Protein AF-A0A0B7IKD9-F1 (afdb_monomer)

Secondary structure (DSSP, 8-state):
-PPPP---GGGSSBTTBSTT-EEEETTEEEEEPPGGGSHHHHHHTT---GGGEE--HHHHHHHTTT-TT--EEEPPPP-----TTPPPSSTT----EEESS-EEE-TTT-EEEEHHHHHHHHHHHS-GGGGGGGTTTB-HHHHHHTTTSS----BPEEP-EEEE-TTS-EEE--HHHHHT---------S------TT--B--TT----TTEEEEEEE-SS--SGGGEEEEEEETTS-EEEEEESTTGGGB-EEHHHHSTT-S--S-EEEEEE--HHHH-EEEEEEEE---S--S-SHHHHHHHHHHHHTT--HHHHHHHIIIII-----HHHHHHHHHTTT-HHHHHHH--HHHHHHHHHHHHHS-SEEEETTTEEEEEPPGGGS-TTT-S--EEEEEE-EEEEEEEEESSS---HHHHTS-TTS---STT---PEESSTTTT--SEEEB----------------

Foldseek 3Di:
DDDDDDDDPVQCDDLAHHAQFFHQDPLATKGFHQQCPQQVCVVCVPVDDPVQFDDDPLVQLLLCLQQVLADTAGEQQDDPDPDPPDDDPDPRSDTDIDHPPQWWAFPVPQWIDGVVVLLVLLCPQPDPVCNVVCPSHWHSVQLVVQVPDPDNTTHIYDDFKWWAWLQFDIGRDPVQLVQQDDDPPPPDDDDPDPDDPQPQDERLPRDGDPQKIWGWAADPVDPDQQRIKIWIAGPVGHTDGMDTCVCQQSYWYWPCSGDPPDPDGPIIIGMDGDDSNAFKFFLKDKDWDDPPPPLDDPVLLVQLVVVVVVVDALVRSQVCCCPPVVRHDDSVVSVLCVVQVSDPSSSSSPDFPVRRVVVVVCRQVVDQWDDDPQAWGKHKDDPVVDDCVVDVTDMDTQFIFMKMFRQWIFTHDYDDNRCPSPDQPPDPPDPSNRHTGGSHPVRSNDNYTYIGDGPPDPPPPPPPPDD

Radius of gyration: 29.06 Å; Cα contacts (8 Å, |Δi|>4): 745; chains: 1; bounding box: 78×58×80 Å

Organism: NCBI:txid28188

Sequence (467 aa):
MGQFEKIQTGKAISSYGGVGSIVETRNGSILIDSFNEWSFFQKINGQFEEHNFIIDKRFKNRLSKYFQELEHLVKIPIINELKQGHKRKNQFAFLSAKYFPEWFYCNNCNRFDRLDKWKNNWENNVKTEHKNNFFPPKCYHCYLKSRDKKRFFFDLEQVRFILTSPSGEIADIPWDKWAMLKKRKNNKKESKEAMSEEEAITIANVQVPDDVIFEYKTSDKLDNLKGIWIVAKKKNGEQINFTTLSGLFNLRIKIQDLIPNTKEKDIWFKPVIRSSNSVYYPNILSSIFIPANDELNEYSIRLIEEEHKDGSNAQIISRNLKRYRNIEIEPAIIQNLIDNNFSEREIEIAKTENQYRYDEYKFITEKDSFHSEDNLIFNKIDKSLFQGDLIKSIYRMDKIKIISVQPSYTRQEPISLNSILQDEDAEKTTKKSIVKKFTSSYGKKRNICLQSKVLAKEFSLSLTIMF

Solvent-accessible surface area (backbone atoms only — not comparable to full-atom values): 27548 Å² total; per-residue (Å²): 132,88,84,86,81,90,73,64,74,75,34,57,69,42,66,69,18,24,61,68,21,46,37,83,52,98,70,47,40,27,32,28,41,40,54,68,67,11,54,38,47,58,70,44,67,82,67,73,56,76,90,40,52,54,93,50,70,67,58,51,27,38,49,31,56,57,23,76,56,54,75,47,38,30,46,62,68,78,73,93,69,90,57,88,91,63,85,65,94,64,88,38,54,47,84,36,64,45,69,45,52,50,41,32,28,26,90,87,77,23,42,35,47,43,49,67,59,45,48,53,47,26,64,73,73,46,58,79,94,52,46,84,58,43,72,55,53,41,40,45,68,58,27,69,76,26,78,89,45,102,73,43,81,44,66,46,45,64,56,55,60,30,29,40,22,49,62,38,50,74,44,67,61,65,55,69,35,53,20,58,54,75,77,80,78,78,76,86,71,87,74,100,63,86,80,70,98,73,74,68,43,70,59,85,87,51,80,72,71,92,61,59,46,40,32,46,47,76,44,97,85,36,96,52,51,70,24,33,36,33,34,29,20,39,83,89,66,52,74,76,40,62,28,52,47,58,67,48,71,44,33,40,41,51,46,58,80,78,41,74,89,56,90,69,78,93,45,54,28,36,52,44,64,72,43,27,83,64,48,32,34,61,42,70,50,75,39,72,66,68,80,86,81,47,85,75,38,76,66,47,44,49,52,52,51,52,46,40,74,75,69,45,50,38,64,55,47,28,51,48,32,38,73,78,66,73,39,86,52,60,35,70,59,46,42,49,31,61,79,34,75,65,32,72,48,50,47,41,39,69,50,50,66,67,56,56,50,44,51,59,50,47,63,57,70,77,40,64,59,48,85,38,100,86,40,34,26,36,36,52,53,64,62,91,80,52,64,57,90,82,43,92,78,52,71,51,74,82,39,54,29,37,47,44,33,56,67,29,28,26,28,71,62,76,76,58,78,78,51,68,64,47,76,83,80,82,59,86,82,52,103,75,59,71,32,74,31,52,32,39,89,68,56,57,80,41,44,64,47,60,30,68,46,77,58,79,68,95,65,94,63,86,77,77,82,79,128

pLDDT: mean 78.65, std 17.51, range [22.28, 97.0]

Mean predicted aligned error: 11.45 Å

Structure (mmCIF, N/CA/C/O backbone):
data_AF-A0A0B7IKD9-F1
#
_entry.id   AF-A0A0B7IKD9-F1
#
loop_
_atom_site.group_PDB
_atom_site.id
_atom_site.type_symbol
_atom_site.label_atom_id
_atom_site.label_alt_id
_atom_site.label_comp_id
_atom_site.label_asym_id
_atom_site.label_entity_id
_atom_site.label_seq_id
_atom_site.pdbx_PDB_ins_code
_atom_site.Cartn_x
_atom_site.Cartn_y
_atom_site.Cartn_z
_atom_site.occupancy
_atom_site.B_iso_or_equiv
_atom_site.auth_seq_id
_atom_site.auth_comp_id
_atom_site.auth_asym_id
_atom_site.auth_atom_id
_atom_site.pdbx_PDB_model_num
ATOM 1 N N . MET A 1 1 ? 3.885 -12.272 23.732 1.00 31.66 1 MET A N 1
ATOM 2 C CA . MET A 1 1 ? 4.207 -13.004 22.486 1.00 31.66 1 MET A CA 1
ATOM 3 C C . MET A 1 1 ? 3.292 -12.495 21.385 1.00 31.66 1 MET A C 1
ATOM 5 O O . MET A 1 1 ? 2.087 -12.502 21.593 1.00 31.66 1 MET A O 1
ATOM 9 N N . GLY A 1 2 ? 3.843 -12.003 20.271 1.00 49.94 2 GLY A N 1
ATOM 10 C CA . GLY A 1 2 ? 3.040 -11.629 19.102 1.00 49.94 2 GLY A CA 1
ATOM 11 C C . GLY A 1 2 ? 2.470 -12.876 18.428 1.00 49.94 2 GLY A C 1
ATOM 12 O O . GLY A 1 2 ? 3.173 -13.880 18.298 1.00 49.94 2 GLY A O 1
ATOM 13 N N . GLN A 1 3 ? 1.193 -12.833 18.059 1.00 68.06 3 GLN A N 1
ATOM 14 C CA . GLN A 1 3 ? 0.549 -13.891 17.289 1.00 68.06 3 GLN A CA 1
ATOM 15 C C . GLN A 1 3 ? 0.887 -13.682 15.805 1.00 68.06 3 GLN A C 1
ATOM 17 O O . GLN A 1 3 ? 0.900 -12.551 15.327 1.00 68.06 3 GLN A O 1
ATOM 22 N N . PHE A 1 4 ? 1.235 -14.755 15.096 1.00 73.81 4 PHE A N 1
ATOM 23 C CA . PHE A 1 4 ? 1.656 -14.683 13.696 1.00 73.81 4 PHE A CA 1
ATOM 24 C C . PHE A 1 4 ? 0.463 -14.951 12.782 1.00 73.81 4 PHE A C 1
ATOM 26 O O . PHE A 1 4 ? -0.189 -15.984 12.920 1.00 73.81 4 PHE A O 1
ATOM 33 N N . GLU A 1 5 ? 0.230 -14.063 11.819 1.00 74.38 5 GLU A N 1
ATOM 34 C CA . GLU A 1 5 ? -0.739 -14.271 10.742 1.00 74.38 5 GLU A CA 1
ATOM 35 C C . GLU A 1 5 ? -0.018 -14.708 9.466 1.00 74.38 5 GLU A C 1
ATOM 37 O O . GLU A 1 5 ? 0.995 -14.125 9.069 1.00 74.38 5 GLU A O 1
ATOM 42 N N . LYS A 1 6 ? -0.531 -15.755 8.810 1.00 75.31 6 LYS A N 1
ATOM 43 C CA . LYS A 1 6 ? 0.038 -16.234 7.546 1.00 75.31 6 LYS A CA 1
ATOM 44 C C . LYS A 1 6 ? -0.572 -15.451 6.389 1.00 75.31 6 LYS A C 1
ATOM 46 O O . LYS A 1 6 ? -1.754 -15.601 6.088 1.00 75.31 6 LYS A O 1
ATOM 51 N N . ILE A 1 7 ? 0.260 -14.693 5.685 1.00 71.19 7 ILE A N 1
ATOM 52 C CA . ILE A 1 7 ? -0.100 -14.061 4.414 1.00 71.19 7 ILE A CA 1
ATOM 53 C C . ILE A 1 7 ? 0.572 -14.790 3.248 1.00 71.19 7 ILE A C 1
ATOM 55 O O . ILE A 1 7 ? 1.635 -15.391 3.395 1.00 71.19 7 ILE A O 1
ATOM 59 N N . GLN A 1 8 ? -0.052 -14.751 2.072 1.00 70.44 8 GLN A N 1
ATOM 60 C CA . GLN A 1 8 ? 0.594 -15.223 0.848 1.00 70.44 8 GLN A CA 1
ATOM 61 C C . GLN A 1 8 ? 1.720 -14.259 0.471 1.00 70.44 8 GLN A C 1
ATOM 63 O O . GLN A 1 8 ? 1.501 -13.052 0.429 1.00 70.44 8 GLN A O 1
ATOM 68 N N . THR A 1 9 ? 2.893 -14.779 0.117 1.00 66.00 9 THR A N 1
ATOM 69 C CA . THR A 1 9 ? 4.067 -13.975 -0.256 1.00 66.00 9 THR A CA 1
ATOM 70 C C . THR A 1 9 ? 3.769 -12.977 -1.374 1.00 66.00 9 THR A C 1
ATOM 72 O O . THR A 1 9 ? 4.176 -11.821 -1.317 1.00 66.00 9 THR A O 1
ATOM 75 N N . GLY A 1 10 ? 2.965 -13.385 -2.362 1.00 64.69 10 GLY A N 1
ATOM 76 C CA . GLY A 1 10 ? 2.544 -12.517 -3.461 1.00 64.69 10 GLY A CA 1
ATOM 77 C C . GLY A 1 10 ? 1.655 -11.338 -3.045 1.00 64.69 10 GLY A C 1
ATOM 78 O O . GLY A 1 10 ? 1.465 -10.430 -3.852 1.00 64.69 10 GLY A O 1
ATOM 79 N N . LYS A 1 11 ? 1.133 -11.330 -1.811 1.00 71.88 11 LYS A N 1
ATOM 80 C CA . LYS A 1 11 ? 0.398 -10.204 -1.224 1.00 71.88 11 LYS A CA 1
ATOM 81 C C . LYS A 1 11 ? 1.308 -9.201 -0.517 1.00 71.88 11 LYS A C 1
ATOM 83 O O . LYS A 1 11 ? 0.823 -8.143 -0.166 1.00 71.88 11 LYS A O 1
ATOM 88 N N . ALA A 1 12 ? 2.599 -9.477 -0.320 1.00 71.31 12 ALA A N 1
ATOM 89 C CA . ALA A 1 12 ? 3.509 -8.526 0.328 1.00 71.31 12 ALA A CA 1
ATOM 90 C C . ALA A 1 12 ? 3.835 -7.298 -0.550 1.00 71.31 12 ALA A C 1
ATOM 92 O O . ALA A 1 12 ? 4.253 -6.272 -0.028 1.00 71.31 12 ALA A O 1
ATOM 93 N N . ILE A 1 13 ? 3.636 -7.402 -1.871 1.00 76.19 13 ILE A N 1
ATOM 94 C CA . ILE A 1 13 ? 3.639 -6.288 -2.833 1.00 76.19 13 ILE A CA 1
ATOM 95 C C . ILE A 1 13 ? 2.492 -6.538 -3.816 1.00 76.19 13 ILE A C 1
ATOM 97 O O . ILE A 1 13 ? 2.611 -7.343 -4.754 1.00 76.19 13 ILE A O 1
ATOM 101 N N . SER A 1 14 ? 1.341 -5.918 -3.565 1.00 78.38 14 SER A N 1
ATOM 102 C CA . SER A 1 14 ? 0.150 -6.037 -4.411 1.00 78.38 14 SER A CA 1
ATOM 103 C C . SER A 1 14 ? -0.879 -4.944 -4.119 1.00 78.38 14 SER A C 1
ATOM 105 O O . SER A 1 14 ? -0.812 -4.272 -3.102 1.00 78.38 14 SER A O 1
ATOM 107 N N . SER A 1 15 ? -1.909 -4.838 -4.956 1.00 73.75 15 SER A N 1
ATOM 108 C CA . SER A 1 15 ? -3.122 -4.058 -4.657 1.00 73.75 15 SER A CA 1
ATOM 109 C C . SER A 1 15 ? -3.831 -4.487 -3.364 1.00 73.75 15 SER A C 1
ATOM 111 O O . SER A 1 15 ? -4.502 -3.680 -2.733 1.00 73.75 15 SER A O 1
ATOM 113 N N . TYR A 1 16 ? -3.654 -5.738 -2.934 1.00 73.81 16 TYR A N 1
ATOM 114 C CA . TYR A 1 16 ? -4.344 -6.326 -1.781 1.00 73.81 16 TYR A CA 1
ATOM 115 C C . TYR A 1 16 ? -3.447 -6.486 -0.546 1.00 73.81 16 TYR A C 1
ATOM 117 O O . TYR A 1 16 ? -3.810 -7.200 0.391 1.00 73.81 16 TYR A O 1
ATOM 125 N N . GLY A 1 17 ? -2.250 -5.896 -0.556 1.00 79.69 17 GLY A N 1
ATOM 126 C CA . GLY A 1 17 ? -1.289 -6.078 0.521 1.00 79.69 17 GLY A CA 1
ATOM 127 C C . GLY A 1 17 ? 0.075 -5.442 0.247 1.00 79.69 17 GLY A C 1
ATOM 128 O O . GLY A 1 17 ? 0.450 -5.213 -0.898 1.00 79.69 17 GLY A O 1
ATOM 129 N N . GLY A 1 18 ? 0.840 -5.210 1.306 1.00 82.75 18 GLY A N 1
ATOM 130 C CA . GLY A 1 18 ? 2.133 -4.528 1.264 1.00 82.75 18 GLY A CA 1
ATOM 131 C C . GLY A 1 18 ? 2.181 -3.367 2.237 1.00 82.75 18 GLY A C 1
ATOM 132 O O . GLY A 1 18 ? 1.260 -3.183 3.032 1.00 82.75 18 GLY A O 1
ATOM 133 N N . VAL A 1 19 ? 3.264 -2.596 2.224 1.00 86.94 19 VAL A N 1
ATOM 134 C CA . VAL A 1 19 ? 3.443 -1.505 3.190 1.00 86.94 19 VAL A CA 1
ATOM 135 C C . VAL A 1 19 ? 2.291 -0.509 3.086 1.00 86.94 19 VAL A C 1
ATOM 137 O O . VAL A 1 19 ? 1.964 -0.048 1.991 1.00 86.94 19 VAL A O 1
ATOM 140 N N . GLY A 1 20 ? 1.688 -0.177 4.229 1.00 88.38 20 GLY A N 1
ATOM 141 C CA . GLY A 1 20 ? 0.539 0.716 4.318 1.00 88.38 20 GLY A CA 1
ATOM 142 C C . GLY A 1 20 ? -0.791 0.053 3.952 1.00 88.38 20 GLY A C 1
ATOM 143 O O . GLY A 1 20 ? -1.844 0.628 4.207 1.00 88.38 20 GLY A O 1
ATOM 144 N N . SER A 1 21 ? -0.818 -1.154 3.401 1.00 90.06 21 SER A N 1
ATOM 145 C CA . SER A 1 21 ? -2.094 -1.825 3.145 1.00 90.06 21 SER A CA 1
ATOM 146 C C . SER A 1 21 ? -2.819 -2.172 4.449 1.00 90.06 21 SER A C 1
ATOM 148 O O . SER A 1 21 ? -2.195 -2.468 5.471 1.00 90.06 21 SER A O 1
ATOM 150 N N . ILE A 1 22 ? -4.149 -2.150 4.393 1.00 90.69 22 ILE A N 1
ATOM 151 C CA . ILE A 1 22 ? -5.007 -2.746 5.416 1.00 90.69 22 ILE A CA 1
ATOM 152 C C . ILE A 1 22 ? -5.385 -4.135 4.909 1.00 90.69 22 ILE A C 1
ATOM 154 O O . ILE A 1 22 ? -5.976 -4.239 3.835 1.00 90.69 22 ILE A O 1
ATOM 158 N N . VAL A 1 23 ? -5.027 -5.188 5.639 1.00 88.19 23 VAL A N 1
ATOM 159 C CA . VAL A 1 23 ? -5.266 -6.587 5.267 1.00 88.19 23 VAL A CA 1
ATOM 160 C C . VAL A 1 23 ? -6.297 -7.191 6.212 1.00 88.19 23 VAL A C 1
ATOM 162 O O . VAL A 1 23 ? -6.099 -7.226 7.425 1.00 88.19 23 VAL A O 1
ATOM 165 N N . GLU A 1 24 ? -7.386 -7.711 5.648 1.00 87.31 24 GLU A N 1
ATOM 166 C CA . GLU A 1 24 ? -8.385 -8.476 6.396 1.00 87.31 24 GLU A CA 1
ATOM 167 C C . GLU A 1 24 ? -7.867 -9.895 6.666 1.00 87.31 24 GLU A C 1
ATOM 169 O O . GLU A 1 24 ? -7.562 -10.652 5.738 1.00 87.31 24 GLU A O 1
ATOM 174 N N . THR A 1 25 ? -7.772 -10.269 7.941 1.00 85.19 25 THR A N 1
ATOM 175 C CA . THR A 1 25 ? -7.426 -11.627 8.386 1.00 85.19 25 THR A CA 1
ATOM 176 C C . THR A 1 25 ? -8.632 -12.298 9.046 1.00 85.19 25 THR A C 1
ATOM 178 O O . THR A 1 25 ? -9.669 -11.673 9.260 1.00 85.19 25 THR A O 1
ATOM 181 N N . ARG A 1 26 ? -8.500 -13.577 9.421 1.00 82.19 26 ARG A N 1
ATOM 182 C CA . ARG A 1 26 ? -9.545 -14.282 10.190 1.00 82.19 26 ARG A CA 1
ATOM 183 C C . ARG A 1 26 ? -9.775 -13.673 11.577 1.00 82.19 26 ARG A C 1
ATOM 185 O O . ARG A 1 26 ? -10.865 -13.806 12.115 1.00 82.19 26 ARG A O 1
ATOM 192 N N . ASN A 1 27 ? -8.751 -13.030 12.132 1.00 84.12 27 ASN A N 1
ATOM 193 C CA . ASN A 1 27 ? -8.718 -12.525 13.503 1.00 84.12 27 ASN A CA 1
ATOM 194 C C . ASN A 1 27 ? -8.930 -11.005 13.589 1.00 84.12 27 ASN A C 1
ATOM 196 O O . ASN A 1 27 ? -8.923 -10.444 14.683 1.00 84.12 27 ASN A O 1
ATOM 200 N N . GLY A 1 28 ? -9.115 -10.345 12.444 1.00 87.38 28 GLY A N 1
ATOM 201 C CA . GLY A 1 28 ? -9.317 -8.906 12.334 1.00 87.38 28 GLY A CA 1
ATOM 202 C C . GLY A 1 28 ? -8.504 -8.268 11.208 1.00 87.38 28 GLY A C 1
ATOM 203 O O . GLY A 1 28 ? -7.719 -8.912 10.513 1.00 87.38 28 GLY A O 1
ATOM 204 N N . SER A 1 29 ? -8.707 -6.975 11.029 1.00 91.19 29 SER A N 1
ATOM 205 C CA . SER A 1 29 ? -7.998 -6.114 10.098 1.00 91.19 29 SER A CA 1
ATOM 206 C C . SER A 1 29 ? -6.716 -5.570 10.711 1.00 91.19 29 SER A C 1
ATOM 208 O O . SER A 1 29 ? -6.724 -4.994 11.809 1.00 91.19 29 SER A O 1
ATOM 210 N N . ILE A 1 30 ? -5.623 -5.726 9.966 1.00 90.94 30 ILE A N 1
ATOM 211 C CA . ILE A 1 30 ? -4.288 -5.267 10.341 1.00 90.94 30 ILE A CA 1
ATOM 212 C C . ILE A 1 30 ? -3.736 -4.288 9.303 1.00 90.94 30 ILE A C 1
ATOM 214 O O . ILE A 1 30 ? -3.883 -4.488 8.100 1.00 90.94 30 ILE A O 1
ATOM 218 N N . LEU A 1 31 ? -3.077 -3.234 9.767 1.00 91.62 31 LEU A N 1
ATOM 219 C CA . LEU A 1 31 ? -2.282 -2.322 8.955 1.00 91.62 31 LEU A CA 1
ATOM 220 C C . LEU A 1 31 ? -0.840 -2.828 8.916 1.00 91.62 31 LEU A C 1
ATOM 222 O O . LEU A 1 31 ? -0.237 -3.021 9.971 1.00 91.62 31 LEU A O 1
ATOM 226 N N . ILE A 1 32 ? -0.290 -3.020 7.716 1.00 89.75 32 ILE A N 1
ATOM 227 C CA . ILE A 1 32 ? 1.128 -3.356 7.536 1.00 89.75 32 ILE A CA 1
ATOM 228 C C . ILE A 1 32 ? 1.969 -2.095 7.753 1.00 89.75 32 ILE A C 1
ATOM 230 O O . ILE A 1 32 ? 1.770 -1.086 7.066 1.00 89.75 32 ILE A O 1
ATOM 234 N N . ASP A 1 33 ? 2.930 -2.168 8.670 1.00 88.50 33 ASP A N 1
ATOM 235 C CA . ASP A 1 33 ? 3.799 -1.042 9.001 1.00 88.50 33 ASP A CA 1
ATOM 236 C C . ASP A 1 33 ? 4.803 -0.742 7.878 1.00 88.50 33 ASP A C 1
ATOM 238 O O . ASP A 1 33 ? 5.051 -1.565 6.987 1.00 88.50 33 ASP A O 1
ATOM 242 N N . SER A 1 34 ? 5.407 0.447 7.936 1.00 86.12 34 SER A N 1
ATOM 243 C CA . SER A 1 34 ? 6.544 0.812 7.087 1.00 86.12 34 SER A CA 1
ATOM 244 C C . SER A 1 34 ? 7.667 -0.208 7.222 1.00 86.12 34 SER A C 1
ATOM 246 O O . SER A 1 34 ? 7.905 -0.748 8.303 1.00 86.12 34 SER A O 1
ATOM 248 N N . PHE A 1 35 ? 8.394 -0.476 6.140 1.00 81.19 35 PHE A N 1
ATOM 249 C CA . PHE A 1 35 ? 9.343 -1.590 6.157 1.00 81.19 35 PHE A CA 1
ATOM 250 C C . PHE A 1 35 ? 10.503 -1.402 7.140 1.00 81.19 35 PHE A C 1
ATOM 252 O O . PHE A 1 35 ? 11.064 -2.375 7.631 1.00 81.19 35 PHE A O 1
ATOM 259 N N . ASN A 1 36 ? 10.855 -0.158 7.469 1.00 79.94 36 ASN A N 1
ATOM 260 C CA . ASN A 1 36 ? 11.857 0.146 8.488 1.00 79.94 36 ASN A CA 1
ATOM 261 C C . ASN A 1 36 ? 11.427 -0.283 9.907 1.00 79.94 36 ASN A C 1
ATOM 263 O O . ASN A 1 36 ? 12.287 -0.427 10.767 1.00 79.94 36 ASN A O 1
ATOM 267 N N . GLU A 1 37 ? 10.132 -0.519 10.136 1.00 84.62 37 GLU A N 1
ATOM 268 C CA . GLU A 1 37 ? 9.589 -1.045 11.396 1.00 84.62 37 GLU A CA 1
ATOM 269 C C . GLU A 1 37 ? 9.544 -2.577 11.432 1.00 84.62 37 GLU A C 1
ATOM 271 O O . GLU A 1 37 ? 9.192 -3.178 12.450 1.00 84.62 37 GLU A O 1
ATOM 276 N N . TRP A 1 38 ? 9.867 -3.252 10.326 1.00 82.75 38 TRP A N 1
ATOM 277 C CA . TRP A 1 38 ? 9.873 -4.709 10.310 1.00 82.75 38 TRP A CA 1
ATOM 278 C C . TRP A 1 38 ? 11.094 -5.234 11.061 1.00 82.75 38 TRP A C 1
ATOM 280 O O . TRP A 1 38 ? 12.220 -4.773 10.855 1.00 82.75 38 TRP A O 1
ATOM 290 N N . SER A 1 39 ? 10.884 -6.257 11.895 1.00 80.12 39 SER A N 1
ATOM 291 C CA . SER A 1 39 ? 11.942 -6.825 12.743 1.00 80.12 39 SER A CA 1
ATOM 292 C C . SER A 1 39 ? 13.167 -7.284 11.952 1.00 80.12 39 SER A C 1
ATOM 294 O O . SER A 1 39 ? 14.282 -7.215 12.461 1.00 80.12 39 SER A O 1
ATOM 296 N N . PHE A 1 40 ? 12.967 -7.734 10.711 1.00 77.31 40 PHE A N 1
ATOM 297 C CA . PHE A 1 40 ? 14.039 -8.100 9.790 1.00 77.31 40 PHE A CA 1
ATOM 298 C C . PHE A 1 40 ? 15.011 -6.935 9.566 1.00 77.31 40 PHE A C 1
ATOM 300 O O . PHE A 1 40 ? 16.213 -7.069 9.782 1.00 77.31 40 PHE A O 1
ATOM 307 N N . PHE A 1 41 ? 14.479 -5.766 9.206 1.00 75.94 41 PHE A N 1
ATOM 308 C CA . PHE A 1 41 ? 15.272 -4.587 8.874 1.00 75.94 41 PHE A CA 1
ATOM 309 C C . PHE A 1 41 ? 15.873 -3.917 10.107 1.00 75.94 41 PHE A C 1
ATOM 311 O O . PHE A 1 41 ? 17.016 -3.469 10.049 1.00 75.94 41 PHE A O 1
ATOM 318 N N . GLN A 1 42 ? 15.148 -3.905 11.228 1.00 79.56 42 GLN A N 1
ATOM 319 C CA . GLN A 1 42 ? 15.671 -3.388 12.496 1.00 79.56 42 GLN A CA 1
ATOM 320 C C . GLN A 1 42 ? 16.874 -4.195 12.997 1.00 79.56 42 GLN A C 1
ATOM 322 O O . GLN A 1 42 ? 17.801 -3.632 13.568 1.00 79.56 42 GLN A O 1
ATOM 327 N N . LYS A 1 43 ? 16.878 -5.514 12.776 1.00 76.50 43 LYS A N 1
ATOM 328 C CA . LYS A 1 43 ? 17.952 -6.396 13.254 1.00 76.50 43 LYS A CA 1
ATOM 329 C C . LYS A 1 43 ? 19.155 -6.450 12.338 1.00 76.50 43 LYS A C 1
ATOM 331 O O . LYS A 1 43 ? 20.271 -6.520 12.830 1.00 76.50 43 LYS A O 1
ATOM 336 N N . ILE A 1 44 ? 18.919 -6.432 11.031 1.00 71.62 44 ILE A N 1
ATOM 337 C CA . ILE A 1 44 ? 19.998 -6.414 10.044 1.00 71.62 44 ILE A CA 1
ATOM 338 C C . ILE A 1 44 ? 20.703 -5.054 10.037 1.00 71.62 44 ILE A C 1
ATOM 340 O O . ILE A 1 44 ? 21.878 -4.981 9.701 1.00 71.62 44 ILE A O 1
ATOM 344 N N . ASN A 1 45 ? 20.010 -3.975 10.424 1.00 72.12 45 ASN A N 1
ATOM 345 C CA . ASN A 1 45 ? 20.574 -2.628 10.536 1.00 72.12 45 ASN A CA 1
ATOM 346 C C . ASN A 1 45 ? 21.375 -2.192 9.285 1.00 72.12 45 ASN A C 1
ATOM 348 O O . ASN A 1 45 ? 22.398 -1.525 9.380 1.00 72.12 45 ASN A O 1
ATOM 352 N N . GLY A 1 46 ? 20.924 -2.616 8.098 1.00 67.75 46 GLY A N 1
ATOM 353 C CA . GLY A 1 46 ? 21.581 -2.329 6.817 1.00 67.75 46 GLY A CA 1
ATOM 354 C C . GLY A 1 46 ? 22.639 -3.340 6.351 1.00 67.75 46 GLY A C 1
ATOM 355 O O . GLY A 1 46 ? 23.056 -3.253 5.202 1.00 67.75 46 GLY A O 1
ATOM 356 N N . GLN A 1 47 ? 23.036 -4.322 7.165 1.00 74.75 47 GLN A N 1
ATOM 357 C CA . GLN A 1 47 ? 24.038 -5.342 6.813 1.00 74.75 47 GLN A CA 1
ATOM 358 C C . GLN A 1 47 ? 23.425 -6.548 6.080 1.00 74.75 47 GLN A C 1
ATOM 360 O O . GLN A 1 47 ? 23.315 -7.645 6.626 1.00 74.75 47 GLN A O 1
ATOM 365 N N . PHE A 1 48 ? 22.959 -6.346 4.849 1.00 74.88 48 PHE A N 1
ATOM 366 C CA . PHE A 1 48 ? 22.352 -7.427 4.066 1.00 74.88 48 PHE A CA 1
ATOM 367 C C . PHE A 1 48 ? 23.398 -8.404 3.524 1.00 74.88 48 PHE A C 1
ATOM 369 O O . PHE A 1 48 ? 24.444 -7.996 3.027 1.00 74.88 48 PHE A O 1
ATOM 376 N N . GLU A 1 49 ? 23.081 -9.699 3.557 1.00 78.50 49 GLU A N 1
ATOM 377 C CA . GLU A 1 49 ? 23.889 -10.720 2.886 1.00 78.50 49 GLU A CA 1
ATOM 378 C C . GLU A 1 49 ? 23.603 -10.743 1.379 1.00 78.50 49 GLU A C 1
ATOM 380 O O . GLU A 1 49 ? 22.486 -10.437 0.955 1.00 78.50 49 GLU A O 1
ATOM 385 N N . GLU A 1 50 ? 24.557 -11.217 0.575 1.00 75.75 50 GLU A N 1
ATOM 386 C CA . GLU A 1 50 ? 24.486 -11.212 -0.895 1.00 75.75 50 GLU A CA 1
ATOM 387 C C . GLU A 1 50 ? 23.173 -11.767 -1.466 1.00 75.75 50 GLU A C 1
ATOM 389 O O . GLU A 1 50 ? 22.574 -11.191 -2.375 1.00 75.75 50 GLU A O 1
ATOM 394 N N . HIS A 1 51 ? 22.661 -12.851 -0.880 1.00 77.38 51 HIS A N 1
ATOM 395 C CA . HIS A 1 51 ? 21.444 -13.519 -1.339 1.00 77.38 51 HIS A CA 1
ATOM 396 C C . HIS A 1 51 ? 20.165 -12.662 -1.206 1.00 77.38 51 HIS A C 1
ATOM 398 O O . HIS A 1 51 ? 19.137 -12.972 -1.828 1.00 77.38 51 HIS A O 1
ATOM 404 N N . ASN A 1 52 ? 20.225 -11.594 -0.405 1.00 77.12 52 ASN A N 1
ATOM 405 C CA . ASN A 1 52 ? 19.144 -10.637 -0.178 1.00 77.12 52 ASN A CA 1
ATOM 406 C C . ASN A 1 52 ? 19.079 -9.600 -1.293 1.00 77.12 52 ASN A C 1
ATOM 408 O O . ASN A 1 52 ? 18.020 -9.011 -1.492 1.00 77.12 52 ASN A O 1
ATOM 412 N N . PHE A 1 53 ? 20.164 -9.377 -2.030 1.00 81.00 53 PHE A N 1
ATOM 413 C CA . PHE A 1 53 ? 20.175 -8.391 -3.095 1.00 81.00 53 PHE A CA 1
ATOM 414 C C . PHE A 1 53 ? 19.502 -8.911 -4.367 1.00 81.00 53 PHE A C 1
ATOM 416 O O . PHE A 1 53 ? 19.456 -10.109 -4.670 1.00 81.00 53 PHE A O 1
ATOM 423 N N . ILE A 1 54 ? 18.946 -7.968 -5.120 1.00 81.94 54 ILE A N 1
ATOM 424 C CA . ILE A 1 54 ? 18.485 -8.157 -6.487 1.00 81.94 54 ILE A CA 1
ATOM 425 C C . ILE A 1 54 ? 19.408 -7.367 -7.394 1.00 81.94 54 ILE A C 1
ATOM 427 O O . ILE A 1 54 ? 19.592 -6.162 -7.225 1.00 81.94 54 ILE A O 1
ATOM 431 N N . ILE A 1 55 ? 19.944 -8.064 -8.386 1.00 82.31 55 ILE A N 1
ATOM 432 C CA . ILE A 1 55 ? 20.799 -7.483 -9.407 1.00 82.31 55 ILE A CA 1
ATOM 433 C C . ILE A 1 55 ? 19.927 -7.222 -10.638 1.00 82.31 55 ILE A C 1
ATOM 435 O O . ILE A 1 55 ? 19.554 -8.150 -11.352 1.00 82.31 55 ILE A O 1
ATOM 439 N N . ASP A 1 56 ? 19.565 -5.956 -10.832 1.00 83.62 56 ASP A N 1
ATOM 440 C CA . ASP A 1 56 ? 18.930 -5.418 -12.041 1.00 83.62 56 ASP A CA 1
ATOM 441 C C . ASP A 1 56 ? 19.384 -3.957 -12.189 1.00 83.62 56 ASP A C 1
ATOM 443 O O . ASP A 1 56 ? 18.844 -3.051 -11.546 1.00 83.62 56 ASP A O 1
ATOM 447 N N . LYS A 1 57 ? 20.453 -3.741 -12.970 1.00 83.31 57 LYS A N 1
ATOM 448 C CA . LYS A 1 57 ? 21.083 -2.421 -13.143 1.00 83.31 57 LYS A CA 1
ATOM 449 C C . LYS A 1 57 ? 20.110 -1.439 -13.794 1.00 83.31 57 LYS A C 1
ATOM 451 O O . LYS A 1 57 ? 19.958 -0.325 -13.297 1.00 83.31 57 LYS A O 1
ATOM 456 N N . ARG A 1 58 ? 19.399 -1.884 -14.834 1.00 85.94 58 ARG A N 1
ATOM 457 C CA . ARG A 1 58 ? 18.432 -1.074 -15.579 1.00 85.94 58 ARG A CA 1
ATOM 458 C C . ARG A 1 58 ? 17.310 -0.587 -14.674 1.00 85.94 58 ARG A C 1
ATOM 460 O O . ARG A 1 58 ? 17.016 0.604 -14.608 1.00 85.94 58 ARG A O 1
ATOM 467 N N . PHE A 1 59 ? 16.683 -1.500 -13.937 1.00 87.81 59 PHE A N 1
ATOM 468 C CA . PHE A 1 59 ? 15.574 -1.134 -13.069 1.00 87.81 59 PHE A CA 1
ATOM 469 C C . PHE A 1 59 ? 16.015 -0.301 -11.867 1.00 87.81 59 PHE A C 1
ATOM 471 O O . PHE A 1 59 ? 15.321 0.652 -11.509 1.00 87.81 59 PHE A O 1
ATOM 478 N N . LYS A 1 60 ? 17.189 -0.590 -11.287 1.00 87.19 60 LYS A N 1
ATOM 479 C CA . LYS A 1 60 ? 17.783 0.266 -10.254 1.00 87.19 60 LYS A CA 1
ATOM 480 C C . LYS A 1 60 ? 17.976 1.695 -10.770 1.00 87.19 60 LYS A C 1
ATOM 482 O O . LYS A 1 60 ? 17.495 2.623 -10.130 1.00 87.19 60 LYS A O 1
ATOM 487 N N . ASN A 1 61 ? 18.612 1.863 -11.931 1.00 87.56 61 ASN A N 1
ATOM 488 C CA . ASN A 1 61 ? 18.874 3.179 -12.516 1.00 87.56 61 ASN A CA 1
ATOM 489 C C . ASN A 1 61 ? 17.573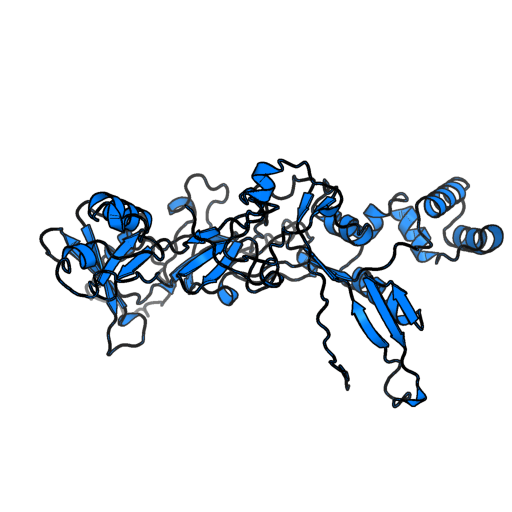 3.943 -12.814 1.00 87.56 61 ASN A C 1
ATOM 491 O O . ASN A 1 61 ? 17.466 5.120 -12.478 1.00 87.56 61 ASN A O 1
ATOM 495 N N . ARG A 1 62 ? 16.537 3.267 -13.331 1.00 87.19 62 ARG A N 1
ATOM 496 C CA . ARG A 1 62 ? 15.201 3.865 -13.498 1.00 87.19 62 ARG A CA 1
ATOM 497 C C . ARG A 1 62 ? 14.631 4.394 -12.179 1.00 87.19 62 ARG A C 1
ATOM 499 O O . ARG A 1 62 ? 14.079 5.491 -12.135 1.00 87.19 62 ARG A O 1
ATOM 506 N N . LEU A 1 63 ? 14.742 3.627 -11.093 1.00 87.62 63 LEU A N 1
ATOM 507 C CA . LEU A 1 63 ? 14.266 4.049 -9.769 1.00 87.62 63 LEU A CA 1
ATOM 508 C C . LEU A 1 63 ? 15.090 5.212 -9.202 1.00 87.62 63 LEU A C 1
ATOM 510 O O . LEU A 1 63 ? 14.546 6.030 -8.453 1.00 87.62 63 LEU A O 1
ATOM 514 N N . SER A 1 64 ? 16.361 5.334 -9.595 1.00 85.56 64 SER A N 1
ATOM 515 C CA . SER A 1 64 ? 17.234 6.444 -9.202 1.00 85.56 64 SER A CA 1
ATOM 516 C C . SER A 1 64 ? 16.757 7.813 -9.687 1.00 85.56 64 SER A C 1
ATOM 518 O O . SER A 1 64 ? 17.204 8.819 -9.138 1.00 85.56 64 SER A O 1
ATOM 520 N N . LYS A 1 65 ? 15.791 7.864 -10.619 1.00 84.94 65 LYS A N 1
ATOM 521 C CA . LYS A 1 65 ? 15.056 9.089 -10.975 1.00 84.94 65 LYS A CA 1
ATOM 522 C C . LYS A 1 65 ? 14.427 9.755 -9.753 1.00 84.94 65 LYS A C 1
ATOM 524 O O . LYS A 1 65 ? 14.415 10.973 -9.651 1.00 84.94 65 LYS A O 1
ATOM 529 N N . TYR A 1 66 ? 13.915 8.941 -8.829 1.00 78.88 66 TYR A N 1
ATOM 530 C CA . TYR A 1 66 ? 13.219 9.401 -7.627 1.00 78.88 66 TYR A CA 1
ATOM 531 C C . TYR A 1 66 ? 14.022 9.145 -6.341 1.00 78.88 66 TYR A C 1
ATOM 533 O O . TYR A 1 66 ? 13.895 9.889 -5.370 1.00 78.88 66 TYR A O 1
ATOM 541 N N . PHE A 1 67 ? 14.874 8.113 -6.336 1.00 81.81 67 PHE A N 1
ATOM 542 C CA . PHE A 1 67 ? 15.739 7.737 -5.213 1.00 81.81 67 PHE A CA 1
ATOM 543 C C . PHE A 1 67 ? 17.214 7.907 -5.592 1.00 81.81 67 PHE A C 1
ATOM 545 O O . PHE A 1 67 ? 17.900 6.940 -5.917 1.00 81.81 67 PHE A O 1
ATOM 552 N N . GLN A 1 68 ? 17.711 9.144 -5.572 1.00 80.19 68 GLN A N 1
ATOM 553 C CA . GLN A 1 68 ? 19.056 9.464 -6.067 1.00 80.19 68 GLN A CA 1
ATOM 554 C C . GLN A 1 68 ? 20.188 8.735 -5.322 1.00 80.19 68 GLN A C 1
ATOM 556 O O . GLN A 1 68 ? 21.234 8.464 -5.912 1.00 80.19 68 GLN A O 1
ATOM 561 N N . GLU A 1 69 ? 19.966 8.384 -4.058 1.00 80.44 69 GLU A N 1
ATOM 562 C CA . GLU A 1 69 ? 20.932 7.683 -3.207 1.00 80.44 69 GLU A CA 1
ATOM 563 C C . GLU A 1 69 ? 20.823 6.149 -3.320 1.00 80.44 69 GLU A C 1
ATOM 565 O O . GLU A 1 69 ? 21.545 5.438 -2.634 1.00 80.44 69 GLU A O 1
ATOM 570 N N . LEU A 1 70 ? 19.933 5.610 -4.167 1.00 82.69 70 LEU A N 1
ATOM 571 C CA . LEU A 1 70 ? 19.679 4.169 -4.273 1.00 82.69 70 LEU A CA 1
ATOM 572 C C . LEU A 1 70 ? 20.918 3.371 -4.718 1.00 82.69 70 LEU A C 1
ATOM 574 O O . LEU A 1 70 ? 21.346 3.438 -5.870 1.00 82.69 70 LEU A O 1
ATOM 578 N N . GLU A 1 71 ? 21.409 2.513 -3.830 1.00 80.00 71 GLU A N 1
ATOM 579 C CA . GLU A 1 71 ? 22.524 1.591 -4.059 1.00 80.00 71 GLU A CA 1
ATOM 580 C C . GLU A 1 71 ? 22.028 0.182 -4.399 1.00 80.00 71 GLU A C 1
ATOM 582 O O . GLU A 1 71 ? 22.514 -0.438 -5.352 1.00 80.00 71 GLU A O 1
ATOM 587 N N . HIS A 1 72 ? 21.028 -0.308 -3.654 1.00 81.62 72 HIS A N 1
ATOM 588 C CA . HIS A 1 72 ? 20.623 -1.712 -3.693 1.00 81.62 72 HIS A CA 1
ATOM 589 C C . HIS A 1 72 ? 19.106 -1.927 -3.714 1.00 81.62 72 HIS A C 1
ATOM 591 O O . HIS A 1 72 ? 18.332 -1.252 -3.029 1.00 81.62 72 HIS A O 1
ATOM 597 N N . LEU A 1 73 ? 18.698 -2.956 -4.459 1.00 84.12 73 LEU A N 1
ATOM 598 C CA . LEU A 1 73 ? 17.365 -3.550 -4.397 1.00 84.12 73 LEU A CA 1
ATOM 599 C C . LEU A 1 73 ? 17.423 -4.785 -3.495 1.00 84.12 73 LEU A C 1
ATOM 601 O O . LEU A 1 73 ? 18.281 -5.645 -3.693 1.00 84.12 73 LEU A O 1
ATOM 605 N N . VAL A 1 74 ? 16.533 -4.881 -2.507 1.00 80.88 74 VAL A N 1
ATOM 606 C CA . VAL A 1 74 ? 16.566 -5.950 -1.492 1.00 80.88 74 VAL A CA 1
ATOM 607 C C . VAL A 1 74 ? 15.275 -6.764 -1.484 1.00 80.88 74 VAL A C 1
ATOM 609 O O . VAL A 1 74 ? 14.179 -6.208 -1.409 1.00 80.88 74 VAL A O 1
ATOM 612 N N . LYS A 1 75 ? 15.416 -8.095 -1.494 1.00 78.31 75 LYS A N 1
ATOM 613 C CA . LYS A 1 75 ? 14.338 -9.084 -1.384 1.00 78.31 75 LYS A CA 1
ATOM 614 C C . LYS A 1 75 ? 13.520 -8.874 -0.121 1.00 78.31 75 LYS A C 1
ATOM 616 O O . LYS A 1 75 ? 14.058 -8.758 0.978 1.00 78.31 75 LYS A O 1
ATOM 621 N N . ILE A 1 76 ? 12.195 -8.899 -0.269 1.00 76.06 76 ILE A N 1
ATOM 622 C CA . ILE A 1 76 ? 11.319 -9.057 0.894 1.00 76.06 76 ILE A CA 1
ATOM 623 C C . ILE A 1 76 ? 11.635 -10.412 1.530 1.00 76.06 76 ILE A C 1
ATOM 625 O O . ILE A 1 76 ? 11.681 -11.408 0.805 1.00 76.06 76 ILE A O 1
ATOM 629 N N . PRO A 1 77 ? 11.827 -10.481 2.856 1.00 69.25 77 PRO A N 1
ATOM 630 C CA . PRO A 1 77 ? 12.050 -11.748 3.530 1.00 69.25 77 PRO A CA 1
ATOM 631 C C . PRO A 1 77 ? 10.826 -12.659 3.347 1.00 69.25 77 PRO A C 1
ATOM 633 O O . PRO A 1 77 ? 9.718 -12.325 3.764 1.00 69.25 77 PRO A O 1
ATOM 636 N N . ILE A 1 78 ? 11.019 -13.815 2.707 1.00 63.94 78 ILE A N 1
ATOM 637 C CA . ILE A 1 78 ? 9.959 -14.802 2.472 1.00 63.94 78 ILE A CA 1
ATOM 638 C C . ILE A 1 78 ? 10.107 -15.940 3.486 1.00 63.94 78 ILE A C 1
ATOM 640 O O . ILE A 1 78 ? 11.103 -16.660 3.471 1.00 63.94 78 ILE A O 1
ATOM 644 N N . ILE A 1 79 ? 9.093 -16.162 4.328 1.00 58.62 79 ILE A N 1
ATOM 645 C CA . ILE A 1 79 ? 8.976 -17.400 5.113 1.00 58.62 79 ILE A CA 1
ATOM 646 C C . ILE A 1 79 ? 8.018 -18.333 4.375 1.00 58.62 79 ILE A C 1
ATOM 648 O O . ILE A 1 79 ? 6.800 -18.208 4.497 1.00 58.62 79 ILE A O 1
ATOM 652 N N . ASN A 1 80 ? 8.560 -19.288 3.619 1.00 48.00 80 ASN A N 1
ATOM 653 C CA . ASN A 1 80 ? 7.732 -20.255 2.892 1.00 48.00 80 ASN A CA 1
ATOM 654 C C . ASN A 1 80 ? 7.077 -21.304 3.811 1.00 48.00 80 ASN A C 1
ATOM 656 O O . ASN A 1 80 ? 6.063 -21.889 3.435 1.00 48.00 80 ASN A O 1
ATOM 660 N N . GLU A 1 81 ? 7.565 -21.513 5.039 1.00 46.50 81 GLU A N 1
ATOM 661 C CA . GLU A 1 81 ? 7.066 -22.593 5.895 1.00 46.50 81 GLU A CA 1
ATOM 662 C C . GLU A 1 81 ? 7.024 -22.213 7.383 1.00 46.50 81 GLU A C 1
ATOM 664 O O . GLU A 1 81 ? 8.020 -22.271 8.100 1.00 46.50 81 GLU A O 1
ATOM 669 N N . LEU A 1 82 ? 5.828 -21.903 7.891 1.00 46.66 82 LEU A N 1
ATOM 670 C CA . LEU A 1 82 ? 5.511 -22.081 9.312 1.00 46.66 82 LEU A CA 1
ATOM 671 C C . LEU A 1 82 ? 5.258 -23.580 9.557 1.00 46.66 82 LEU A C 1
ATOM 673 O O . LEU A 1 82 ? 4.117 -23.991 9.758 1.00 46.66 82 LEU A O 1
ATOM 677 N N . LYS A 1 83 ? 6.293 -24.426 9.471 1.00 40.03 83 LYS A N 1
ATOM 678 C CA . LYS A 1 83 ? 6.183 -25.823 9.920 1.00 40.03 83 LYS A CA 1
ATOM 679 C C . LYS A 1 83 ? 6.108 -25.822 11.447 1.00 40.03 83 LYS A C 1
ATOM 681 O O . LYS A 1 83 ? 7.013 -25.322 12.118 1.00 40.03 83 LYS A O 1
ATOM 686 N N . GLN A 1 84 ? 5.001 -26.324 11.995 1.00 35.12 84 GLN A N 1
ATOM 687 C CA . GLN A 1 84 ? 4.825 -26.487 13.438 1.00 35.12 84 GLN A CA 1
ATOM 688 C C . GLN A 1 84 ? 6.004 -27.302 14.003 1.00 35.12 84 GLN A C 1
ATOM 690 O O . GLN A 1 84 ? 6.317 -28.376 13.501 1.00 35.12 84 GLN A O 1
ATOM 695 N N . GLY A 1 85 ? 6.686 -26.770 15.020 1.00 41.44 85 GLY A N 1
ATOM 696 C CA . GLY A 1 85 ? 7.677 -27.515 15.806 1.00 41.44 85 GLY A CA 1
ATOM 697 C C . GLY A 1 85 ? 9.150 -27.430 15.379 1.00 41.44 85 GLY A C 1
ATOM 698 O O . GLY A 1 85 ? 9.989 -27.923 16.123 1.00 41.44 85 GLY A O 1
ATOM 699 N N . HIS A 1 86 ? 9.519 -26.787 14.263 1.00 37.66 86 HIS A N 1
ATOM 700 C CA . HIS A 1 86 ? 10.940 -26.593 13.914 1.00 37.66 86 HIS A CA 1
ATOM 701 C C . HIS A 1 86 ? 11.456 -25.207 14.336 1.00 37.66 86 HIS A C 1
ATOM 703 O O . HIS A 1 86 ? 10.854 -24.176 14.025 1.00 37.66 86 HIS A O 1
ATOM 709 N N . LYS A 1 87 ? 12.599 -25.171 15.043 1.00 41.28 87 LYS A N 1
ATOM 710 C CA . LYS A 1 87 ? 13.329 -23.927 15.343 1.00 41.28 87 LYS A CA 1
ATOM 711 C C . LYS A 1 87 ? 13.663 -23.211 14.028 1.00 41.28 87 LYS A C 1
ATOM 713 O O . LYS A 1 87 ? 14.224 -23.796 13.106 1.00 41.28 87 LYS A O 1
ATOM 718 N N . ARG A 1 88 ? 13.281 -21.935 13.949 1.00 48.66 88 ARG A N 1
ATOM 719 C CA . ARG A 1 88 ? 13.395 -21.085 12.753 1.00 48.66 88 ARG A CA 1
ATOM 720 C C . ARG A 1 88 ? 14.867 -20.907 12.357 1.00 48.66 88 ARG A C 1
ATOM 722 O O . ARG A 1 88 ? 15.652 -20.501 13.210 1.00 48.66 88 ARG A O 1
ATOM 729 N N . LYS A 1 89 ? 15.212 -21.091 11.073 1.00 50.00 89 LYS A N 1
ATOM 730 C CA . LYS A 1 89 ? 16.519 -20.661 10.524 1.00 50.00 89 LYS A CA 1
ATOM 731 C C . LYS A 1 89 ? 16.680 -19.135 10.547 1.00 50.00 89 LYS A C 1
ATOM 733 O O . LYS A 1 89 ? 17.776 -18.656 10.786 1.00 50.00 89 LYS A O 1
ATOM 738 N N . ASN A 1 90 ? 15.593 -18.376 10.365 1.00 56.62 90 ASN A N 1
ATOM 739 C CA . ASN A 1 90 ? 15.619 -16.915 10.434 1.00 56.62 90 ASN A CA 1
ATOM 740 C C . ASN A 1 90 ? 14.450 -16.400 11.293 1.00 56.62 90 ASN A C 1
ATOM 742 O O . ASN A 1 90 ? 13.300 -16.350 10.859 1.00 56.62 90 ASN A O 1
ATOM 746 N N . GLN A 1 91 ? 14.719 -16.089 12.565 1.00 58.09 91 GLN A N 1
ATOM 747 C CA . GLN A 1 91 ? 13.689 -15.755 13.565 1.00 58.09 91 GLN A CA 1
ATOM 748 C C . GLN A 1 91 ? 13.018 -14.391 13.346 1.00 58.09 91 GLN A C 1
ATOM 750 O O . GLN A 1 91 ? 12.101 -14.045 14.093 1.00 58.09 91 GLN A O 1
ATOM 755 N N . PHE A 1 92 ? 13.461 -13.633 12.341 1.00 61.72 92 PHE A N 1
ATOM 756 C CA . PHE A 1 92 ? 13.153 -12.211 12.191 1.00 61.72 92 PHE A CA 1
ATOM 757 C C . PHE A 1 92 ? 12.550 -11.838 10.840 1.00 61.72 92 PHE A C 1
ATOM 759 O O . PHE A 1 92 ? 12.245 -10.673 10.630 1.00 61.72 92 PHE A O 1
ATOM 766 N N . ALA A 1 93 ? 12.311 -12.813 9.961 1.00 67.19 93 ALA A N 1
ATOM 767 C CA . ALA A 1 93 ? 11.717 -12.641 8.633 1.00 67.19 93 ALA A CA 1
ATOM 768 C C . ALA A 1 93 ? 10.193 -12.358 8.673 1.00 67.19 93 ALA A C 1
ATOM 770 O O . ALA A 1 93 ? 9.416 -12.943 7.925 1.00 67.19 93 ALA A O 1
ATOM 771 N N . PHE A 1 94 ? 9.751 -11.484 9.579 1.00 75.06 94 PHE A N 1
ATOM 772 C CA . PHE A 1 94 ? 8.347 -11.126 9.771 1.00 75.06 94 PHE A CA 1
ATOM 773 C C . PHE A 1 94 ? 8.086 -9.697 9.319 1.00 75.06 94 PHE A C 1
ATOM 775 O O . PHE A 1 94 ? 8.890 -8.799 9.576 1.00 75.06 94 PHE A O 1
ATOM 782 N N . LEU A 1 95 ? 6.932 -9.500 8.686 1.00 79.62 95 LEU A N 1
ATOM 783 C CA . LEU A 1 95 ? 6.378 -8.168 8.487 1.00 79.62 95 LEU A CA 1
ATOM 784 C C . LEU A 1 95 ? 5.802 -7.686 9.820 1.00 79.62 95 LEU A C 1
ATOM 786 O O . LEU A 1 95 ? 5.118 -8.457 10.500 1.00 79.62 95 LEU A O 1
ATOM 790 N N . SER A 1 96 ? 6.059 -6.431 10.178 1.00 85.56 96 SER A N 1
ATOM 791 C CA . SER A 1 96 ? 5.374 -5.802 11.311 1.00 85.56 96 SER A CA 1
ATOM 792 C C . SER A 1 96 ? 4.011 -5.290 10.863 1.00 85.56 96 SER A C 1
ATOM 794 O O . SER A 1 96 ? 3.860 -4.748 9.763 1.00 85.56 96 SER A O 1
ATOM 796 N N . ALA A 1 97 ? 3.011 -5.522 11.703 1.00 88.50 97 ALA A N 1
ATOM 797 C CA . ALA A 1 97 ? 1.657 -5.055 11.492 1.00 88.50 97 ALA A CA 1
ATOM 798 C C . ALA A 1 97 ? 0.962 -4.836 12.836 1.00 88.50 97 ALA A C 1
ATOM 800 O O . ALA A 1 97 ? 1.298 -5.472 13.841 1.00 88.50 97 ALA A O 1
ATOM 801 N N . LYS A 1 98 ? -0.068 -3.994 12.828 1.00 91.50 98 LYS A N 1
ATOM 802 C CA . LYS A 1 98 ? -0.904 -3.701 13.997 1.00 91.50 98 LYS A CA 1
ATOM 803 C C . LYS A 1 98 ? -2.382 -3.742 13.647 1.00 91.50 98 LYS A C 1
ATOM 805 O O . LYS A 1 98 ? -2.750 -3.474 12.508 1.00 91.50 98 LYS A O 1
ATOM 810 N N . TYR A 1 99 ? -3.238 -4.049 14.620 1.00 93.44 99 TYR A N 1
ATOM 811 C CA . TYR A 1 99 ? -4.683 -3.923 14.426 1.00 93.44 99 TYR A CA 1
ATOM 812 C C . TYR A 1 99 ? -5.039 -2.485 14.057 1.00 93.44 99 TYR A C 1
ATOM 814 O O . TYR A 1 99 ? -4.603 -1.543 14.714 1.00 93.44 99 TYR A O 1
ATOM 822 N N . PHE A 1 100 ? -5.833 -2.330 13.004 1.00 93.88 100 PHE A N 1
ATOM 823 C CA . PHE A 1 100 ? -6.375 -1.042 12.602 1.00 93.88 100 PHE A CA 1
ATOM 824 C C . PHE A 1 100 ? -7.692 -1.259 11.852 1.00 93.88 100 PHE A C 1
ATOM 826 O O . PHE A 1 100 ? -7.713 -2.061 10.909 1.00 93.88 100 PHE A O 1
ATOM 833 N N . PRO A 1 101 ? -8.789 -0.568 12.206 1.00 95.06 101 PRO A N 1
ATOM 834 C CA . PRO A 1 101 ? -9.016 0.342 13.340 1.00 95.06 101 PRO A CA 1
ATOM 835 C C . PRO A 1 101 ? -8.670 -0.217 14.711 1.00 95.06 101 PRO A C 1
ATOM 837 O O . PRO A 1 101 ? -8.743 -1.429 14.916 1.00 95.06 101 PRO A O 1
ATOM 840 N N . GLU A 1 102 ? -8.370 0.653 15.671 1.00 96.12 102 GLU A N 1
ATOM 841 C CA . GLU A 1 102 ? -8.134 0.232 17.057 1.00 96.12 102 GLU A CA 1
ATOM 842 C C . GLU A 1 102 ? -9.425 0.167 17.883 1.00 96.12 102 GLU A C 1
ATOM 844 O O . GLU A 1 102 ? -9.381 -0.181 19.058 1.00 96.12 102 GLU A O 1
ATOM 849 N N . TRP A 1 103 ? -10.585 0.471 17.300 1.00 97.00 103 TRP A N 1
ATOM 850 C CA . TRP A 1 103 ? -11.879 0.415 17.984 1.00 97.00 103 TRP A CA 1
ATOM 851 C C . TRP A 1 103 ? -12.620 -0.902 17.744 1.00 97.00 103 TRP A C 1
ATOM 853 O O . TRP A 1 103 ? -12.840 -1.319 16.602 1.00 97.00 103 TRP A O 1
ATOM 863 N N . PHE A 1 104 ? -13.061 -1.521 18.839 1.00 96.94 104 PHE A N 1
ATOM 864 C CA . PHE A 1 104 ? -13.680 -2.843 18.865 1.00 96.94 104 PHE A CA 1
ATOM 865 C C . PHE A 1 104 ? -14.973 -2.845 19.681 1.00 96.94 104 PHE A C 1
ATOM 867 O O . PHE A 1 104 ? -15.046 -2.202 20.733 1.00 96.94 104 PHE A O 1
ATOM 874 N N . TYR A 1 105 ? -15.967 -3.620 19.248 1.00 96.25 105 TYR A N 1
ATOM 875 C CA . TYR A 1 105 ? -17.201 -3.870 19.992 1.00 96.25 105 TYR A CA 1
ATOM 876 C C . TYR A 1 105 ? -17.447 -5.362 20.220 1.00 96.25 105 TYR A C 1
ATOM 878 O O . TYR A 1 105 ? -16.916 -6.224 19.526 1.00 96.25 105 TYR A O 1
ATOM 886 N N . CYS A 1 106 ? -18.255 -5.679 21.230 1.00 95.31 106 CYS A N 1
ATOM 887 C CA . CYS A 1 106 ? -18.679 -7.044 21.524 1.00 95.31 106 CYS A CA 1
ATOM 888 C C . CYS A 1 106 ? -20.137 -7.260 21.112 1.00 95.31 106 CYS A C 1
ATOM 890 O O . CYS A 1 106 ? -21.016 -6.674 21.734 1.00 95.31 106 CYS A O 1
ATOM 892 N N . ASN A 1 107 ? -20.420 -8.185 20.195 1.00 91.94 107 ASN A N 1
ATOM 893 C CA . ASN A 1 107 ? -21.802 -8.489 19.776 1.00 91.94 107 ASN A CA 1
ATOM 894 C C . ASN A 1 107 ? -22.702 -9.008 20.908 1.00 91.94 107 ASN A C 1
ATOM 896 O O . ASN A 1 107 ? -23.919 -8.911 20.829 1.00 91.94 107 ASN A O 1
ATOM 900 N N . ASN A 1 108 ? -22.120 -9.578 21.968 1.00 91.81 108 ASN A N 1
ATOM 901 C CA . ASN A 1 108 ? -22.898 -10.154 23.066 1.00 91.81 108 ASN A CA 1
ATOM 902 C C . ASN A 1 108 ? -23.332 -9.113 24.110 1.00 91.81 108 ASN A C 1
ATOM 904 O O . ASN A 1 108 ? -24.417 -9.212 24.673 1.00 91.81 108 ASN A O 1
ATOM 908 N N . CYS A 1 109 ? -22.481 -8.130 24.421 1.00 92.12 109 CYS A N 1
ATOM 909 C CA . CYS A 1 109 ? -22.794 -7.114 25.438 1.00 92.12 109 CYS A CA 1
ATOM 910 C C . CYS A 1 109 ? -22.849 -5.684 24.903 1.00 92.12 109 CYS A C 1
ATOM 912 O O . CYS A 1 109 ? -23.055 -4.762 25.689 1.00 92.12 109 CYS A O 1
ATOM 914 N N . ASN A 1 110 ? -22.640 -5.499 23.602 1.00 94.88 110 ASN A N 1
ATOM 915 C CA . ASN A 1 110 ? -22.603 -4.230 22.880 1.00 94.88 110 ASN A CA 1
ATOM 916 C C . ASN A 1 110 ? -21.543 -3.232 23.352 1.00 94.88 110 ASN A C 1
ATOM 918 O O . ASN A 1 110 ? -21.440 -2.162 22.770 1.00 94.88 110 ASN A O 1
ATOM 922 N N . ARG A 1 111 ? -20.732 -3.539 24.374 1.00 95.19 111 ARG A N 1
ATOM 923 C CA . ARG A 1 111 ? -19.648 -2.651 24.815 1.00 95.19 111 ARG A CA 1
ATOM 924 C C . ARG A 1 111 ? -18.715 -2.341 23.653 1.00 95.19 111 ARG A C 1
ATOM 926 O O . ARG A 1 111 ? -18.361 -3.247 22.900 1.00 95.19 111 ARG A O 1
ATOM 933 N N . PHE A 1 112 ? -18.305 -1.085 23.572 1.00 96.69 112 PHE A N 1
ATOM 934 C CA . PHE A 1 112 ? -17.490 -0.534 22.505 1.00 96.69 112 PHE A CA 1
ATOM 935 C C . PHE A 1 112 ? -16.362 0.298 23.100 1.00 96.69 112 PHE A C 1
ATOM 937 O O . PHE A 1 112 ? -16.612 1.172 23.928 1.00 96.69 112 PHE A O 1
ATOM 944 N N . ASP A 1 113 ? -15.124 -0.008 22.726 1.00 96.00 113 ASP A N 1
ATOM 945 C CA . ASP A 1 113 ? -13.954 0.684 23.265 1.00 96.00 113 ASP A CA 1
ATOM 946 C C . ASP A 1 113 ? -12.714 0.493 22.382 1.00 96.00 113 ASP A C 1
ATOM 948 O O . ASP A 1 113 ? -12.716 -0.318 21.446 1.00 96.00 113 ASP A O 1
ATOM 952 N N . ARG A 1 114 ? -11.643 1.223 22.696 1.00 96.00 114 ARG A N 1
ATOM 953 C CA . ARG A 1 114 ? -10.332 1.059 22.058 1.00 96.00 114 ARG A CA 1
ATOM 954 C C . ARG A 1 114 ? -9.608 -0.203 22.530 1.00 96.00 114 ARG A C 1
ATOM 956 O O . ARG A 1 114 ? -9.791 -0.681 23.650 1.00 96.00 114 ARG A O 1
ATOM 963 N N . LEU A 1 115 ? -8.766 -0.753 21.659 1.00 95.81 115 LEU A N 1
ATOM 964 C CA . LEU A 1 115 ? -8.042 -2.007 21.852 1.00 95.81 115 LEU A CA 1
ATOM 965 C C . LEU A 1 115 ? -7.120 -1.982 23.077 1.00 95.81 115 LEU A C 1
ATOM 967 O O . LEU A 1 115 ? -7.025 -2.981 23.787 1.00 95.81 115 LEU A O 1
ATOM 971 N N . ASP A 1 116 ? -6.456 -0.859 23.336 1.00 95.31 116 ASP A N 1
ATOM 972 C CA . ASP A 1 116 ? -5.608 -0.649 24.512 1.00 95.31 116 ASP A CA 1
ATOM 973 C C . ASP A 1 116 ? -6.418 -0.766 25.810 1.00 95.31 116 ASP A C 1
ATOM 975 O O . ASP A 1 116 ? -6.037 -1.509 26.714 1.00 95.31 116 ASP A O 1
ATOM 979 N N . LYS A 1 117 ? -7.596 -0.136 25.876 1.00 95.06 117 LYS A N 1
ATOM 980 C CA . LYS A 1 117 ? -8.519 -0.262 27.011 1.00 95.06 117 LYS A CA 1
ATOM 981 C C . LYS A 1 117 ? -9.071 -1.677 27.149 1.00 95.06 117 LYS A C 1
ATOM 983 O O . LYS A 1 117 ? -9.157 -2.186 28.269 1.00 95.06 117 LYS A O 1
ATOM 988 N N . TRP A 1 118 ? -9.406 -2.345 26.043 1.00 95.50 118 TRP A N 1
ATOM 989 C CA . TRP A 1 118 ? -9.798 -3.759 26.061 1.00 95.50 118 TRP A CA 1
ATOM 990 C C . TRP A 1 118 ? -8.700 -4.644 26.649 1.00 95.50 118 TRP A C 1
ATOM 992 O O . TRP A 1 118 ? -8.980 -5.461 27.527 1.00 95.50 118 TRP A O 1
ATOM 1002 N N . LYS A 1 119 ? -7.458 -4.449 26.201 1.00 94.94 119 LYS A N 1
ATOM 1003 C CA . LYS A 1 119 ? -6.288 -5.200 26.654 1.00 94.94 119 LYS A CA 1
ATOM 1004 C C . LYS A 1 119 ? -5.980 -4.938 28.130 1.00 94.94 119 LYS A C 1
ATOM 1006 O O . LYS A 1 119 ? -5.862 -5.893 28.891 1.00 94.94 119 LYS A O 1
ATOM 1011 N N . ASN A 1 120 ? -5.954 -3.677 28.559 1.00 95.44 120 ASN A N 1
ATOM 1012 C CA . ASN A 1 120 ? -5.713 -3.304 29.956 1.00 95.44 120 ASN A CA 1
ATOM 1013 C C . ASN A 1 120 ? -6.773 -3.916 30.886 1.00 95.44 120 ASN A C 1
ATOM 1015 O O . ASN A 1 120 ? -6.4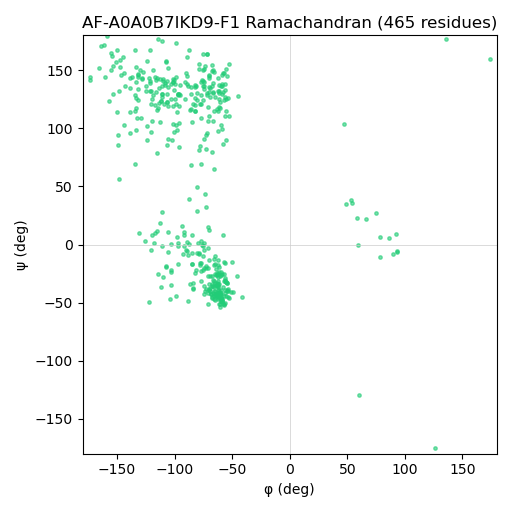55 -4.513 31.913 1.00 95.44 120 ASN A O 1
ATOM 1019 N N . ASN A 1 121 ? -8.053 -3.831 30.511 1.00 94.25 121 ASN A N 1
ATOM 1020 C CA . ASN A 1 121 ? -9.121 -4.443 31.296 1.00 94.25 121 ASN A CA 1
ATOM 1021 C C . ASN A 1 121 ? -9.050 -5.975 31.289 1.00 94.25 121 ASN A C 1
ATOM 1023 O O . ASN A 1 121 ? -9.352 -6.598 32.306 1.00 94.25 121 ASN A O 1
ATOM 1027 N N . TRP A 1 122 ? -8.642 -6.596 30.184 1.00 93.75 122 TRP A N 1
ATOM 1028 C CA . TRP A 1 122 ? -8.413 -8.036 30.130 1.00 93.75 122 TRP A CA 1
ATOM 1029 C C . TRP A 1 122 ? -7.309 -8.465 31.101 1.00 93.75 122 TRP A C 1
ATOM 1031 O O . TRP A 1 122 ? -7.531 -9.329 31.947 1.00 93.75 122 TRP A O 1
ATOM 1041 N N . GLU A 1 123 ? -6.148 -7.814 31.040 1.00 93.12 123 GLU A N 1
ATOM 1042 C CA . GLU A 1 123 ? -4.991 -8.120 31.887 1.00 93.12 123 GLU A CA 1
ATOM 1043 C C . GLU A 1 123 ? -5.280 -7.932 33.383 1.00 93.12 123 GLU A C 1
ATOM 1045 O O . GLU A 1 123 ? -4.781 -8.712 34.200 1.00 93.12 123 GLU A O 1
ATOM 1050 N N . ASN A 1 124 ? -6.122 -6.958 33.738 1.00 93.38 124 ASN A N 1
ATOM 1051 C CA . ASN A 1 124 ? -6.469 -6.652 35.127 1.00 93.38 124 ASN A CA 1
ATOM 1052 C C . ASN A 1 124 ? -7.598 -7.524 35.697 1.00 93.38 124 ASN A C 1
ATOM 1054 O O . ASN A 1 124 ? -7.594 -7.818 36.889 1.00 93.38 124 ASN A O 1
ATOM 1058 N N . ASN A 1 125 ? -8.570 -7.939 34.878 1.00 90.88 125 ASN A N 1
ATOM 1059 C CA . ASN A 1 125 ? -9.797 -8.575 35.377 1.00 90.88 125 ASN A CA 1
ATOM 1060 C C . ASN A 1 125 ? -9.886 -10.088 35.108 1.00 90.88 125 ASN A C 1
ATOM 1062 O O . ASN A 1 125 ? -10.701 -10.781 35.727 1.00 90.88 125 ASN A O 1
ATOM 1066 N N . VAL A 1 126 ? -9.100 -10.615 34.166 1.00 89.31 126 VAL A N 1
ATOM 1067 C CA . VAL A 1 126 ? -9.124 -12.035 33.790 1.00 89.31 126 VAL A CA 1
ATOM 1068 C C . VAL A 1 126 ? -8.145 -12.840 34.646 1.00 89.31 126 VAL A C 1
ATOM 1070 O O . VAL A 1 126 ? -7.071 -12.364 35.017 1.00 89.31 126 VAL A O 1
ATOM 1073 N N . LYS A 1 127 ? -8.522 -14.087 34.963 1.00 87.56 127 LYS A N 1
ATOM 1074 C CA . LYS A 1 127 ? -7.678 -15.016 35.730 1.00 87.56 127 LYS A CA 1
ATOM 1075 C C . LYS A 1 127 ? -6.344 -15.243 35.013 1.00 87.56 127 LYS A C 1
ATOM 1077 O O . LYS A 1 127 ? -6.303 -15.310 33.786 1.00 87.56 127 LYS A O 1
ATOM 1082 N N . THR A 1 128 ? -5.270 -15.419 35.781 1.00 87.06 128 THR A N 1
ATOM 1083 C CA . THR A 1 128 ? -3.889 -15.562 35.283 1.00 87.06 128 THR A CA 1
ATOM 1084 C C . THR A 1 128 ? -3.748 -16.625 34.191 1.00 87.06 128 THR A C 1
ATOM 1086 O O . THR A 1 128 ? -3.113 -16.369 33.172 1.00 87.06 128 THR A O 1
ATOM 1089 N N . GLU A 1 129 ? -4.422 -17.766 34.349 1.00 87.25 129 GLU A N 1
ATOM 1090 C CA . GLU A 1 129 ? -4.446 -18.886 33.394 1.00 87.25 129 GLU A CA 1
ATOM 1091 C C . GLU A 1 129 ? -4.992 -18.527 31.999 1.00 87.25 129 GLU A C 1
ATOM 1093 O O . GLU A 1 129 ? -4.653 -19.171 31.009 1.00 87.25 129 GLU A O 1
ATOM 1098 N N . HIS A 1 130 ? -5.812 -17.480 31.892 1.00 86.69 130 HIS A N 1
ATOM 1099 C CA . HIS A 1 130 ? -6.458 -17.070 30.644 1.00 86.69 130 HIS A CA 1
ATOM 1100 C C . HIS A 1 130 ? -5.931 -15.745 30.090 1.00 86.69 130 HIS A C 1
ATOM 1102 O O . HIS A 1 130 ? -6.357 -15.332 29.010 1.00 86.69 130 HIS A O 1
ATOM 1108 N N . LYS A 1 131 ? -4.986 -15.074 30.765 1.00 86.88 131 LYS A N 1
ATOM 1109 C CA . LYS A 1 131 ? -4.452 -13.781 30.297 1.00 86.88 131 LYS A CA 1
ATOM 1110 C C . LYS A 1 131 ? -3.848 -13.877 28.892 1.00 86.88 131 LYS A C 1
ATOM 1112 O O . LYS A 1 131 ? -4.083 -12.995 28.070 1.00 86.88 131 LYS A O 1
ATOM 1117 N N . ASN A 1 132 ? -3.193 -14.994 28.572 1.00 87.25 132 ASN A N 1
ATOM 1118 C CA . ASN A 1 132 ? -2.600 -15.247 27.253 1.00 87.25 132 ASN A CA 1
ATOM 1119 C C . ASN A 1 132 ? -3.631 -15.469 26.132 1.00 87.25 132 ASN A C 1
ATOM 1121 O O . ASN A 1 132 ? -3.278 -15.388 24.957 1.00 87.25 132 ASN A O 1
ATOM 1125 N N . ASN A 1 133 ? -4.907 -15.687 26.465 1.00 87.81 133 ASN A N 1
ATOM 1126 C CA . ASN A 1 133 ? -5.961 -15.954 25.487 1.00 87.81 133 ASN A CA 1
ATOM 1127 C C . ASN A 1 133 ? -6.559 -14.674 24.897 1.00 87.81 133 ASN A C 1
ATOM 1129 O O . ASN A 1 133 ? -7.558 -14.756 24.185 1.00 87.81 133 ASN A O 1
ATOM 1133 N N . PHE A 1 134 ? -5.980 -13.499 25.172 1.00 90.06 134 PHE A N 1
ATOM 1134 C CA . PHE A 1 134 ? -6.522 -12.231 24.688 1.00 90.06 134 PHE A CA 1
ATOM 1135 C C . PHE A 1 134 ? -6.679 -12.186 23.170 1.00 90.06 134 PHE A C 1
ATOM 1137 O O . PHE A 1 134 ? -7.583 -11.507 22.718 1.00 90.06 134 PHE A O 1
ATOM 1144 N N . PHE A 1 135 ? -5.847 -12.888 22.393 1.00 86.88 135 PHE A N 1
ATOM 1145 C CA . PHE A 1 135 ? -5.879 -12.824 20.931 1.00 86.88 135 PHE A CA 1
ATOM 1146 C C . PHE A 1 135 ? -6.625 -14.012 20.281 1.00 86.88 135 PHE A C 1
ATOM 1148 O O . PHE A 1 135 ? -6.465 -15.146 20.748 1.00 86.88 135 PHE A O 1
ATOM 1155 N N . PRO A 1 136 ? -7.452 -13.794 19.233 1.00 89.38 136 PRO A N 1
ATOM 1156 C CA . PRO A 1 136 ? -7.968 -12.491 18.769 1.00 89.38 136 PRO A CA 1
ATOM 1157 C C . PRO A 1 136 ? -8.687 -11.736 19.900 1.00 89.38 136 PRO A C 1
ATOM 1159 O O . PRO A 1 136 ? -9.189 -12.436 20.783 1.00 89.38 136 PRO A O 1
ATOM 1162 N N . PRO A 1 137 ? -8.710 -10.381 19.902 1.00 93.00 137 PRO A N 1
ATOM 1163 C CA . PRO A 1 137 ? -9.201 -9.555 21.014 1.00 93.00 137 PRO A CA 1
ATOM 1164 C C . PRO A 1 137 ? -10.522 -10.055 21.604 1.00 93.00 137 PRO A C 1
ATOM 1166 O O . PRO A 1 137 ? -11.486 -10.259 20.870 1.00 93.00 137 PRO A O 1
ATOM 1169 N N . LYS A 1 138 ? -10.577 -10.245 22.930 1.00 93.06 138 LYS A N 1
ATOM 1170 C CA . LYS A 1 138 ? -11.739 -10.833 23.627 1.00 93.06 138 LYS A CA 1
ATOM 1171 C C . LYS A 1 138 ? -12.375 -9.897 24.638 1.00 93.06 138 LYS A C 1
ATOM 1173 O O . LYS A 1 138 ? -11.717 -9.087 25.290 1.00 93.06 138 LYS A O 1
ATOM 1178 N N . CYS A 1 139 ? -13.679 -10.067 24.830 1.00 94.44 139 CYS A N 1
ATOM 1179 C CA . CYS A 1 139 ? -14.440 -9.272 25.782 1.00 94.44 139 CYS A CA 1
ATOM 1180 C C . CYS A 1 139 ? -14.212 -9.723 27.236 1.00 94.44 139 CYS A C 1
ATOM 1182 O O . CYS A 1 139 ? -14.754 -10.742 27.673 1.00 94.44 139 CYS A O 1
ATOM 1184 N N . TYR A 1 140 ? -13.498 -8.912 28.025 1.00 92.62 140 TYR A N 1
ATOM 1185 C CA . TYR A 1 140 ? -13.311 -9.162 29.464 1.00 92.62 140 TYR A CA 1
ATOM 1186 C C . TYR A 1 140 ? -14.639 -9.121 30.249 1.00 92.62 140 TYR A C 1
ATOM 1188 O O . TYR A 1 140 ? -14.835 -9.875 31.199 1.00 92.62 140 TYR A O 1
ATOM 1196 N N . HIS A 1 141 ? -15.584 -8.261 29.850 1.00 91.75 141 HIS A N 1
ATOM 1197 C CA . HIS A 1 141 ? -16.853 -8.082 30.567 1.00 91.75 141 HIS A CA 1
ATOM 1198 C C . HIS A 1 141 ? -17.759 -9.313 30.460 1.00 91.75 141 HIS A C 1
ATOM 1200 O O . HIS A 1 141 ? -18.340 -9.751 31.452 1.00 91.75 141 HIS A O 1
ATOM 1206 N N . CYS A 1 142 ? -17.857 -9.905 29.267 1.00 91.38 142 CYS A N 1
ATOM 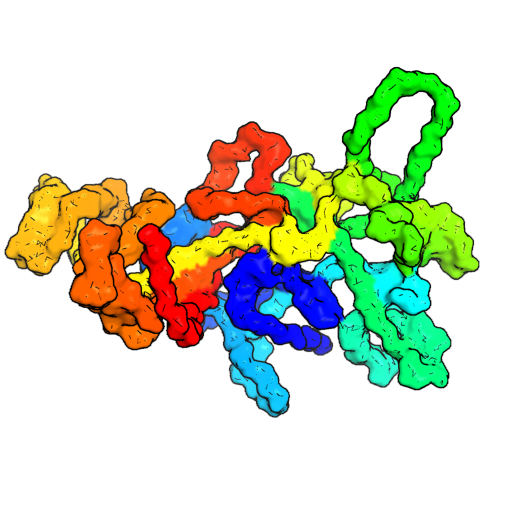1207 C CA . CYS A 1 142 ? -18.592 -11.155 29.068 1.00 91.38 142 CYS A CA 1
ATOM 1208 C C . CYS A 1 142 ? -17.937 -12.324 29.810 1.00 91.38 142 CYS A C 1
ATOM 1210 O O . CYS A 1 142 ? -18.655 -13.157 30.364 1.00 91.38 142 CYS A O 1
ATOM 1212 N N . TYR A 1 143 ? -16.600 -12.347 29.869 1.00 89.88 143 TYR A N 1
ATOM 1213 C CA . TYR A 1 143 ? -15.847 -13.326 30.651 1.00 89.88 143 TYR A CA 1
ATOM 1214 C C . TYR A 1 143 ? -16.210 -13.251 32.142 1.00 89.88 143 TYR A C 1
ATOM 1216 O O . TYR A 1 143 ? -16.556 -14.264 32.746 1.00 89.88 143 TYR A O 1
ATOM 1224 N N . LEU A 1 144 ? -16.228 -12.046 32.726 1.00 88.00 144 LEU A N 1
ATOM 1225 C CA . LEU A 1 144 ? -16.597 -11.849 34.133 1.00 88.00 144 LEU A CA 1
ATOM 1226 C C . LEU A 1 144 ? -18.031 -12.292 34.445 1.00 88.00 144 LEU A C 1
ATOM 1228 O O . LEU A 1 144 ? -18.271 -12.874 35.498 1.00 88.00 144 LEU A O 1
ATOM 1232 N N . LYS A 1 145 ? -18.974 -12.040 33.530 1.00 85.62 145 LYS A N 1
ATOM 1233 C CA . LYS A 1 145 ? -20.386 -12.424 33.691 1.00 85.62 145 LYS A CA 1
ATOM 1234 C C . LYS A 1 145 ? -20.657 -13.916 33.509 1.00 85.62 145 LYS A C 1
ATOM 1236 O O . LYS A 1 145 ? -21.711 -14.387 33.922 1.00 85.62 145 LYS A O 1
ATOM 1241 N N . SER A 1 146 ? -19.758 -14.643 32.852 1.00 80.19 146 SER A N 1
ATOM 1242 C CA . SER A 1 146 ? -20.011 -16.017 32.401 1.00 80.19 146 SER A CA 1
ATOM 1243 C C . SER A 1 146 ? -19.158 -17.051 33.125 1.00 80.19 146 SER A C 1
ATOM 1245 O O . SER A 1 146 ? -19.037 -18.151 32.602 1.00 80.19 146 SER A O 1
ATOM 1247 N N . ARG A 1 147 ? -18.587 -16.719 34.296 1.00 65.00 147 ARG A N 1
ATOM 1248 C CA . ARG A 1 147 ? -17.611 -17.532 35.058 1.00 65.00 147 ARG A CA 1
ATOM 1249 C C . ARG A 1 147 ? -18.005 -18.997 35.311 1.00 65.00 147 ARG A C 1
ATOM 1251 O O . ARG A 1 147 ? -17.102 -19.788 35.559 1.00 65.00 147 ARG A O 1
ATOM 1258 N N . ASP A 1 148 ? -19.277 -19.359 35.123 1.00 63.84 148 ASP A N 1
ATOM 1259 C CA . ASP A 1 148 ? -19.822 -20.709 35.339 1.00 63.84 148 ASP A CA 1
ATOM 1260 C C . ASP A 1 148 ? -20.373 -21.398 34.062 1.00 63.84 148 ASP A C 1
ATOM 1262 O O . ASP A 1 148 ? -21.033 -22.432 34.143 1.00 63.84 148 ASP A O 1
ATOM 1266 N N . LYS A 1 149 ? -20.149 -20.849 32.854 1.00 66.56 149 LYS A N 1
ATOM 1267 C CA . LYS A 1 149 ? -20.719 -21.369 31.587 1.00 66.56 149 LYS A CA 1
ATOM 1268 C C . LYS A 1 149 ? -19.680 -22.003 30.664 1.00 66.56 149 LYS A C 1
ATOM 1270 O O . LYS A 1 149 ? -18.652 -21.405 30.414 1.00 66.56 149 LYS A O 1
ATOM 1275 N N . LYS A 1 150 ? -20.022 -23.100 29.969 1.00 61.88 150 LYS A N 1
ATOM 1276 C CA . LYS A 1 150 ? -19.155 -23.781 28.969 1.00 61.88 150 LYS A CA 1
ATOM 1277 C C . LYS A 1 150 ? -18.450 -22.866 27.942 1.00 61.88 150 LYS A C 1
ATOM 1279 O O . LYS A 1 150 ? -17.400 -23.249 27.435 1.00 61.88 150 LYS A O 1
ATOM 1284 N N . ARG A 1 151 ? -18.997 -21.684 27.611 1.00 64.25 151 ARG A N 1
ATOM 1285 C CA . ARG A 1 151 ? -18.352 -20.685 26.739 1.00 64.25 151 ARG A CA 1
ATOM 1286 C C . ARG A 1 151 ? -18.142 -19.364 27.488 1.00 64.25 151 ARG A C 1
ATOM 1288 O O . ARG A 1 151 ? -19.086 -18.607 27.693 1.00 64.25 151 ARG A O 1
ATOM 1295 N N . PHE A 1 152 ? -16.887 -19.088 27.843 1.00 73.06 152 PHE A N 1
ATOM 1296 C CA . PHE A 1 152 ? -16.466 -17.887 28.585 1.00 73.06 152 PHE A CA 1
ATOM 1297 C C . PHE A 1 152 ? -15.936 -16.760 27.680 1.00 73.06 152 PHE A C 1
ATOM 1299 O O . PHE A 1 152 ? -15.819 -15.613 28.108 1.00 73.06 152 PHE A O 1
ATOM 1306 N N . PHE A 1 153 ? -15.588 -17.090 26.432 1.00 78.19 153 PHE A N 1
ATOM 1307 C CA . PHE A 1 153 ? -14.844 -16.232 25.513 1.00 78.19 153 PHE A CA 1
ATOM 1308 C C . PHE A 1 153 ? -15.718 -15.778 24.343 1.00 78.19 153 PHE A C 1
ATOM 1310 O O . PHE A 1 153 ? -16.259 -16.603 23.602 1.00 78.19 153 PHE A O 1
ATOM 1317 N N . PHE A 1 154 ? -15.821 -14.461 24.182 1.00 89.94 154 PHE A N 1
ATOM 1318 C CA . PHE A 1 154 ? -16.452 -13.820 23.034 1.00 89.94 154 PHE A CA 1
ATOM 1319 C C . PHE A 1 154 ? -15.415 -12.939 22.355 1.00 89.94 154 PHE A C 1
ATOM 1321 O O . PHE A 1 154 ? -14.866 -12.037 22.999 1.00 89.94 154 PHE A O 1
ATOM 1328 N N . ASP A 1 155 ? -15.161 -13.225 21.084 1.00 92.31 155 ASP A N 1
ATOM 1329 C CA . ASP A 1 155 ? -14.269 -12.428 20.254 1.00 92.31 155 ASP A CA 1
ATOM 1330 C C . ASP A 1 155 ? -14.927 -11.074 19.956 1.00 92.31 155 ASP A C 1
ATOM 1332 O O . ASP A 1 155 ? -16.155 -10.951 19.881 1.00 92.31 155 ASP A O 1
ATOM 1336 N N . LEU A 1 156 ? -14.100 -10.040 19.880 1.00 95.19 156 LEU A N 1
ATOM 1337 C CA . LEU A 1 156 ? -14.512 -8.680 19.574 1.00 95.19 156 LEU A CA 1
ATOM 1338 C C . LEU A 1 156 ? -14.466 -8.442 18.063 1.00 95.19 156 LEU A C 1
ATOM 1340 O O . LEU A 1 156 ? -13.589 -8.952 17.369 1.00 95.19 156 LEU A O 1
ATOM 1344 N N . GLU A 1 157 ? -15.363 -7.597 17.568 1.00 94.44 157 GLU A N 1
ATOM 1345 C CA . GLU A 1 157 ? -15.386 -7.162 16.174 1.00 94.44 157 GLU A CA 1
ATOM 1346 C C . GLU A 1 157 ? -14.827 -5.748 16.027 1.00 94.44 157 GLU A C 1
ATOM 1348 O O . GLU A 1 157 ? -15.130 -4.858 16.822 1.00 94.44 157 GLU A O 1
ATOM 1353 N N . GLN A 1 158 ? -14.021 -5.519 14.988 1.00 94.56 158 GLN A N 1
ATOM 1354 C CA . GLN A 1 158 ? -13.511 -4.186 14.662 1.00 94.56 158 GLN A CA 1
ATOM 1355 C C . GLN A 1 158 ? -14.536 -3.369 13.897 1.00 94.56 158 GLN A C 1
ATOM 1357 O O . GLN A 1 158 ? -15.091 -3.825 12.889 1.00 94.56 158 GLN A O 1
ATOM 1362 N N . VAL A 1 159 ? -14.662 -2.102 14.283 1.00 94.25 159 VAL A N 1
ATOM 1363 C CA . VAL A 1 159 ? -15.436 -1.126 13.517 1.00 94.25 159 VAL A CA 1
ATOM 1364 C C . VAL A 1 159 ? -14.912 -1.014 12.084 1.00 94.25 159 VAL A C 1
ATOM 1366 O O . VAL A 1 159 ? -13.725 -1.199 11.825 1.00 94.25 159 VAL A O 1
ATOM 1369 N N . ARG A 1 160 ? -15.801 -0.736 11.127 1.00 92.06 160 ARG A N 1
ATOM 1370 C CA . ARG A 1 160 ? -15.478 -0.736 9.690 1.00 92.06 160 ARG A CA 1
ATOM 1371 C C . ARG A 1 160 ? -15.168 0.634 9.098 1.00 92.06 160 ARG A C 1
ATOM 1373 O O . ARG A 1 160 ? -14.867 0.704 7.915 1.00 92.06 160 ARG A O 1
ATOM 1380 N N . PHE A 1 161 ? -15.237 1.711 9.871 1.00 93.81 161 PHE A N 1
ATOM 1381 C CA . PHE A 1 161 ? -15.059 3.067 9.350 1.00 93.81 161 PHE A CA 1
ATOM 1382 C C . PHE A 1 161 ? -13.757 3.678 9.853 1.00 93.81 161 PHE A C 1
ATOM 1384 O O . PHE A 1 161 ? -13.434 3.565 11.035 1.00 93.81 161 PHE A O 1
ATOM 1391 N N . ILE A 1 162 ? -13.042 4.335 8.943 1.00 95.19 162 ILE A N 1
ATOM 1392 C CA . ILE A 1 162 ? -11.776 5.029 9.196 1.00 95.19 162 ILE A CA 1
ATOM 1393 C C . ILE A 1 162 ? -11.791 6.399 8.547 1.00 95.19 162 ILE A C 1
ATOM 1395 O O . ILE A 1 162 ? -12.632 6.690 7.700 1.00 95.19 162 ILE A O 1
ATOM 1399 N N . LEU A 1 163 ? -10.818 7.218 8.911 1.00 94.06 163 LEU A N 1
ATOM 1400 C CA . LEU A 1 163 ? -10.526 8.492 8.283 1.00 94.06 163 LEU A CA 1
ATOM 1401 C C . LEU A 1 163 ? -9.337 8.349 7.334 1.00 94.06 163 LEU A C 1
ATOM 1403 O O . LEU A 1 163 ? -8.354 7.694 7.673 1.00 94.06 163 LEU A O 1
ATOM 1407 N N . THR A 1 164 ? -9.410 8.997 6.170 1.00 93.50 164 THR A N 1
ATOM 1408 C CA . THR A 1 164 ? -8.289 9.127 5.222 1.00 93.50 164 THR A CA 1
ATOM 1409 C C . THR A 1 164 ? -8.075 10.585 4.828 1.00 93.50 164 THR A C 1
ATOM 1411 O O . THR A 1 164 ? -9.046 11.332 4.672 1.00 93.50 164 THR A O 1
ATOM 1414 N N . SER A 1 165 ? -6.823 11.001 4.642 1.00 90.31 165 SER A N 1
ATOM 1415 C CA . SER A 1 165 ? -6.465 12.322 4.109 1.00 90.31 165 SER A CA 1
ATOM 1416 C C . SER A 1 165 ? -5.933 12.223 2.667 1.00 90.31 165 SER A C 1
ATOM 1418 O O . SER A 1 165 ? -5.445 11.161 2.265 1.00 90.31 165 SER A O 1
ATOM 1420 N N . PRO A 1 166 ? -5.983 13.314 1.878 1.00 88.06 166 PRO A N 1
ATOM 1421 C CA . PRO A 1 166 ? -5.278 13.404 0.597 1.00 88.06 166 PRO A CA 1
ATOM 1422 C C . PRO A 1 166 ? -3.762 13.221 0.728 1.00 88.06 166 PRO A C 1
ATOM 1424 O O . PRO A 1 166 ? -3.138 12.758 -0.219 1.00 88.06 166 PRO A O 1
ATOM 1427 N N . SER A 1 167 ? -3.187 13.510 1.903 1.00 85.12 167 SER A N 1
ATOM 1428 C CA . SER A 1 167 ? -1.762 13.299 2.185 1.00 85.12 167 SER A CA 1
ATOM 1429 C C . SER A 1 167 ? -1.359 11.843 2.447 1.00 85.12 167 SER A C 1
ATOM 1431 O O . SER A 1 167 ? -0.199 11.536 2.705 1.00 85.12 167 SER A O 1
ATOM 1433 N N . GLY A 1 168 ? -2.321 10.918 2.405 1.00 87.12 168 GLY A N 1
ATOM 1434 C CA . GLY A 1 168 ? -2.070 9.498 2.622 1.00 87.12 168 GLY A CA 1
ATOM 1435 C C . GLY A 1 168 ? -2.085 9.060 4.092 1.00 87.12 168 GLY A C 1
ATOM 1436 O O . GLY A 1 168 ? -1.811 7.888 4.385 1.00 87.12 168 GLY A O 1
ATOM 1437 N N . GLU A 1 169 ? -2.438 9.958 5.016 1.00 89.38 169 GLU A N 1
ATOM 1438 C CA . GLU A 1 169 ? -2.644 9.629 6.425 1.00 89.38 169 GLU A CA 1
ATOM 1439 C C . GLU A 1 169 ? -3.967 8.898 6.646 1.00 89.38 169 GLU A C 1
ATOM 1441 O O . GLU A 1 169 ? -4.955 9.101 5.931 1.00 89.38 169 GLU A O 1
ATOM 1446 N N . ILE A 1 170 ? -3.978 8.040 7.667 1.00 92.44 170 ILE A N 1
ATOM 1447 C CA . ILE A 1 170 ? -5.164 7.316 8.120 1.00 92.44 170 ILE A CA 1
ATOM 1448 C C . ILE A 1 170 ? -5.301 7.446 9.630 1.00 92.44 170 ILE A C 1
ATOM 1450 O O . ILE A 1 170 ? -4.303 7.477 10.347 1.00 92.44 170 ILE A O 1
ATOM 1454 N N . ALA A 1 171 ? -6.536 7.505 10.110 1.00 93.94 171 ALA A N 1
ATOM 1455 C CA . ALA A 1 171 ? -6.825 7.595 11.533 1.00 93.94 171 ALA A CA 1
ATOM 1456 C C . ALA A 1 171 ? -8.136 6.885 11.870 1.00 93.94 171 ALA A C 1
ATOM 1458 O O . ALA A 1 171 ? -9.003 6.698 11.012 1.00 93.94 171 ALA A O 1
ATOM 1459 N N . ASP A 1 172 ? -8.289 6.512 13.135 1.00 94.94 172 ASP A N 1
ATOM 1460 C CA . ASP A 1 172 ? -9.591 6.123 13.656 1.00 94.94 172 ASP A CA 1
ATOM 1461 C C . ASP A 1 172 ? -10.528 7.328 13.689 1.00 94.94 172 ASP A C 1
ATOM 1463 O O . ASP A 1 172 ? -10.111 8.467 13.908 1.00 94.94 172 ASP A O 1
ATOM 1467 N N . ILE A 1 173 ? -11.821 7.068 13.517 1.00 94.56 173 ILE A N 1
ATOM 1468 C CA . ILE A 1 173 ? -12.838 8.058 13.859 1.00 94.56 173 ILE A CA 1
ATOM 1469 C C . ILE A 1 173 ? -12.802 8.236 15.387 1.00 94.56 173 ILE A C 1
ATOM 1471 O O . ILE A 1 173 ? -12.845 7.229 16.098 1.00 94.56 173 ILE A O 1
ATOM 1475 N N . PRO A 1 174 ? -12.737 9.474 15.919 1.00 93.81 174 PRO A N 1
ATOM 1476 C CA . PRO A 1 174 ? -12.875 9.737 17.353 1.00 93.81 174 PRO A CA 1
ATOM 1477 C C . PRO A 1 174 ? -14.302 9.427 17.819 1.00 93.81 174 PRO A C 1
ATOM 1479 O O . PRO A 1 174 ? -15.172 10.298 17.900 1.00 93.81 174 PRO A O 1
ATOM 1482 N N . TRP A 1 175 ? -14.578 8.140 18.020 1.00 94.12 175 TRP A N 1
ATOM 1483 C CA . TRP A 1 175 ? -15.920 7.635 18.276 1.00 94.12 175 TRP A CA 1
ATOM 1484 C C . TRP A 1 175 ? -16.495 8.096 19.611 1.00 94.12 175 TRP A C 1
ATOM 1486 O O . TRP A 1 175 ? -17.702 8.292 19.724 1.00 94.12 175 TRP A O 1
ATOM 1496 N N . ASP A 1 176 ? -15.630 8.309 20.592 1.00 91.81 176 ASP A N 1
ATOM 1497 C CA . ASP A 1 176 ? -15.932 8.946 21.867 1.00 91.81 176 ASP A CA 1
ATOM 1498 C C . ASP A 1 176 ? -16.540 10.345 21.675 1.00 91.81 176 ASP A C 1
ATOM 1500 O O . ASP A 1 176 ? -17.622 10.643 22.185 1.00 91.81 176 ASP A O 1
ATOM 1504 N N . LYS A 1 177 ? -15.896 11.182 20.854 1.00 91.81 177 LYS A N 1
ATOM 1505 C CA . LYS A 1 177 ? -16.393 12.519 20.507 1.00 91.81 177 LYS A CA 1
ATOM 1506 C C . LYS A 1 177 ? -17.633 12.446 19.619 1.00 91.81 177 LYS A C 1
ATOM 1508 O O . LYS A 1 177 ? -18.579 13.206 19.813 1.00 91.81 177 LYS A O 1
ATOM 1513 N N . TRP A 1 178 ? -17.673 11.508 18.672 1.00 91.88 178 TRP A N 1
ATOM 1514 C CA . TRP A 1 178 ? -18.843 11.283 17.819 1.00 91.88 178 TRP A CA 1
ATOM 1515 C C . TRP A 1 178 ? -20.093 10.909 18.628 1.00 91.88 178 TRP A C 1
ATOM 1517 O O . TRP A 1 178 ? -21.181 11.414 18.354 1.00 91.88 178 TRP A O 1
ATOM 1527 N N . ALA A 1 179 ? -19.956 10.060 19.648 1.00 90.75 179 ALA A N 1
ATOM 1528 C CA . ALA A 1 179 ? -21.051 9.664 20.537 1.00 90.75 179 ALA A CA 1
ATOM 1529 C C . ALA A 1 179 ? -21.610 10.841 21.354 1.00 90.75 179 ALA A C 1
ATOM 1531 O O . ALA A 1 179 ? -22.776 10.841 21.747 1.00 90.75 179 ALA A O 1
ATOM 1532 N N . MET A 1 180 ? -20.789 11.864 21.592 1.00 89.06 180 MET A N 1
ATOM 1533 C CA . MET A 1 180 ? -21.132 13.054 22.373 1.00 89.06 180 MET A CA 1
ATOM 1534 C C . MET A 1 180 ? -21.577 14.245 21.511 1.00 89.06 180 MET A C 1
ATOM 1536 O O . MET A 1 180 ? -21.919 15.302 22.046 1.00 89.06 180 MET A O 1
ATOM 1540 N N . LEU A 1 181 ? -21.642 14.081 20.186 1.00 86.12 181 LEU A N 1
ATOM 1541 C CA . LEU A 1 181 ? -22.125 15.121 19.286 1.00 86.12 181 LEU A CA 1
ATOM 1542 C C . LEU A 1 181 ? -23.617 15.392 19.543 1.00 86.12 181 LEU A C 1
ATOM 1544 O O . LEU A 1 181 ? -24.481 14.543 19.310 1.00 86.12 181 LEU A O 1
ATOM 1548 N N . LYS A 1 182 ? -23.940 16.601 20.007 1.00 73.69 182 LYS A N 1
ATOM 1549 C CA . LYS A 1 182 ? -25.328 17.058 20.136 1.00 73.69 182 LYS A CA 1
ATOM 1550 C C . LYS A 1 182 ? -25.803 17.557 18.773 1.00 73.69 182 LYS A C 1
ATOM 1552 O O . LYS A 1 182 ? -25.299 18.563 18.278 1.00 73.69 182 LYS A O 1
ATOM 1557 N N . LYS A 1 183 ? -26.788 16.889 18.165 1.00 63.56 183 LYS A N 1
ATOM 1558 C CA . LYS A 1 183 ? -27.477 17.450 16.992 1.00 63.56 183 LYS A CA 1
ATOM 1559 C C . LYS A 1 183 ? -28.146 18.758 17.421 1.00 63.56 183 LYS A C 1
ATOM 1561 O O . LYS A 1 183 ? -28.914 18.754 18.385 1.00 63.56 183 LYS A O 1
ATOM 1566 N N . ARG A 1 184 ? -27.858 19.871 16.733 1.00 50.75 184 ARG A N 1
ATOM 1567 C CA . ARG A 1 184 ? -28.605 21.123 16.920 1.00 50.75 184 ARG A CA 1
ATOM 1568 C C . ARG A 1 184 ? -30.083 20.802 16.685 1.00 50.75 184 ARG A C 1
ATOM 1570 O O . ARG A 1 184 ? -30.462 20.389 15.592 1.00 50.75 184 ARG A O 1
ATOM 1577 N N . LYS A 1 185 ? -30.917 20.918 17.720 1.00 38.41 185 LYS A N 1
ATOM 1578 C CA . LYS A 1 185 ? -32.368 20.933 17.525 1.00 38.41 185 LYS A CA 1
ATOM 1579 C C . LYS A 1 185 ? -32.657 22.229 16.775 1.00 38.41 185 LYS A C 1
ATOM 1581 O O . LYS A 1 185 ? -32.534 23.297 17.365 1.00 38.41 185 LYS A O 1
ATOM 1586 N N . ASN A 1 186 ? -32.978 22.139 15.486 1.00 37.34 186 ASN A N 1
ATOM 1587 C CA . ASN A 1 186 ? -33.540 23.268 14.754 1.00 37.34 186 ASN A CA 1
ATOM 1588 C C . ASN A 1 186 ? -34.832 23.671 15.468 1.00 37.34 186 ASN A C 1
ATOM 1590 O O . ASN A 1 186 ? -35.872 23.032 15.297 1.00 37.34 186 ASN A O 1
ATOM 1594 N N . ASN A 1 187 ? -34.757 24.717 16.289 1.00 32.75 187 ASN A N 1
ATOM 1595 C CA . ASN A 1 187 ? -35.929 25.490 16.656 1.00 32.75 187 ASN A CA 1
ATOM 1596 C C . ASN A 1 187 ? -36.444 26.092 15.349 1.00 32.75 187 ASN A C 1
ATOM 1598 O O . ASN A 1 187 ? -35.908 27.077 14.853 1.00 32.75 187 ASN A O 1
ATOM 1602 N N . LYS A 1 188 ? -37.441 25.439 14.749 1.00 41.28 188 LYS A N 1
ATOM 1603 C CA . LYS A 1 188 ? -38.189 25.986 13.622 1.00 41.28 188 LYS A CA 1
ATOM 1604 C C . LYS A 1 188 ? -38.840 27.295 14.064 1.00 41.28 188 LYS A C 1
ATOM 1606 O O . LYS A 1 188 ? -39.882 27.260 14.712 1.00 41.28 188 LYS A O 1
ATOM 1611 N N . LYS A 1 189 ? -38.263 28.417 13.648 1.00 37.62 189 LYS A N 1
ATOM 1612 C CA . LYS A 1 189 ? -39.009 29.559 13.120 1.00 37.62 189 LYS A CA 1
ATOM 1613 C C . LYS A 1 189 ? -38.237 30.093 11.917 1.00 37.62 189 LYS A C 1
ATOM 1615 O O . LYS A 1 189 ? -37.099 30.502 12.074 1.00 37.62 189 LYS A O 1
ATOM 1620 N N . GLU A 1 190 ? -38.887 29.956 10.758 1.00 36.25 190 GLU A N 1
ATOM 1621 C CA . GLU A 1 190 ? -38.750 30.759 9.530 1.00 36.25 190 GLU A CA 1
ATOM 1622 C C . GLU A 1 190 ? -37.312 31.025 9.052 1.00 36.25 190 GLU A C 1
ATOM 1624 O O . GLU A 1 190 ? -36.599 31.851 9.595 1.00 36.25 190 GLU A O 1
ATOM 1629 N N . SER A 1 191 ? -36.832 30.342 8.018 1.00 32.19 191 SER A N 1
ATOM 1630 C CA . SER A 1 191 ? -37.196 30.663 6.635 1.00 32.19 191 SER A CA 1
ATOM 1631 C C . SER A 1 191 ? -37.054 29.447 5.707 1.00 32.19 191 SER A C 1
ATOM 1633 O O . SER A 1 191 ? -36.253 28.540 5.929 1.00 32.19 191 SER A O 1
ATOM 1635 N N . LYS A 1 192 ? -37.879 29.409 4.654 1.00 38.72 192 LYS A N 1
ATOM 1636 C CA . LYS A 1 192 ? -37.739 28.476 3.531 1.00 38.72 192 LYS A CA 1
ATOM 1637 C C . LYS A 1 192 ? -36.548 28.910 2.671 1.00 38.72 192 LYS A C 1
ATOM 1639 O O . LYS A 1 192 ? -36.738 29.541 1.641 1.00 38.72 192 LYS A O 1
ATOM 1644 N N . GLU A 1 193 ? -35.347 28.541 3.079 1.00 33.88 193 GLU A N 1
ATOM 1645 C CA . GLU A 1 193 ? -34.227 28.373 2.157 1.00 33.88 193 GLU A CA 1
ATOM 1646 C C . GLU A 1 193 ? -33.839 26.901 2.191 1.00 33.88 193 GLU A C 1
ATOM 1648 O O . GLU A 1 193 ? -33.787 26.276 3.252 1.00 33.88 193 GLU A O 1
ATOM 1653 N N . ALA A 1 194 ? -33.696 26.310 1.008 1.00 34.81 194 ALA A N 1
ATOM 1654 C CA . ALA A 1 194 ? -33.351 24.910 0.847 1.00 34.81 194 ALA A CA 1
ATOM 1655 C C . ALA A 1 194 ? -32.082 24.602 1.658 1.00 34.81 194 ALA A C 1
ATOM 1657 O O . ALA A 1 194 ? -31.003 25.091 1.337 1.00 34.81 194 ALA A O 1
ATOM 1658 N N . MET A 1 195 ? -32.230 23.818 2.732 1.00 30.62 195 MET A N 1
ATOM 1659 C CA . MET A 1 195 ? -31.110 23.308 3.521 1.00 30.62 195 MET A CA 1
ATOM 1660 C C . MET A 1 195 ? -30.167 22.549 2.584 1.00 30.62 195 MET A C 1
ATOM 1662 O O . MET A 1 195 ? -30.529 21.483 2.085 1.00 30.62 195 MET A O 1
ATOM 1666 N N . SER A 1 196 ? -28.979 23.095 2.332 1.00 35.44 196 SER A N 1
ATOM 1667 C CA . SER A 1 196 ? -27.942 22.416 1.563 1.00 35.44 196 SER A CA 1
ATOM 1668 C C . SER A 1 196 ? -27.430 21.197 2.338 1.00 35.44 196 SER A C 1
ATOM 1670 O O . SER A 1 196 ? -27.225 21.237 3.552 1.00 35.44 196 SER A O 1
ATOM 1672 N N . GLU A 1 197 ? -27.201 20.086 1.639 1.00 38.62 197 GLU A N 1
ATOM 1673 C CA . GLU A 1 197 ? -26.664 18.832 2.193 1.00 38.62 197 GLU A CA 1
ATOM 1674 C C . GLU A 1 197 ? -25.169 18.918 2.596 1.00 38.62 197 GLU A C 1
ATOM 1676 O O . GLU A 1 197 ? -24.525 17.897 2.844 1.00 38.62 197 GLU A O 1
ATOM 1681 N N . GLU A 1 198 ? -24.600 20.125 2.704 1.00 44.81 198 GLU A N 1
ATOM 1682 C CA . GLU A 1 198 ? -23.150 20.372 2.686 1.00 44.81 198 GLU A CA 1
ATOM 1683 C C . GLU A 1 198 ? -22.550 20.936 3.988 1.00 44.81 198 GLU A C 1
ATOM 1685 O O . GLU A 1 198 ? -21.385 21.339 4.007 1.00 44.81 198 GLU A O 1
ATOM 1690 N N . GLU A 1 199 ? -23.272 20.954 5.110 1.00 55.06 199 GLU A N 1
ATOM 1691 C CA . GLU A 1 199 ? -22.661 21.386 6.375 1.00 55.06 199 GLU A CA 1
ATOM 1692 C C . GLU A 1 199 ? -21.650 20.342 6.887 1.00 55.06 199 GLU A C 1
ATOM 1694 O O . GLU A 1 199 ? -22.004 19.269 7.387 1.00 55.06 199 GLU A O 1
ATOM 1699 N N . ALA A 1 200 ? -20.358 20.656 6.761 1.00 62.25 200 ALA A N 1
ATOM 1700 C CA . ALA A 1 200 ? -19.271 19.841 7.288 1.00 62.25 200 ALA A CA 1
ATOM 1701 C C . ALA A 1 200 ? -19.380 19.700 8.817 1.00 62.25 200 ALA A C 1
ATOM 1703 O O . ALA A 1 200 ? -19.354 20.686 9.557 1.00 62.25 200 ALA A O 1
ATOM 1704 N N . ILE A 1 201 ? -19.446 18.461 9.310 1.00 72.69 201 ILE A N 1
ATOM 1705 C CA . ILE A 1 201 ? -19.461 18.192 10.753 1.00 72.69 201 ILE A CA 1
ATOM 1706 C C . ILE A 1 201 ? -18.018 18.224 11.256 1.00 72.69 201 ILE A C 1
ATOM 1708 O O . ILE A 1 201 ? -17.178 17.488 10.744 1.00 72.69 201 ILE A O 1
ATOM 1712 N N . THR A 1 202 ? -17.738 19.027 12.283 1.00 71.50 202 THR A N 1
ATOM 1713 C CA . THR A 1 202 ? -16.447 19.055 12.990 1.00 71.50 202 THR A CA 1
ATOM 1714 C C . THR A 1 202 ? -16.644 18.630 14.448 1.00 71.50 202 THR A C 1
ATOM 1716 O O . THR A 1 202 ? -17.653 18.960 15.067 1.00 71.50 202 THR A O 1
ATOM 1719 N N . ILE A 1 203 ? -15.698 17.862 15.004 1.00 78.19 203 ILE A N 1
ATOM 1720 C CA . ILE A 1 203 ? -15.801 17.287 16.365 1.00 78.19 203 ILE A CA 1
ATOM 1721 C C . ILE A 1 203 ? -14.688 17.753 17.316 1.00 78.19 203 ILE A C 1
ATOM 1723 O O . ILE A 1 203 ? -14.582 17.245 18.430 1.00 78.19 203 ILE A O 1
ATOM 1727 N N . ALA A 1 204 ? -13.859 18.718 16.904 1.00 69.62 204 ALA A N 1
ATOM 1728 C CA . ALA A 1 204 ? -12.691 19.170 17.666 1.00 69.62 204 ALA A CA 1
ATOM 1729 C C . ALA A 1 204 ? -13.047 19.649 19.088 1.00 69.62 204 ALA A C 1
ATOM 1731 O O . ALA A 1 204 ? -12.353 19.304 20.042 1.00 69.62 204 ALA A O 1
ATOM 1732 N N . ASN A 1 205 ? -14.179 20.346 19.233 1.00 74.38 205 ASN A N 1
ATOM 1733 C CA . ASN A 1 205 ? -14.599 21.004 20.477 1.00 74.38 205 ASN A CA 1
ATOM 1734 C C . ASN A 1 205 ? -15.479 20.131 21.391 1.00 74.38 205 ASN A C 1
ATOM 1736 O O . ASN A 1 205 ? -16.043 20.631 22.363 1.00 74.38 205 ASN A O 1
ATOM 1740 N N . VAL A 1 206 ? -15.653 18.843 21.079 1.00 82.31 206 VAL A N 1
ATOM 1741 C CA . VAL A 1 206 ? -16.492 17.954 21.892 1.00 82.31 206 VAL A CA 1
ATOM 1742 C C . VAL A 1 206 ? -15.700 17.447 23.096 1.00 82.31 206 VAL A C 1
ATOM 1744 O O . VAL A 1 206 ? -14.686 16.766 22.938 1.00 82.31 206 VAL A O 1
ATOM 1747 N N . GLN A 1 207 ? -16.190 17.755 24.297 1.00 83.50 207 GLN A N 1
ATOM 1748 C CA . GLN A 1 207 ? -15.664 17.223 25.552 1.00 83.50 207 GLN A CA 1
ATOM 1749 C C . GLN A 1 207 ? -16.312 15.873 25.878 1.00 83.50 207 GLN A C 1
ATOM 1751 O O . GLN A 1 207 ? -17.531 15.715 25.766 1.00 83.50 207 GLN A O 1
ATOM 1756 N N . VAL A 1 208 ? -15.490 14.910 26.294 1.00 85.81 208 VAL A N 1
ATOM 1757 C CA . VAL A 1 208 ? -15.913 13.562 26.687 1.00 85.81 208 VAL A CA 1
ATOM 1758 C C . VAL A 1 208 ? -15.566 13.371 28.166 1.00 85.81 208 VAL A C 1
ATOM 1760 O O . VAL A 1 208 ? -14.393 13.495 28.507 1.00 85.81 208 VAL A O 1
ATOM 1763 N N . PRO A 1 209 ? -16.545 13.103 29.047 1.00 86.06 209 PRO A N 1
ATOM 1764 C CA . PRO A 1 209 ? -16.266 12.794 30.449 1.00 86.06 209 PRO A CA 1
ATOM 1765 C C . PRO A 1 209 ? -15.517 11.459 30.617 1.00 86.06 209 PRO A C 1
ATOM 1767 O O . PRO A 1 209 ? -15.719 10.521 29.843 1.00 86.06 209 PRO A O 1
ATOM 1770 N N . ASP A 1 210 ? -14.696 11.346 31.662 1.00 82.50 210 ASP A N 1
ATOM 1771 C CA . ASP A 1 210 ? -13.858 10.159 31.909 1.00 82.50 210 ASP A CA 1
ATOM 1772 C C . ASP A 1 210 ? -14.648 8.923 32.379 1.00 82.50 210 ASP A C 1
ATOM 1774 O O . ASP A 1 210 ? -14.179 7.786 32.279 1.00 82.50 210 ASP A O 1
ATOM 1778 N N . ASP A 1 211 ? -15.858 9.112 32.906 1.00 86.44 211 ASP A N 1
ATOM 1779 C CA . ASP A 1 211 ? -16.707 8.057 33.466 1.00 86.44 211 ASP A CA 1
ATOM 1780 C C . ASP A 1 211 ? -17.709 7.465 32.458 1.00 86.44 211 ASP A C 1
ATOM 1782 O O . ASP A 1 211 ? -18.652 6.763 32.843 1.00 86.44 211 ASP A O 1
ATOM 1786 N N . VAL A 1 212 ? -17.492 7.707 31.163 1.00 90.62 212 VAL A N 1
ATOM 1787 C CA . VAL A 1 212 ? -18.382 7.252 30.092 1.00 90.62 212 VAL A CA 1
ATOM 1788 C C . VAL A 1 212 ? -18.011 5.858 29.589 1.00 90.62 212 VAL A C 1
ATOM 1790 O O . VAL A 1 212 ? -16.851 5.515 29.371 1.00 90.62 212 VAL A O 1
ATOM 1793 N N . ILE A 1 213 ? -19.042 5.050 29.366 1.00 92.44 213 ILE A N 1
ATOM 1794 C CA . ILE A 1 213 ? -19.000 3.751 28.705 1.00 92.44 213 ILE A CA 1
ATOM 1795 C C . ILE A 1 213 ? -19.767 3.873 27.390 1.00 92.44 213 ILE A C 1
ATOM 1797 O O . ILE A 1 213 ? -20.888 4.388 27.368 1.00 92.44 213 ILE A O 1
ATOM 1801 N N . PHE A 1 214 ? -19.193 3.347 26.310 1.00 95.50 214 PHE A N 1
ATOM 1802 C CA . PHE A 1 214 ? -19.839 3.334 25.003 1.00 95.50 214 PHE A CA 1
ATOM 1803 C C . PHE A 1 214 ? -20.435 1.962 24.675 1.00 95.50 214 PHE A C 1
ATOM 1805 O O . PHE A 1 214 ? -19.865 0.913 24.993 1.00 95.50 214 PHE A O 1
ATOM 1812 N N . GLU A 1 215 ? -21.593 1.975 24.019 1.00 95.69 215 GLU A N 1
ATOM 1813 C CA . GLU A 1 215 ? -22.227 0.795 23.434 1.00 95.69 215 GLU A CA 1
ATOM 1814 C C . GLU A 1 215 ? -22.400 0.986 21.921 1.00 95.69 215 GLU A C 1
ATOM 1816 O O . GLU A 1 215 ? -22.925 2.010 21.488 1.00 95.69 215 GLU A O 1
ATOM 1821 N N . TYR A 1 216 ? -22.009 -0.011 21.130 1.00 95.19 216 TYR A N 1
ATOM 1822 C CA . TYR A 1 216 ? -22.268 -0.108 19.696 1.00 95.19 216 TYR A CA 1
ATOM 1823 C C . TYR A 1 216 ? -23.463 -1.034 19.473 1.00 95.19 216 TYR A C 1
ATOM 1825 O O . TYR A 1 216 ? -23.432 -2.192 19.888 1.00 95.19 216 TYR A O 1
ATOM 1833 N N . LYS A 1 217 ? -24.528 -0.529 18.848 1.00 91.69 217 LYS A N 1
ATOM 1834 C CA . LYS A 1 217 ? -25.762 -1.285 18.603 1.00 91.69 217 LYS A CA 1
ATOM 1835 C C . LYS A 1 217 ? -26.168 -1.203 17.143 1.00 91.69 217 LYS A C 1
ATOM 1837 O O . LYS A 1 217 ? -26.066 -0.143 16.531 1.00 91.69 217 LYS A O 1
ATOM 1842 N N . THR A 1 218 ? -26.690 -2.303 16.624 1.00 87.69 218 THR A N 1
ATOM 1843 C CA . THR A 1 218 ? -27.234 -2.409 15.269 1.00 87.69 218 THR A CA 1
ATOM 1844 C C . THR A 1 218 ? -28.723 -2.727 15.331 1.00 87.69 218 THR A C 1
ATOM 1846 O O . THR A 1 218 ? -29.180 -3.425 16.235 1.00 87.69 218 THR A O 1
ATOM 1849 N N . SER A 1 219 ? -29.493 -2.175 14.399 1.00 85.69 219 SER A N 1
ATOM 1850 C CA . SER A 1 219 ? -30.910 -2.469 14.219 1.00 85.69 219 SER A CA 1
ATOM 1851 C C . SER A 1 219 ? -31.090 -3.648 13.280 1.00 85.69 219 SER A C 1
ATOM 1853 O O . SER A 1 219 ? -30.525 -3.636 12.194 1.00 85.69 219 SER A O 1
ATOM 1855 N N . ASP A 1 220 ? -31.985 -4.568 13.626 1.00 76.69 220 ASP A N 1
ATOM 1856 C CA . ASP A 1 220 ? -32.405 -5.638 12.712 1.00 76.69 220 ASP A CA 1
ATOM 1857 C C . ASP A 1 220 ? -33.433 -5.163 11.663 1.00 76.69 220 ASP A C 1
ATOM 1859 O O . ASP A 1 220 ? -33.818 -5.921 10.782 1.00 76.69 220 ASP A O 1
ATOM 1863 N N . LYS A 1 221 ? -33.940 -3.924 11.782 1.00 77.94 221 LYS A N 1
ATOM 1864 C CA . LYS A 1 221 ? -35.002 -3.371 10.915 1.00 77.94 221 LYS A CA 1
ATOM 1865 C C . LYS A 1 221 ? -34.506 -2.324 9.920 1.00 77.94 221 LYS A C 1
ATOM 1867 O O . LYS A 1 221 ? -35.230 -1.971 8.994 1.00 77.94 221 LYS A O 1
ATOM 1872 N N . LEU A 1 222 ? -33.336 -1.741 10.169 1.00 74.25 222 LEU A N 1
ATOM 1873 C CA . LEU A 1 222 ? -32.788 -0.639 9.386 1.00 74.25 222 LEU A CA 1
ATOM 1874 C C . LEU A 1 222 ? -31.403 -1.029 8.881 1.00 74.25 222 LEU A C 1
ATOM 1876 O O . LEU A 1 222 ? -30.423 -0.890 9.606 1.00 74.25 222 LEU A O 1
ATOM 1880 N N . ASP A 1 223 ? -31.325 -1.414 7.610 1.00 70.75 223 ASP A N 1
ATOM 1881 C CA . ASP A 1 223 ? -30.073 -1.859 6.977 1.00 70.75 223 ASP A CA 1
ATOM 1882 C C . ASP A 1 223 ? -29.146 -0.705 6.554 1.00 70.75 223 ASP A C 1
ATOM 1884 O O . ASP A 1 223 ? -28.073 -0.911 5.989 1.00 70.75 223 ASP A O 1
ATOM 1888 N N . ASN A 1 224 ? -29.543 0.543 6.810 1.00 77.06 224 ASN A N 1
ATOM 1889 C CA . ASN A 1 224 ? -28.755 1.729 6.481 1.00 77.06 224 ASN A CA 1
ATOM 1890 C C . ASN A 1 224 ? -27.979 2.260 7.702 1.00 77.06 224 ASN A C 1
ATOM 1892 O O . ASN A 1 224 ? -28.184 1.845 8.840 1.00 77.06 224 ASN A O 1
ATOM 1896 N N . LEU A 1 225 ? -27.120 3.265 7.495 1.00 82.88 225 LEU A N 1
ATOM 1897 C CA . LEU A 1 225 ? -26.337 3.894 8.574 1.00 82.88 225 LEU A CA 1
ATOM 1898 C C . LEU A 1 225 ? -27.184 4.481 9.723 1.00 82.88 225 LEU A C 1
ATOM 1900 O O . LEU A 1 225 ? -26.641 4.791 10.784 1.00 82.88 225 LEU A O 1
ATOM 1904 N N . LYS A 1 226 ? -28.501 4.662 9.546 1.00 82.94 226 LYS A N 1
ATOM 1905 C CA . LYS A 1 226 ? -29.406 5.115 10.617 1.00 82.94 226 LYS A CA 1
ATOM 1906 C C . LYS A 1 226 ? -29.712 3.999 11.622 1.00 82.94 226 LYS A C 1
ATOM 1908 O O . LYS A 1 226 ? -30.084 4.316 12.750 1.00 82.94 226 LYS A O 1
ATOM 1913 N N . GLY A 1 227 ? -29.541 2.736 11.228 1.00 85.00 227 GLY A N 1
ATOM 1914 C CA . GLY A 1 227 ? -29.702 1.563 12.084 1.00 85.00 227 GLY A CA 1
ATOM 1915 C C . GLY A 1 227 ? -28.499 1.257 12.972 1.00 85.00 227 GLY A C 1
ATOM 1916 O O . GLY A 1 227 ? -28.598 0.384 13.823 1.00 85.00 227 GLY A O 1
ATOM 1917 N N . ILE A 1 228 ? -27.375 1.959 12.808 1.00 89.31 228 ILE A N 1
ATOM 1918 C CA . ILE A 1 228 ? -26.194 1.790 13.661 1.00 89.31 228 ILE A CA 1
ATOM 1919 C C . ILE A 1 228 ? -26.130 2.947 14.657 1.00 89.31 228 ILE A C 1
ATOM 1921 O O . ILE A 1 228 ? -26.114 4.118 14.259 1.00 89.31 228 ILE A O 1
ATOM 1925 N N . TRP A 1 229 ? -26.056 2.614 15.944 1.00 90.94 229 TRP A N 1
ATOM 1926 C CA . TRP A 1 229 ? -26.035 3.562 17.053 1.00 90.94 229 TRP A CA 1
ATOM 1927 C C . TRP A 1 229 ? -24.786 3.409 17.906 1.00 90.94 229 TRP A C 1
ATOM 1929 O O . TRP A 1 229 ? -24.372 2.296 18.232 1.00 90.94 229 TRP A O 1
ATOM 1939 N N . ILE A 1 230 ? -24.252 4.545 18.342 1.00 93.56 230 ILE A N 1
ATOM 1940 C CA . ILE A 1 230 ? -23.247 4.615 19.395 1.00 93.56 230 ILE A CA 1
ATOM 1941 C C . ILE A 1 230 ? -23.878 5.351 20.571 1.00 93.56 230 ILE A C 1
ATOM 1943 O O . ILE A 1 230 ? -24.273 6.513 20.461 1.00 93.56 230 ILE A O 1
ATOM 1947 N N . VAL A 1 231 ? -24.028 4.642 21.684 1.00 93.94 231 VAL A N 1
ATOM 1948 C CA . VAL A 1 231 ? -24.693 5.132 22.894 1.00 93.94 231 VAL A CA 1
ATOM 1949 C C . VAL A 1 231 ? -23.640 5.412 23.955 1.00 93.94 231 VAL A C 1
ATOM 1951 O O . VAL A 1 231 ? -22.825 4.543 24.250 1.00 93.94 231 VAL A O 1
ATOM 1954 N N . ALA A 1 232 ? -23.678 6.602 24.548 1.00 93.81 232 ALA A N 1
ATOM 1955 C CA . ALA A 1 232 ? -22.837 6.990 25.672 1.00 93.81 232 ALA A CA 1
ATOM 1956 C C . ALA A 1 232 ? -23.632 6.871 26.979 1.00 93.81 232 ALA A C 1
ATOM 1958 O O . ALA A 1 232 ? -24.708 7.464 27.117 1.00 93.81 232 ALA A O 1
ATOM 1959 N N . LYS A 1 233 ? -23.105 6.120 27.947 1.00 93.06 233 LYS A N 1
ATOM 1960 C CA . LYS A 1 233 ? -23.704 5.926 29.274 1.00 93.06 233 LYS A CA 1
ATOM 1961 C C . LYS A 1 233 ? -22.704 6.233 30.378 1.00 93.06 233 LYS A C 1
ATOM 1963 O O . LYS A 1 233 ? -21.522 5.949 30.221 1.00 93.06 233 LYS A O 1
ATOM 1968 N N . LYS A 1 234 ? -23.171 6.731 31.518 1.00 90.44 234 LYS A N 1
ATOM 1969 C CA . LYS A 1 234 ? -22.364 6.778 32.747 1.00 90.44 234 LYS A CA 1
ATOM 1970 C C . LYS A 1 234 ? -22.198 5.374 33.332 1.00 90.44 234 LYS A C 1
ATOM 1972 O O . LYS A 1 234 ? -22.973 4.461 33.032 1.00 90.44 234 LYS A O 1
ATOM 1977 N N . LYS A 1 235 ? -21.237 5.200 34.245 1.00 84.38 235 LYS A N 1
ATOM 1978 C CA . LYS A 1 235 ? -21.029 3.932 34.980 1.00 84.38 235 LYS A CA 1
ATOM 1979 C C . LYS A 1 235 ? -22.263 3.442 35.752 1.00 84.38 235 LYS A C 1
ATOM 1981 O O . LYS A 1 235 ? -22.421 2.235 35.908 1.00 84.38 235 LYS A O 1
ATOM 1986 N N . ASN A 1 236 ? -23.139 4.348 36.194 1.00 83.44 236 ASN A N 1
ATOM 1987 C CA . ASN A 1 236 ? -24.403 4.016 36.867 1.00 83.44 236 ASN A CA 1
ATOM 1988 C C . ASN A 1 236 ? -25.497 3.489 35.906 1.00 83.44 236 ASN A C 1
ATOM 1990 O O . ASN A 1 236 ? -26.566 3.096 36.362 1.00 83.44 236 ASN A O 1
ATOM 1994 N N . GLY A 1 2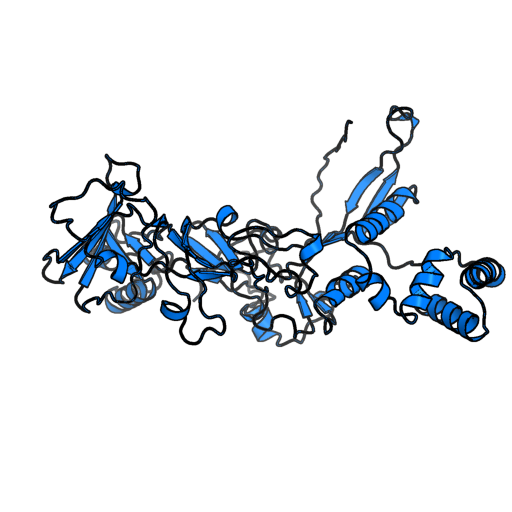37 ? -25.241 3.470 34.592 1.00 82.19 237 GLY A N 1
ATOM 1995 C CA . GLY A 1 237 ? -26.173 3.006 33.562 1.00 82.19 237 GLY A CA 1
ATOM 1996 C C . GLY A 1 237 ? -27.039 4.102 32.933 1.00 82.19 237 GLY A C 1
ATOM 1997 O O . GLY A 1 237 ? -27.723 3.821 31.947 1.00 82.19 237 GLY A O 1
ATOM 1998 N N . GLU A 1 238 ? -26.986 5.337 33.441 1.00 88.31 238 GLU A N 1
ATOM 1999 C CA . GLU A 1 238 ? -27.716 6.487 32.898 1.00 88.31 238 GLU A CA 1
ATOM 2000 C C . GLU A 1 238 ? -27.214 6.826 31.486 1.00 88.31 238 GLU A C 1
ATOM 2002 O O . GLU A 1 238 ? -26.013 7.007 31.263 1.00 88.31 238 GLU A O 1
ATOM 2007 N N . GLN A 1 239 ? -28.130 6.915 30.520 1.00 89.88 239 GLN A N 1
ATOM 2008 C CA . GLN A 1 239 ? -27.800 7.293 29.148 1.00 89.88 239 GLN A CA 1
ATOM 2009 C C . GLN A 1 239 ? -27.607 8.807 29.039 1.00 89.88 239 GLN A C 1
ATOM 2011 O O . GLN A 1 239 ? -28.528 9.577 29.290 1.00 89.88 239 GLN A O 1
ATOM 2016 N N . ILE A 1 240 ? -26.415 9.220 28.606 1.00 88.31 240 ILE A N 1
ATOM 2017 C CA . ILE A 1 240 ? -26.031 10.630 28.463 1.00 88.31 240 ILE A CA 1
ATOM 2018 C C . ILE A 1 240 ? -26.410 11.143 27.077 1.00 88.31 240 ILE A C 1
ATOM 2020 O O . ILE A 1 240 ? -26.985 12.219 26.927 1.00 88.31 240 ILE A O 1
ATOM 2024 N N . ASN A 1 241 ? -26.048 10.379 26.047 1.00 90.00 241 ASN A N 1
ATOM 2025 C CA . ASN A 1 241 ? -26.288 10.735 24.658 1.00 90.00 241 ASN A CA 1
ATOM 2026 C C . ASN A 1 241 ? -26.345 9.478 23.786 1.00 90.00 241 ASN A C 1
ATOM 2028 O O . ASN A 1 241 ? -25.920 8.394 24.190 1.00 90.00 241 ASN A O 1
ATOM 2032 N N . PHE A 1 242 ? -26.857 9.626 22.571 1.00 88.38 242 PHE A N 1
ATOM 2033 C CA . PHE A 1 242 ? -26.702 8.622 21.530 1.00 88.38 242 PHE A CA 1
ATOM 2034 C C . PHE A 1 242 ? -26.609 9.295 20.165 1.00 88.38 242 PHE A C 1
ATOM 2036 O O . PHE A 1 242 ? -27.273 10.300 19.906 1.00 88.38 242 PHE A O 1
ATOM 2043 N N . THR A 1 243 ? -25.819 8.714 19.269 1.00 90.56 243 THR A N 1
ATOM 2044 C CA . THR A 1 243 ? -25.720 9.172 17.884 1.00 90.56 243 THR A CA 1
ATOM 2045 C C . THR A 1 243 ? -25.852 8.008 16.913 1.00 90.56 243 THR A C 1
ATOM 2047 O O . THR A 1 243 ? -25.474 6.873 17.192 1.00 90.56 243 THR A O 1
ATOM 2050 N N . THR A 1 244 ? -26.452 8.287 15.759 1.00 91.19 244 THR A N 1
ATOM 2051 C CA . THR A 1 244 ? -26.515 7.369 14.611 1.00 91.19 244 THR A CA 1
ATOM 2052 C C . THR A 1 244 ? -25.304 7.585 13.712 1.00 91.19 244 THR A C 1
ATOM 2054 O O . THR A 1 244 ? -24.786 8.699 13.686 1.00 91.19 244 THR A O 1
ATOM 2057 N N . LEU A 1 245 ? -24.962 6.634 12.844 1.00 89.06 245 LEU A N 1
ATOM 2058 C CA . LEU A 1 245 ? -23.980 6.865 11.768 1.00 89.06 245 LEU A CA 1
ATOM 2059 C C . LEU A 1 245 ? -24.550 7.667 10.575 1.00 89.06 245 LEU A C 1
ATOM 2061 O O . LEU A 1 245 ? -23.858 7.914 9.589 1.00 89.06 245 LEU A O 1
ATOM 2065 N N . SER A 1 246 ? -25.807 8.117 10.646 1.00 87.56 246 SER A N 1
ATOM 2066 C CA . SER A 1 246 ? -26.380 9.056 9.672 1.00 87.56 246 SER A CA 1
ATOM 2067 C C . SER A 1 246 ? -25.534 10.327 9.567 1.00 87.56 246 SER A C 1
ATOM 2069 O O . SER A 1 246 ? -25.320 11.004 10.572 1.00 87.56 246 SER A O 1
ATOM 2071 N N . GLY A 1 247 ? -25.110 10.673 8.350 1.00 86.50 247 GLY A N 1
ATOM 2072 C CA . GLY A 1 247 ? -24.255 11.835 8.097 1.00 86.50 247 GLY A CA 1
ATOM 2073 C C . GLY A 1 247 ? -22.778 11.612 8.432 1.00 86.50 247 GLY A C 1
ATOM 2074 O O . GLY A 1 247 ? -22.007 12.561 8.338 1.00 86.50 247 GLY A O 1
ATOM 2075 N N . LEU A 1 248 ? -22.356 10.384 8.784 1.00 90.25 248 LEU A N 1
ATOM 2076 C CA . LEU A 1 248 ? -20.952 10.084 9.081 1.00 90.25 248 LEU A CA 1
ATOM 2077 C C . LEU A 1 248 ? -20.041 10.539 7.941 1.00 90.25 248 LEU A C 1
ATOM 2079 O O . LEU A 1 248 ? -19.072 11.231 8.197 1.00 90.25 248 LEU A O 1
ATOM 2083 N N . PHE A 1 249 ? -20.383 10.250 6.685 1.00 89.75 249 PHE A N 1
ATOM 2084 C CA . PHE A 1 249 ? -19.569 10.639 5.526 1.00 89.75 249 PHE A CA 1
ATOM 2085 C C . PHE A 1 249 ? -19.450 12.163 5.294 1.00 89.75 249 PHE A C 1
ATOM 2087 O O . PHE A 1 249 ? -18.575 12.584 4.534 1.00 89.75 249 PHE A O 1
ATOM 2094 N N . ASN A 1 250 ? -20.231 12.992 5.999 1.00 88.88 250 ASN A N 1
ATOM 2095 C CA . ASN A 1 250 ? -20.115 14.459 5.995 1.00 88.88 250 ASN A CA 1
ATOM 2096 C C . ASN A 1 250 ? -19.158 14.983 7.083 1.00 88.88 250 ASN A C 1
ATOM 2098 O O . ASN A 1 250 ? -18.865 16.177 7.132 1.00 88.88 250 ASN A O 1
ATOM 2102 N N . LEU A 1 251 ? -18.635 14.106 7.946 1.00 89.38 251 LEU A N 1
ATOM 2103 C CA . LEU A 1 251 ? -17.598 14.442 8.920 1.00 89.38 251 LEU A CA 1
ATOM 2104 C C . LEU A 1 251 ? -16.333 14.910 8.194 1.00 89.38 251 LEU A C 1
ATOM 2106 O O . LEU A 1 251 ? -15.844 14.261 7.264 1.00 89.38 251 LEU A O 1
ATOM 2110 N N . ARG A 1 252 ? -15.798 16.049 8.625 1.00 89.94 252 ARG A N 1
ATOM 2111 C CA . ARG A 1 252 ? -14.518 16.592 8.172 1.00 89.94 252 ARG A CA 1
ATOM 2112 C C . ARG A 1 252 ? -13.718 16.984 9.404 1.00 89.94 252 ARG A C 1
ATOM 2114 O O . ARG A 1 252 ? -14.192 17.741 10.243 1.00 89.94 252 ARG A O 1
ATOM 2121 N N . ILE A 1 253 ? -12.513 16.442 9.531 1.00 88.19 253 ILE A N 1
ATOM 2122 C CA . ILE A 1 253 ? -11.641 16.706 10.683 1.00 88.19 253 ILE A CA 1
ATOM 2123 C C . ILE A 1 253 ? -10.312 17.223 10.163 1.00 88.19 253 ILE A C 1
ATOM 2125 O O . ILE A 1 253 ? -9.757 16.639 9.232 1.00 88.19 253 ILE A O 1
ATOM 2129 N N . LYS A 1 254 ? -9.801 18.315 10.733 1.00 87.19 254 LYS A N 1
ATOM 2130 C CA . LYS A 1 254 ? -8.486 18.815 10.337 1.00 87.19 254 LYS A CA 1
ATOM 2131 C C . LYS A 1 254 ? -7.409 17.863 10.835 1.00 87.19 254 LYS A C 1
ATOM 2133 O O . LYS A 1 254 ? -7.499 17.339 11.941 1.00 87.19 254 LYS A O 1
ATOM 2138 N N . ILE A 1 255 ? -6.360 17.678 10.040 1.00 85.50 255 ILE A N 1
ATOM 2139 C CA . ILE A 1 255 ? -5.258 16.771 10.378 1.00 85.50 255 ILE A CA 1
ATOM 2140 C C . ILE A 1 255 ? -4.638 17.076 11.747 1.00 85.50 255 ILE A C 1
ATOM 2142 O O . ILE A 1 255 ? -4.402 16.162 12.528 1.00 85.50 255 ILE A O 1
ATOM 2146 N N . GLN A 1 256 ? -4.490 18.359 12.079 1.00 83.94 256 GLN A N 1
ATOM 2147 C CA . GLN A 1 256 ? -3.943 18.843 13.349 1.00 83.94 256 GLN A CA 1
ATOM 2148 C C . GLN A 1 256 ? -4.766 18.443 14.586 1.00 83.94 256 GLN A C 1
ATOM 2150 O O . GLN A 1 256 ? -4.210 18.355 15.677 1.00 83.94 256 GLN A O 1
ATOM 2155 N N . ASP A 1 257 ? -6.069 18.186 14.424 1.00 83.75 257 ASP A N 1
ATOM 2156 C CA . ASP A 1 257 ? -6.956 17.816 15.535 1.00 83.75 257 ASP A CA 1
ATOM 2157 C C . ASP A 1 257 ? -6.767 16.342 15.940 1.00 83.75 257 ASP A C 1
ATOM 2159 O O . ASP A 1 257 ? -7.197 15.934 17.020 1.00 83.75 257 ASP A O 1
ATOM 2163 N N . LEU A 1 258 ? -6.151 15.537 15.063 1.00 84.25 258 LEU A N 1
ATOM 2164 C CA . LEU A 1 258 ? -5.867 14.114 15.278 1.00 84.25 258 LEU A CA 1
ATOM 2165 C C . LEU A 1 258 ? -4.372 13.831 15.421 1.00 84.25 258 LEU A C 1
ATOM 2167 O O . LEU A 1 258 ? -3.985 12.966 16.201 1.00 84.25 258 LEU A O 1
ATOM 2171 N N . ILE A 1 259 ? -3.543 14.546 14.660 1.00 81.94 259 ILE A N 1
ATOM 2172 C CA . ILE A 1 259 ? -2.092 14.382 14.602 1.00 81.94 259 ILE A CA 1
ATOM 2173 C C . ILE A 1 259 ? -1.451 15.743 14.920 1.00 81.94 259 ILE A C 1
ATOM 2175 O O . ILE A 1 259 ? -1.229 16.564 14.016 1.00 81.94 259 ILE A O 1
ATOM 2179 N N . PRO A 1 260 ? -1.169 16.016 16.207 1.00 71.44 260 PRO A N 1
ATOM 2180 C CA . PRO A 1 260 ? -0.489 17.236 16.624 1.00 71.44 260 PRO A CA 1
ATOM 2181 C C . PRO A 1 260 ? 0.881 17.362 15.944 1.00 71.44 260 PRO A C 1
ATOM 2183 O O . PRO A 1 260 ? 1.555 16.363 15.705 1.00 71.44 260 PRO A O 1
ATOM 2186 N N . ASN A 1 261 ? 1.316 18.592 15.659 1.00 69.25 261 ASN A N 1
ATOM 2187 C CA . ASN A 1 261 ? 2.626 18.907 15.059 1.00 69.25 261 ASN A CA 1
ATOM 2188 C C . ASN A 1 261 ? 2.839 18.423 13.611 1.00 69.25 261 ASN A C 1
ATOM 2190 O O . ASN A 1 261 ? 3.977 18.310 13.151 1.00 69.25 261 ASN A O 1
ATOM 2194 N N . THR A 1 262 ? 1.763 18.179 12.861 1.00 69.44 262 THR A N 1
ATOM 2195 C CA . THR A 1 262 ? 1.872 17.875 11.427 1.00 69.44 262 THR A CA 1
ATOM 2196 C C . THR A 1 262 ? 2.365 19.101 10.645 1.00 69.44 262 THR A C 1
ATOM 2198 O O . THR A 1 262 ? 1.908 20.221 10.877 1.00 69.44 262 THR A O 1
ATOM 2201 N N . LYS A 1 263 ? 3.305 18.895 9.707 1.00 66.88 263 LYS A N 1
ATOM 2202 C CA . LYS A 1 263 ? 3.874 19.966 8.861 1.00 66.88 263 LYS A CA 1
ATOM 2203 C C . LYS A 1 263 ? 2.831 20.604 7.939 1.00 66.88 263 LYS A C 1
ATOM 2205 O O . LYS A 1 263 ? 2.884 21.803 7.681 1.00 66.88 263 LYS A O 1
ATOM 2210 N N . GLU A 1 264 ? 1.891 19.800 7.458 1.00 68.56 264 GLU A N 1
ATOM 2211 C CA . GLU A 1 264 ? 0.826 20.214 6.552 1.00 68.56 264 GLU A CA 1
ATOM 2212 C C . GLU A 1 264 ? -0.359 20.771 7.345 1.00 68.56 264 GLU A C 1
ATOM 2214 O O . GLU A 1 264 ? -0.999 20.070 8.133 1.00 68.56 264 GLU A O 1
ATOM 2219 N N . LYS A 1 265 ? -0.638 22.058 7.138 1.00 65.94 265 LYS A N 1
ATOM 2220 C CA . LYS A 1 265 ? -1.777 22.765 7.728 1.00 65.94 265 LYS A CA 1
ATOM 2221 C C . LYS A 1 265 ? -2.889 22.832 6.678 1.00 65.94 265 LYS A C 1
ATOM 2223 O O . LYS A 1 265 ? -2.604 22.971 5.497 1.00 65.94 265 LYS A O 1
ATOM 2228 N N . ASP A 1 266 ? -4.142 22.731 7.117 1.00 76.31 266 ASP A N 1
ATOM 2229 C CA . ASP A 1 266 ? -5.350 22.786 6.266 1.00 76.31 266 ASP A CA 1
ATOM 2230 C C . ASP A 1 266 ? -5.669 21.542 5.406 1.00 76.31 266 ASP A C 1
ATOM 2232 O O . ASP A 1 266 ? -6.362 21.611 4.393 1.00 76.31 266 ASP A O 1
ATOM 2236 N N . ILE A 1 267 ? -5.232 20.361 5.850 1.00 83.06 267 ILE A N 1
ATOM 2237 C CA . ILE A 1 267 ? -5.680 19.085 5.278 1.00 83.06 267 ILE A CA 1
ATOM 2238 C C . ILE A 1 267 ? -6.837 18.512 6.087 1.00 83.06 267 ILE A C 1
ATOM 2240 O O . ILE A 1 267 ? -6.814 18.487 7.320 1.00 83.06 267 ILE A O 1
ATOM 2244 N N . TRP A 1 268 ? -7.832 17.998 5.368 1.00 87.38 268 TRP A N 1
ATOM 2245 C CA . TRP A 1 268 ? -9.050 17.447 5.938 1.00 87.38 268 TRP A CA 1
ATOM 2246 C C . TRP A 1 268 ? -9.118 15.934 5.757 1.00 87.38 268 TRP A C 1
ATOM 2248 O O . TRP A 1 268 ? -8.998 15.404 4.650 1.00 87.38 268 TRP A O 1
ATOM 2258 N N . PHE A 1 269 ? -9.382 15.243 6.858 1.00 91.12 269 PHE A N 1
ATOM 2259 C CA . PHE A 1 269 ? -9.783 13.851 6.868 1.00 91.12 269 PHE A CA 1
ATOM 2260 C C . PHE A 1 269 ? -11.238 13.700 6.426 1.00 91.12 269 PHE A C 1
ATOM 2262 O O . PHE A 1 269 ? -12.107 14.477 6.835 1.00 91.12 269 PHE A O 1
ATOM 2269 N N . LYS A 1 270 ? -11.508 12.651 5.643 1.00 91.25 270 LYS A N 1
ATOM 2270 C CA . LYS A 1 270 ? -12.860 12.202 5.294 1.00 91.25 270 LYS A CA 1
ATOM 2271 C C . LYS A 1 270 ? -13.069 10.741 5.714 1.00 91.25 270 LYS A C 1
ATOM 2273 O O . LYS A 1 270 ? -12.129 9.947 5.593 1.00 91.25 270 LYS A O 1
ATOM 2278 N N . PRO A 1 271 ? -14.268 10.362 6.179 1.00 93.31 271 PRO A N 1
ATOM 2279 C CA . PRO A 1 271 ? -14.572 8.972 6.472 1.00 93.31 271 PRO A CA 1
ATOM 2280 C C . PRO A 1 271 ? -14.690 8.119 5.223 1.00 93.31 271 PRO A C 1
ATOM 2282 O O . PRO A 1 271 ? -15.206 8.558 4.197 1.00 93.31 271 PRO A O 1
ATOM 2285 N N . VAL A 1 272 ? -14.264 6.872 5.353 1.00 92.56 272 VAL A N 1
ATOM 2286 C CA . VAL A 1 272 ? -14.383 5.817 4.350 1.00 92.56 272 VAL A CA 1
ATOM 2287 C C . VAL A 1 272 ? -14.616 4.484 5.059 1.00 92.56 272 VAL A C 1
ATOM 2289 O O . VAL A 1 272 ? -14.346 4.338 6.256 1.00 92.56 272 VAL A O 1
ATOM 2292 N N . ILE A 1 273 ? -15.119 3.498 4.324 1.00 91.31 273 ILE A N 1
ATOM 2293 C CA . ILE A 1 273 ? -15.186 2.120 4.811 1.00 91.31 273 ILE A CA 1
ATOM 2294 C C . ILE A 1 273 ? -13.803 1.495 4.618 1.00 91.31 273 ILE A C 1
ATOM 2296 O O . ILE A 1 273 ? -13.225 1.587 3.536 1.00 91.31 273 ILE A O 1
ATOM 2300 N N . ARG A 1 274 ? -13.267 0.863 5.664 1.00 87.62 274 ARG A N 1
ATOM 2301 C CA . ARG A 1 274 ? -11.994 0.148 5.600 1.00 87.62 274 ARG A CA 1
ATOM 2302 C C . ARG A 1 274 ? -12.124 -1.015 4.619 1.00 87.62 274 ARG A C 1
ATOM 2304 O O . ARG A 1 274 ? -12.934 -1.919 4.805 1.00 87.62 274 ARG A O 1
ATOM 2311 N N . SER A 1 275 ? -11.346 -0.963 3.551 1.00 77.12 275 SER A N 1
ATOM 2312 C CA . SER A 1 275 ? -11.117 -2.082 2.645 1.00 77.12 275 SER A CA 1
ATOM 2313 C C . SER A 1 275 ? -9.832 -1.795 1.873 1.00 77.12 275 SER A C 1
ATOM 2315 O O . SER A 1 275 ? -9.573 -0.636 1.536 1.00 77.12 275 SER A O 1
ATOM 2317 N N . SER A 1 276 ? -9.028 -2.817 1.568 1.00 63.78 276 SER A N 1
ATOM 2318 C CA . SER A 1 276 ? -7.778 -2.629 0.815 1.00 63.78 276 SER A CA 1
ATOM 2319 C C . SER A 1 276 ? -8.018 -1.959 -0.543 1.00 63.78 276 SER A C 1
ATOM 2321 O O . SER A 1 276 ? -7.193 -1.176 -0.984 1.00 63.78 276 SER A O 1
ATOM 2323 N N . ASN A 1 277 ? -9.170 -2.199 -1.173 1.00 71.44 277 ASN A N 1
ATOM 2324 C CA . ASN A 1 277 ? -9.464 -1.697 -2.518 1.00 71.44 277 ASN A CA 1
ATOM 2325 C C . ASN A 1 277 ? -10.012 -0.268 -2.543 1.00 71.44 277 ASN A C 1
ATOM 2327 O O . ASN A 1 277 ? -10.051 0.342 -3.604 1.00 71.44 277 ASN A O 1
ATOM 2331 N N . SER A 1 278 ? -10.488 0.250 -1.408 1.00 76.44 278 SER A N 1
ATOM 2332 C CA . SER A 1 278 ? -11.112 1.579 -1.343 1.00 76.44 278 SER A CA 1
ATOM 2333 C C . SER A 1 278 ? -10.191 2.644 -0.755 1.00 76.44 278 SER A C 1
ATOM 2335 O O . SER A 1 278 ? -10.433 3.831 -0.951 1.00 76.44 278 SER A O 1
ATOM 2337 N N . VAL A 1 279 ? -9.177 2.230 0.013 1.00 87.38 279 VAL A N 1
ATOM 2338 C CA . VAL A 1 279 ? -8.366 3.140 0.841 1.00 87.38 279 VAL A CA 1
ATOM 2339 C C . VAL A 1 279 ? -6.866 2.937 0.656 1.00 87.38 279 VAL A C 1
ATOM 2341 O O . VAL A 1 279 ? -6.068 3.422 1.456 1.00 87.38 279 VAL A O 1
ATOM 2344 N N . TYR A 1 280 ? -6.452 2.155 -0.336 1.00 90.81 280 TYR A N 1
ATOM 2345 C CA . TYR A 1 280 ? -5.048 1.858 -0.573 1.00 90.81 280 TYR A CA 1
ATOM 2346 C C . TYR A 1 280 ? -4.799 1.616 -2.059 1.00 90.81 280 TYR A C 1
ATOM 2348 O O . TYR A 1 280 ? -5.265 0.639 -2.637 1.00 90.81 280 TYR A O 1
ATOM 2356 N N . TYR A 1 281 ? -4.028 2.517 -2.657 1.00 91.00 281 TYR A N 1
ATOM 2357 C CA . TYR A 1 281 ? -3.625 2.443 -4.053 1.00 91.00 281 TYR A CA 1
ATOM 2358 C C . TYR A 1 281 ? -2.097 2.391 -4.089 1.00 91.00 281 TYR A C 1
ATOM 2360 O O . TYR A 1 281 ? -1.439 3.423 -3.925 1.00 91.00 281 TYR A O 1
ATOM 2368 N N . PRO A 1 282 ? -1.500 1.194 -4.193 1.00 89.50 282 PRO A N 1
ATOM 2369 C CA . PRO A 1 282 ? -0.056 1.070 -4.219 1.00 89.50 282 PRO A CA 1
ATOM 2370 C C . PRO A 1 282 ? 0.488 1.522 -5.565 1.00 89.50 282 PRO A C 1
ATOM 2372 O O . PRO A 1 282 ? 0.033 1.083 -6.621 1.00 89.50 282 PRO A O 1
ATOM 2375 N N . ASN A 1 283 ? 1.536 2.329 -5.514 1.00 88.88 283 ASN A N 1
ATOM 2376 C CA . ASN A 1 283 ? 2.304 2.679 -6.693 1.00 88.88 283 ASN A CA 1
ATOM 2377 C C . ASN A 1 283 ? 3.321 1.565 -6.878 1.00 88.88 283 ASN A C 1
ATOM 2379 O O . ASN A 1 283 ? 4.249 1.469 -6.081 1.00 88.88 283 ASN A O 1
ATOM 2383 N N . ILE A 1 284 ? 3.110 0.683 -7.856 1.00 88.25 284 ILE A N 1
ATOM 2384 C CA . ILE A 1 284 ? 3.992 -0.459 -8.118 1.00 88.25 284 ILE A CA 1
ATOM 2385 C C . ILE A 1 284 ? 4.663 -0.258 -9.470 1.00 88.25 284 ILE A C 1
ATOM 2387 O O . ILE A 1 284 ? 3.996 -0.170 -10.497 1.00 88.25 284 ILE A O 1
ATOM 2391 N N . LEU A 1 285 ? 5.990 -0.238 -9.466 1.00 88.50 285 LEU A N 1
ATOM 2392 C CA . LEU A 1 285 ? 6.803 -0.233 -10.675 1.00 88.50 285 LEU A CA 1
ATOM 2393 C C . LEU A 1 285 ? 7.329 -1.635 -10.917 1.00 88.50 285 LEU A C 1
ATOM 2395 O O . LEU A 1 285 ? 7.712 -2.321 -9.971 1.00 88.50 285 LEU A O 1
ATOM 2399 N N . SER A 1 286 ? 7.352 -2.061 -12.174 1.00 88.81 286 SER A N 1
ATOM 2400 C CA . SER A 1 286 ? 7.845 -3.383 -12.554 1.00 88.81 286 SER A CA 1
ATOM 2401 C C . SER A 1 286 ? 8.846 -3.321 -13.700 1.00 88.81 286 SER A C 1
ATOM 2403 O O . SER A 1 286 ? 8.759 -2.435 -14.547 1.00 88.81 286 SER A O 1
ATOM 2405 N N . SER A 1 287 ? 9.772 -4.270 -13.728 1.00 87.75 287 SER A N 1
ATOM 2406 C CA . SER A 1 287 ? 10.723 -4.495 -14.817 1.00 87.75 287 SER A CA 1
ATOM 2407 C C . SER A 1 287 ? 10.731 -5.973 -15.173 1.00 87.75 287 SER A C 1
ATOM 2409 O O . SER A 1 287 ? 10.769 -6.822 -14.276 1.00 87.75 287 SER A O 1
ATOM 2411 N N . ILE A 1 288 ? 10.667 -6.283 -16.464 1.00 88.31 288 ILE A N 1
ATOM 2412 C CA . ILE A 1 288 ? 10.971 -7.618 -16.976 1.00 88.31 288 ILE A CA 1
ATOM 2413 C C . ILE A 1 288 ? 12.487 -7.759 -16.988 1.00 88.31 288 ILE A C 1
ATOM 2415 O O . ILE A 1 288 ? 13.183 -6.907 -17.536 1.00 88.31 288 ILE A O 1
ATOM 2419 N N . PHE A 1 289 ? 13.007 -8.838 -16.407 1.00 84.12 289 PHE A N 1
ATOM 2420 C CA . PHE A 1 289 ? 14.436 -9.105 -16.468 1.00 84.12 289 PHE A CA 1
ATOM 2421 C C . PHE A 1 289 ? 14.897 -9.177 -17.924 1.00 84.12 289 PHE A C 1
ATOM 2423 O O . PHE A 1 289 ? 14.408 -10.001 -18.697 1.00 84.12 289 PHE A O 1
ATOM 2430 N N . ILE A 1 290 ? 15.884 -8.354 -18.258 1.00 83.12 290 ILE A N 1
ATOM 2431 C CA . ILE A 1 290 ? 16.638 -8.451 -19.501 1.00 83.12 290 ILE A CA 1
ATOM 2432 C C . ILE A 1 290 ? 18.096 -8.699 -19.105 1.00 83.12 290 ILE A C 1
ATOM 2434 O O . ILE A 1 290 ? 18.607 -7.999 -18.227 1.00 83.12 290 ILE A O 1
ATOM 2438 N N . PRO A 1 291 ? 18.755 -9.726 -19.668 1.00 73.06 291 PRO A N 1
ATOM 2439 C CA . PRO A 1 291 ? 20.165 -9.979 -19.401 1.00 73.06 291 PRO A CA 1
ATOM 2440 C C . PRO A 1 291 ? 21.004 -8.767 -19.812 1.00 73.06 291 PRO A C 1
ATOM 2442 O O . PRO A 1 291 ? 20.826 -8.240 -20.904 1.00 73.06 291 PRO A O 1
ATOM 2445 N N . ALA A 1 292 ? 21.965 -8.390 -18.972 1.00 60.88 292 ALA A N 1
ATOM 2446 C CA . ALA A 1 292 ? 22.871 -7.262 -19.194 1.00 60.88 292 ALA A CA 1
ATOM 2447 C C . ALA A 1 292 ? 23.948 -7.520 -20.274 1.00 60.88 292 ALA A C 1
ATOM 2449 O O . ALA A 1 292 ? 25.050 -6.989 -20.182 1.00 60.88 292 ALA A O 1
ATOM 2450 N N . ASN A 1 293 ? 23.647 -8.318 -21.305 1.00 54.09 293 ASN A N 1
ATOM 2451 C CA . ASN A 1 293 ? 24.471 -8.385 -22.518 1.00 54.09 293 ASN A CA 1
ATOM 2452 C C . ASN A 1 293 ? 24.122 -7.201 -23.430 1.00 54.09 293 ASN A C 1
ATOM 2454 O O . ASN A 1 293 ? 23.825 -7.384 -24.609 1.00 54.09 293 ASN A O 1
ATOM 2458 N N . ASP A 1 294 ? 24.103 -6.005 -22.848 1.00 54.91 294 ASP A N 1
ATOM 2459 C CA . ASP A 1 294 ? 23.955 -4.771 -23.589 1.00 54.91 294 ASP A CA 1
ATOM 2460 C C . ASP A 1 294 ? 25.267 -4.542 -24.346 1.00 54.91 294 ASP A C 1
ATOM 2462 O O . ASP A 1 294 ? 26.363 -4.563 -23.778 1.00 54.91 294 ASP A O 1
ATOM 2466 N N . GLU A 1 295 ? 25.153 -4.293 -25.647 1.00 56.12 295 GLU A N 1
ATOM 2467 C CA . GLU A 1 295 ? 26.233 -3.732 -26.468 1.00 56.12 295 GLU A CA 1
ATOM 2468 C C . GLU A 1 295 ? 26.731 -2.392 -25.892 1.00 56.12 295 GLU A C 1
ATOM 2470 O O . GLU A 1 295 ? 27.829 -1.961 -26.222 1.00 56.12 295 GLU A O 1
ATOM 2475 N N . LEU A 1 296 ? 25.939 -1.797 -24.987 1.00 66.25 296 LEU A N 1
ATOM 2476 C CA . LEU A 1 296 ? 26.230 -0.701 -24.069 1.00 66.25 296 LEU A CA 1
ATOM 2477 C C . LEU A 1 296 ? 26.624 -1.205 -22.669 1.00 66.25 296 LEU A C 1
ATOM 2479 O O . LEU A 1 296 ? 25.826 -1.259 -21.737 1.00 66.25 296 LEU A O 1
ATOM 2483 N N . ASN A 1 297 ? 27.892 -1.544 -22.511 1.00 73.69 297 ASN A N 1
ATOM 2484 C CA . ASN A 1 297 ? 28.540 -1.776 -21.227 1.00 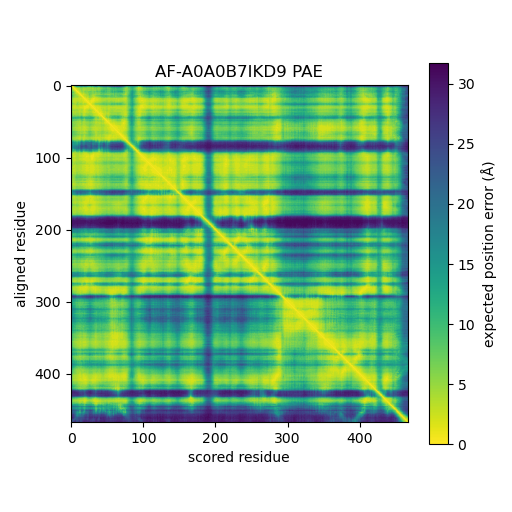73.69 297 ASN A CA 1
ATOM 2485 C C . ASN A 1 297 ? 29.634 -0.726 -20.963 1.00 73.69 297 ASN A C 1
ATOM 2487 O O . ASN A 1 297 ? 29.952 0.115 -21.808 1.00 73.69 297 ASN A O 1
ATOM 2491 N N . GLU A 1 298 ? 30.260 -0.802 -19.790 1.00 78.81 298 GLU A N 1
ATOM 2492 C CA . GLU A 1 298 ? 31.297 0.143 -19.368 1.00 78.81 298 GLU A CA 1
ATOM 2493 C C . GLU A 1 298 ? 32.464 0.247 -20.370 1.00 78.81 298 GLU A C 1
ATOM 2495 O O . GLU A 1 298 ? 33.034 1.320 -20.544 1.00 78.81 298 GLU A O 1
ATOM 2500 N N . TYR A 1 299 ? 32.795 -0.845 -21.068 1.00 82.69 299 TYR A N 1
ATOM 2501 C CA . TYR A 1 299 ? 33.833 -0.855 -22.098 1.00 82.69 299 TYR A CA 1
ATOM 2502 C C . TYR A 1 299 ? 33.397 -0.092 -23.355 1.00 82.69 299 TYR A C 1
ATOM 2504 O O . TYR A 1 299 ? 34.106 0.807 -23.802 1.00 82.69 299 TYR A O 1
ATOM 2512 N N . SER A 1 300 ? 32.215 -0.389 -23.901 1.00 83.81 300 SER A N 1
ATOM 2513 C CA . SER A 1 300 ? 31.689 0.333 -25.070 1.00 83.81 300 SER A CA 1
ATOM 2514 C C . SER A 1 300 ? 31.439 1.816 -24.790 1.00 83.81 300 SER A C 1
ATOM 2516 O O . SER A 1 300 ? 31.643 2.639 -25.673 1.00 83.81 300 SER A O 1
ATOM 2518 N N . ILE A 1 301 ? 31.043 2.176 -23.566 1.00 85.81 301 ILE A N 1
ATOM 2519 C CA . ILE A 1 301 ? 30.801 3.571 -23.184 1.00 85.81 301 ILE A CA 1
ATOM 2520 C C . ILE A 1 301 ? 32.109 4.351 -23.146 1.00 85.81 301 ILE A C 1
ATOM 2522 O O . ILE A 1 301 ? 32.158 5.454 -23.680 1.00 85.81 301 ILE A O 1
ATOM 2526 N N . ARG A 1 302 ? 33.179 3.761 -22.597 1.00 88.00 302 ARG A N 1
ATOM 2527 C CA . ARG A 1 302 ? 34.516 4.367 -22.639 1.00 88.00 302 ARG A CA 1
ATOM 2528 C C . ARG A 1 302 ? 34.997 4.584 -24.070 1.00 88.00 302 ARG A C 1
ATOM 2530 O O . ARG A 1 302 ? 35.472 5.667 -24.377 1.00 88.00 302 ARG A O 1
ATOM 2537 N N . LEU A 1 303 ? 34.807 3.603 -24.956 1.00 87.94 303 LEU A N 1
ATOM 2538 C CA . LEU A 1 303 ? 35.151 3.756 -26.375 1.00 87.94 303 LEU A CA 1
ATOM 2539 C C . LEU A 1 303 ? 34.370 4.897 -27.042 1.00 87.94 303 LEU A C 1
ATOM 2541 O O . LEU A 1 303 ? 34.935 5.672 -27.806 1.00 87.94 303 LEU A O 1
ATOM 2545 N N . ILE A 1 304 ? 33.071 5.004 -26.755 1.00 88.50 304 ILE A N 1
ATOM 2546 C CA . ILE A 1 304 ? 32.225 6.090 -27.264 1.00 88.50 304 ILE A CA 1
ATOM 2547 C C . ILE A 1 304 ? 32.704 7.447 -26.732 1.00 88.50 304 ILE A C 1
ATOM 2549 O O . ILE A 1 304 ? 32.750 8.415 -27.488 1.00 88.50 304 ILE A O 1
ATOM 2553 N N . GLU A 1 305 ? 33.063 7.521 -25.451 1.00 91.56 305 GLU A N 1
ATOM 2554 C CA . GLU A 1 305 ? 33.579 8.733 -24.816 1.00 91.56 305 GLU A CA 1
ATOM 2555 C C . GLU A 1 305 ? 34.929 9.165 -25.413 1.00 91.56 305 GLU A C 1
ATOM 2557 O O . GLU A 1 305 ? 35.126 10.352 -25.674 1.00 91.56 305 GLU A O 1
ATOM 2562 N N . GLU A 1 306 ? 35.842 8.221 -25.654 1.00 91.12 306 GLU A N 1
ATOM 2563 C CA . GLU A 1 306 ? 37.137 8.457 -26.308 1.00 91.12 306 GLU A CA 1
ATOM 2564 C C . GLU A 1 306 ? 36.948 9.003 -27.730 1.00 91.12 306 GLU A C 1
ATOM 2566 O O . GLU A 1 306 ? 37.408 10.101 -28.034 1.00 91.12 306 GLU A O 1
ATOM 2571 N N . GLU A 1 307 ? 36.175 8.310 -28.570 1.00 89.75 307 GLU A N 1
ATOM 2572 C CA . GLU A 1 307 ? 35.927 8.736 -29.955 1.00 89.75 307 GLU A CA 1
ATOM 2573 C C . GLU A 1 307 ? 35.202 10.093 -30.029 1.00 89.75 307 GLU A C 1
ATOM 2575 O O . GLU A 1 307 ? 35.441 10.888 -30.941 1.00 89.75 307 GLU A O 1
ATOM 2580 N N . HIS A 1 308 ? 34.319 10.386 -29.067 1.00 91.81 308 HIS A N 1
ATOM 2581 C CA . HIS A 1 308 ? 33.667 11.691 -28.969 1.00 91.81 308 HIS A CA 1
ATOM 2582 C C . HIS A 1 308 ? 34.648 12.800 -28.562 1.00 91.81 308 HIS A C 1
ATOM 2584 O O . HIS A 1 308 ? 34.588 13.900 -29.113 1.00 91.81 308 HIS A O 1
ATOM 2590 N N . LYS A 1 309 ? 35.574 12.532 -27.628 1.00 92.12 309 LYS A N 1
ATOM 2591 C CA . LYS A 1 309 ? 36.648 13.475 -27.257 1.00 92.12 309 LYS A CA 1
ATOM 2592 C C . LYS A 1 309 ? 37.576 13.777 -28.433 1.00 92.12 309 LYS A C 1
ATOM 2594 O O . LYS A 1 309 ? 38.031 14.912 -28.554 1.00 92.12 309 LYS A O 1
ATOM 2599 N N . ASP A 1 310 ? 37.762 12.812 -29.328 1.00 90.25 310 ASP A N 1
ATOM 2600 C CA . ASP A 1 310 ? 38.505 12.976 -30.582 1.00 90.25 310 ASP A CA 1
ATOM 2601 C C . ASP A 1 310 ? 37.727 13.770 -31.657 1.00 90.25 310 ASP A C 1
ATOM 2603 O O . ASP A 1 310 ? 38.225 14.000 -32.760 1.00 90.25 310 ASP A O 1
ATOM 2607 N N . GLY A 1 311 ? 36.511 14.236 -31.344 1.00 89.38 311 GLY A N 1
ATOM 2608 C CA . GLY A 1 311 ? 35.695 15.102 -32.199 1.00 89.38 311 GLY A CA 1
ATOM 2609 C C . GLY A 1 311 ? 34.724 14.360 -33.120 1.00 89.38 311 GLY A C 1
ATOM 2610 O O . GLY A 1 311 ? 34.114 14.983 -33.994 1.00 89.38 311 GLY A O 1
ATOM 2611 N N . SER A 1 312 ? 34.553 13.045 -32.949 1.00 91.88 312 SER A N 1
ATOM 2612 C CA . SER A 1 312 ? 33.605 12.267 -33.750 1.00 91.88 312 SER A CA 1
ATOM 2613 C C . SER A 1 312 ? 32.160 12.487 -33.299 1.00 91.88 312 SER A C 1
ATOM 2615 O O . SER A 1 312 ? 31.849 12.538 -32.112 1.00 91.88 312 SER A O 1
ATOM 2617 N N . ASN A 1 313 ? 31.238 12.556 -34.263 1.00 92.19 313 ASN A N 1
ATOM 2618 C CA . ASN A 1 313 ? 29.800 12.590 -33.987 1.00 92.19 313 ASN A CA 1
ATOM 2619 C C . ASN A 1 313 ? 29.205 11.172 -33.878 1.00 92.19 313 ASN A C 1
ATOM 2621 O O . ASN A 1 313 ? 29.817 10.185 -34.293 1.00 92.19 313 ASN A O 1
ATOM 2625 N N . ALA A 1 314 ? 27.971 11.063 -33.379 1.00 91.50 314 ALA A N 1
ATOM 2626 C CA . ALA A 1 314 ? 27.314 9.781 -33.111 1.00 91.50 314 ALA A CA 1
ATOM 2627 C C . ALA A 1 314 ? 27.249 8.818 -34.318 1.00 91.50 314 ALA A C 1
ATOM 2629 O O . ALA A 1 314 ? 27.334 7.600 -34.162 1.00 91.50 314 ALA A O 1
ATOM 2630 N N . GLN A 1 315 ? 27.127 9.346 -35.539 1.00 92.62 315 GLN A N 1
ATOM 2631 C CA . GLN A 1 315 ? 27.060 8.541 -36.765 1.00 92.62 315 GLN A CA 1
ATOM 2632 C C . GLN A 1 315 ? 28.424 7.946 -37.127 1.00 92.62 315 GLN A C 1
ATOM 2634 O O . GLN A 1 315 ? 28.507 6.799 -37.571 1.00 92.62 315 GLN A O 1
ATOM 2639 N N . ILE A 1 316 ? 29.491 8.727 -36.947 1.00 90.88 316 ILE A N 1
ATOM 2640 C CA . ILE A 1 316 ? 30.870 8.282 -37.162 1.00 90.88 316 ILE A CA 1
ATOM 2641 C C . ILE A 1 316 ? 31.237 7.236 -36.110 1.00 90.88 316 ILE A C 1
ATOM 2643 O O . ILE A 1 316 ? 31.714 6.165 -36.480 1.00 90.88 316 ILE A O 1
ATOM 2647 N N . ILE A 1 317 ? 30.912 7.489 -34.838 1.00 91.31 317 ILE A N 1
ATOM 2648 C CA . ILE A 1 317 ? 31.183 6.561 -33.733 1.00 91.31 317 ILE A CA 1
ATOM 2649 C C . ILE A 1 317 ? 30.484 5.215 -33.974 1.00 91.31 317 ILE A C 1
ATOM 2651 O O . ILE A 1 317 ? 31.136 4.175 -33.932 1.00 91.31 317 ILE A O 1
ATOM 2655 N N . SER A 1 318 ? 29.189 5.214 -34.319 1.00 91.31 318 SER A N 1
ATOM 2656 C CA . SER A 1 318 ? 28.441 3.985 -34.650 1.00 91.31 318 SER A CA 1
ATOM 2657 C C . SER A 1 318 ? 29.130 3.168 -35.752 1.00 91.31 318 SER A C 1
ATOM 2659 O O . SER A 1 318 ? 29.324 1.956 -35.629 1.00 91.31 318 SER A O 1
ATOM 2661 N N . ARG A 1 319 ? 29.579 3.843 -36.820 1.00 91.19 319 ARG A N 1
ATOM 2662 C CA . ARG A 1 319 ? 30.287 3.200 -37.933 1.00 91.19 319 ARG A CA 1
ATOM 2663 C C . ARG A 1 319 ? 31.650 2.646 -37.506 1.00 91.19 319 ARG A C 1
ATOM 2665 O O . ARG A 1 319 ? 32.001 1.543 -37.925 1.00 91.19 319 ARG A O 1
ATOM 2672 N N . ASN A 1 320 ? 32.404 3.387 -36.695 1.00 90.44 320 ASN A N 1
ATOM 2673 C CA . ASN A 1 320 ? 33.721 2.983 -36.201 1.00 90.44 320 ASN A CA 1
ATOM 2674 C C . ASN A 1 320 ? 33.618 1.765 -35.277 1.00 90.44 320 ASN A C 1
ATOM 2676 O O . ASN A 1 320 ? 34.356 0.796 -35.459 1.00 90.44 320 ASN A O 1
ATOM 2680 N N . LEU A 1 321 ? 32.652 1.760 -34.357 1.00 88.06 321 LEU A N 1
ATOM 2681 C CA . LEU A 1 321 ? 32.387 0.626 -33.471 1.00 88.06 321 LEU A CA 1
ATOM 2682 C C . LEU A 1 321 ? 32.038 -0.640 -34.257 1.00 88.06 321 LEU A C 1
ATOM 2684 O O . LEU A 1 321 ? 32.635 -1.694 -34.020 1.00 88.06 321 LEU A O 1
ATOM 2688 N N . LYS A 1 322 ? 31.162 -0.527 -35.263 1.00 88.75 322 LYS A N 1
ATOM 2689 C CA . LYS A 1 322 ? 30.805 -1.662 -36.119 1.00 88.75 322 LYS A CA 1
ATOM 2690 C C . LYS A 1 322 ? 32.008 -2.169 -36.914 1.00 88.75 322 LYS A C 1
ATOM 2692 O O . LYS A 1 322 ? 32.234 -3.372 -36.994 1.00 88.75 322 LYS A O 1
ATOM 2697 N N . ARG A 1 323 ? 32.808 -1.260 -37.482 1.00 88.06 323 ARG A N 1
ATOM 2698 C CA . ARG A 1 323 ? 33.924 -1.601 -38.377 1.00 88.06 323 ARG A CA 1
ATOM 2699 C C . ARG A 1 323 ? 35.142 -2.173 -37.653 1.00 88.06 323 ARG A C 1
ATOM 2701 O O . ARG A 1 323 ? 35.749 -3.109 -38.161 1.00 88.06 323 ARG A O 1
ATOM 2708 N N . TYR A 1 324 ? 35.526 -1.594 -36.518 1.00 87.75 324 TYR A N 1
ATOM 2709 C CA . TYR A 1 324 ? 36.791 -1.919 -35.849 1.00 87.75 324 TYR A CA 1
ATOM 2710 C C . TYR A 1 324 ? 36.623 -2.816 -34.626 1.00 87.75 324 TYR A C 1
ATOM 2712 O O . TYR A 1 324 ? 37.571 -3.493 -34.232 1.00 87.75 324 TYR A O 1
ATOM 2720 N N . ARG A 1 325 ? 35.440 -2.815 -34.005 1.00 82.69 325 ARG A N 1
ATOM 2721 C CA . ARG A 1 325 ? 35.179 -3.537 -32.752 1.00 82.69 325 ARG A CA 1
ATOM 2722 C C . ARG A 1 325 ? 34.061 -4.572 -32.872 1.00 82.69 325 ARG A C 1
ATOM 2724 O O . ARG A 1 325 ? 33.854 -5.315 -31.921 1.00 82.69 325 ARG A O 1
ATOM 2731 N N . ASN A 1 326 ? 33.384 -4.649 -34.023 1.00 83.25 326 ASN A N 1
ATOM 2732 C CA . ASN A 1 326 ? 32.212 -5.500 -34.247 1.00 83.25 326 ASN A CA 1
ATOM 2733 C C . ASN A 1 326 ? 31.102 -5.269 -33.199 1.00 83.25 326 ASN A C 1
ATOM 2735 O O . ASN A 1 326 ? 30.444 -6.209 -32.763 1.00 83.25 326 ASN A O 1
ATOM 2739 N N . ILE A 1 327 ? 30.939 -4.013 -32.769 1.00 83.50 327 ILE A N 1
ATOM 2740 C CA . ILE A 1 327 ? 29.904 -3.572 -31.826 1.00 83.50 327 ILE A CA 1
ATOM 2741 C C . ILE A 1 327 ? 28.889 -2.741 -32.612 1.00 83.50 327 ILE A C 1
ATOM 2743 O O . ILE A 1 327 ? 29.257 -1.731 -33.215 1.00 83.50 327 ILE A O 1
ATOM 2747 N N . GLU A 1 328 ? 27.623 -3.149 -32.625 1.00 83.62 328 GLU A N 1
ATOM 2748 C CA . GLU A 1 328 ? 26.583 -2.499 -33.424 1.00 83.62 328 GLU A CA 1
ATOM 2749 C C . GLU A 1 328 ? 25.649 -1.659 -32.546 1.00 83.62 328 GLU A C 1
ATOM 2751 O O . GLU A 1 328 ? 24.637 -2.134 -32.065 1.00 83.62 328 GLU A O 1
ATOM 2756 N N . ILE A 1 329 ? 25.973 -0.376 -32.351 1.00 82.69 329 ILE A N 1
ATOM 2757 C CA . ILE A 1 329 ? 25.122 0.546 -31.580 1.00 82.69 329 ILE A CA 1
ATOM 2758 C C . ILE A 1 329 ? 24.508 1.582 -32.518 1.00 82.69 329 ILE A C 1
ATOM 2760 O O . ILE A 1 329 ? 25.215 2.240 -33.289 1.00 82.69 329 ILE A O 1
ATOM 2764 N N . GLU A 1 330 ? 23.189 1.760 -32.439 1.00 84.69 330 GLU A N 1
ATOM 2765 C CA . GLU A 1 330 ? 22.467 2.760 -33.226 1.00 84.69 330 GLU A CA 1
ATOM 2766 C C . GLU A 1 330 ? 22.945 4.193 -32.894 1.00 84.69 330 GLU A C 1
ATOM 2768 O O . GLU A 1 330 ? 23.064 4.545 -31.715 1.00 84.69 330 GLU A O 1
ATOM 2773 N N . PRO A 1 331 ? 23.143 5.078 -33.896 1.00 87.19 331 PRO A N 1
ATOM 2774 C CA . PRO A 1 331 ? 23.593 6.455 -33.666 1.00 87.19 331 PRO A CA 1
ATOM 2775 C C . PRO A 1 331 ? 22.715 7.246 -32.689 1.00 87.19 331 PRO A C 1
ATOM 2777 O O . PRO A 1 331 ? 23.221 8.074 -31.940 1.00 87.19 331 PRO A O 1
ATOM 2780 N N . ALA A 1 332 ? 21.404 6.986 -32.662 1.00 85.56 332 ALA A N 1
ATOM 2781 C CA . ALA A 1 332 ? 20.485 7.649 -31.738 1.00 85.56 332 ALA A CA 1
ATOM 2782 C C . ALA A 1 332 ? 20.807 7.336 -30.266 1.00 85.56 332 ALA A C 1
ATOM 2784 O O . ALA A 1 332 ? 20.691 8.209 -29.409 1.00 85.56 332 ALA A O 1
ATOM 2785 N N . ILE A 1 333 ? 21.252 6.111 -29.972 1.00 81.81 333 ILE A N 1
ATOM 2786 C CA . ILE A 1 333 ? 21.628 5.701 -28.616 1.00 81.81 333 ILE A CA 1
ATOM 2787 C C . ILE A 1 333 ? 22.954 6.357 -28.214 1.00 81.81 333 ILE A C 1
ATOM 2789 O O . ILE A 1 333 ? 23.098 6.818 -27.084 1.00 81.81 333 ILE A O 1
ATOM 2793 N N . ILE A 1 334 ? 23.895 6.466 -29.155 1.00 84.69 334 ILE A N 1
ATOM 2794 C CA . ILE A 1 334 ? 25.172 7.161 -28.946 1.00 84.69 334 ILE A CA 1
ATOM 2795 C C . ILE A 1 334 ? 24.945 8.652 -28.692 1.00 84.69 334 ILE A C 1
ATOM 2797 O O . ILE A 1 334 ? 25.538 9.210 -27.774 1.00 84.69 334 ILE A O 1
ATOM 2801 N N . GLN A 1 335 ? 24.057 9.295 -29.453 1.00 87.81 335 GLN A N 1
ATOM 2802 C CA . GLN A 1 335 ? 23.702 10.690 -29.203 1.00 87.81 335 GLN A CA 1
ATOM 2803 C C . GLN A 1 335 ? 23.089 10.859 -27.807 1.00 87.81 335 GLN A C 1
ATOM 2805 O O . GLN A 1 335 ? 23.491 11.745 -27.066 1.00 87.81 335 GLN A O 1
ATOM 2810 N N . ASN A 1 336 ? 22.204 9.945 -27.401 1.00 83.75 336 ASN A N 1
ATOM 2811 C CA . ASN A 1 336 ? 21.610 9.960 -26.065 1.00 83.75 336 ASN A CA 1
ATOM 2812 C C . ASN A 1 336 ? 22.660 9.779 -24.944 1.00 83.75 336 ASN A C 1
ATOM 2814 O O . ASN A 1 336 ? 22.554 10.416 -23.902 1.00 83.75 336 ASN A O 1
ATOM 2818 N N . LEU A 1 337 ? 23.703 8.960 -25.148 1.00 85.56 337 LEU A N 1
ATOM 2819 C CA . LEU A 1 337 ? 24.849 8.876 -24.225 1.00 85.56 337 LEU A CA 1
ATOM 2820 C C . LEU A 1 337 ? 25.598 10.199 -24.115 1.00 85.56 337 LEU A C 1
ATOM 2822 O O . LEU A 1 337 ? 25.898 10.622 -23.002 1.00 85.56 337 LEU A O 1
ATOM 2826 N N . ILE A 1 338 ? 25.898 10.830 -25.251 1.00 86.38 338 ILE A N 1
ATOM 2827 C CA . ILE A 1 338 ? 26.605 12.114 -25.301 1.00 86.38 338 ILE A CA 1
ATOM 2828 C C . ILE A 1 338 ? 25.804 13.172 -24.534 1.00 86.38 338 ILE A C 1
ATOM 2830 O O . ILE A 1 338 ? 26.342 13.829 -23.644 1.00 86.38 338 ILE A O 1
ATOM 2834 N N . ASP A 1 339 ? 24.501 13.262 -24.806 1.00 86.75 339 ASP A N 1
ATOM 2835 C CA . ASP A 1 339 ? 23.595 14.225 -24.174 1.00 86.75 339 ASP A CA 1
ATOM 2836 C C . ASP A 1 339 ? 23.448 13.994 -22.652 1.00 86.75 339 ASP A C 1
ATOM 2838 O O . ASP A 1 339 ? 23.097 14.913 -21.913 1.00 86.75 339 ASP A O 1
ATOM 2842 N N . ASN A 1 340 ? 23.748 12.782 -22.167 1.00 85.00 340 ASN A N 1
ATOM 2843 C CA . ASN A 1 340 ? 23.664 12.374 -20.759 1.00 85.00 340 ASN A CA 1
ATOM 2844 C C . ASN A 1 340 ? 25.041 12.115 -20.115 1.00 85.00 340 ASN A C 1
ATOM 2846 O O . ASN A 1 340 ? 25.155 11.319 -19.177 1.00 85.00 340 ASN A O 1
ATOM 2850 N N . ASN A 1 341 ? 26.096 12.780 -20.599 1.00 86.31 341 ASN A N 1
ATOM 2851 C CA . ASN A 1 341 ? 27.454 12.716 -20.038 1.00 86.31 341 ASN A CA 1
ATOM 2852 C C . ASN A 1 341 ? 27.995 11.281 -19.885 1.00 86.31 341 ASN A C 1
ATOM 2854 O O . ASN A 1 341 ? 28.631 10.954 -18.883 1.00 86.31 341 ASN A O 1
ATOM 2858 N N . PHE A 1 342 ? 27.702 10.409 -20.852 1.00 86.25 342 PHE A N 1
ATOM 2859 C CA . PHE A 1 342 ? 28.148 9.010 -20.893 1.00 86.25 342 PHE A CA 1
ATOM 2860 C C . PHE A 1 342 ? 27.707 8.173 -19.676 1.00 86.25 342 PHE A C 1
ATOM 2862 O O . PHE A 1 342 ? 28.293 7.136 -19.368 1.00 86.25 342 PHE A O 1
ATOM 2869 N N . SER A 1 343 ? 26.644 8.593 -18.982 1.00 83.19 343 SER A N 1
ATOM 2870 C CA . SER A 1 343 ? 26.113 7.897 -17.812 1.00 83.19 343 SER A CA 1
ATOM 2871 C C . SER A 1 343 ? 24.925 7.010 -18.179 1.00 83.19 343 SER A C 1
ATOM 2873 O O . SER A 1 343 ? 23.833 7.494 -18.481 1.00 83.19 343 SER A O 1
ATOM 2875 N N . GLU A 1 344 ? 25.092 5.688 -18.050 1.00 79.56 344 GLU A N 1
ATOM 2876 C CA . GLU A 1 344 ? 23.977 4.729 -18.178 1.00 79.56 344 GLU A CA 1
ATOM 2877 C C . GLU A 1 344 ? 22.824 5.044 -17.220 1.00 79.56 344 GLU A C 1
ATOM 2879 O O . GLU A 1 344 ? 21.656 4.777 -17.506 1.00 79.56 344 GLU A O 1
ATOM 2884 N N . ARG A 1 345 ? 23.156 5.586 -16.043 1.00 83.00 345 ARG A N 1
ATOM 2885 C CA . ARG A 1 345 ? 22.168 5.953 -15.037 1.00 83.00 345 ARG A CA 1
ATOM 2886 C C . ARG A 1 345 ? 21.290 7.094 -15.536 1.00 83.00 345 ARG A C 1
ATOM 2888 O O . ARG A 1 345 ? 20.074 6.991 -15.421 1.00 83.00 345 ARG A O 1
ATOM 2895 N N . GLU A 1 346 ? 21.888 8.143 -16.092 1.00 84.25 346 GLU A N 1
ATOM 2896 C CA . GLU A 1 346 ? 21.145 9.313 -16.571 1.00 84.25 346 GLU A CA 1
ATOM 2897 C C . GLU A 1 346 ? 20.265 8.967 -17.782 1.00 84.25 346 GLU A C 1
ATOM 2899 O O . GLU A 1 346 ? 19.110 9.387 -17.836 1.00 84.25 346 GLU A O 1
ATOM 2904 N N . ILE A 1 347 ? 20.726 8.075 -18.670 1.00 83.06 347 ILE A N 1
ATOM 2905 C CA . ILE A 1 347 ? 19.905 7.558 -19.779 1.00 83.06 347 ILE A CA 1
ATOM 2906 C C . ILE A 1 347 ? 18.624 6.893 -19.269 1.00 83.06 347 ILE A C 1
ATOM 2908 O O . ILE A 1 347 ? 17.528 7.195 -19.742 1.00 83.06 347 ILE A O 1
ATOM 2912 N N . GLU A 1 348 ? 18.742 5.974 -18.309 1.00 85.38 348 GLU A N 1
ATOM 2913 C CA . GLU A 1 348 ? 17.579 5.269 -17.759 1.00 85.38 348 GLU A CA 1
ATOM 2914 C C . GLU A 1 348 ? 16.629 6.210 -17.004 1.00 85.38 348 GLU A C 1
ATOM 2916 O O . GLU A 1 348 ? 15.415 6.005 -17.009 1.00 85.38 348 GLU A O 1
ATOM 2921 N N . ILE A 1 349 ? 17.160 7.266 -16.382 1.00 84.94 349 ILE A N 1
ATOM 2922 C CA . ILE A 1 349 ? 16.376 8.307 -15.703 1.00 84.94 349 ILE A CA 1
ATOM 2923 C C . ILE A 1 349 ? 15.601 9.176 -16.709 1.00 84.94 349 ILE A C 1
ATOM 2925 O O . ILE A 1 349 ? 14.446 9.553 -16.450 1.00 84.94 349 ILE A O 1
ATOM 2929 N N . ALA A 1 350 ? 16.207 9.479 -17.858 1.00 84.06 350 ALA A N 1
ATOM 2930 C CA . ALA A 1 350 ? 15.614 10.300 -18.908 1.00 84.06 350 ALA A CA 1
ATOM 2931 C C . ALA A 1 350 ? 14.443 9.603 -19.627 1.00 84.06 350 ALA A C 1
ATOM 2933 O O . ALA A 1 350 ? 13.526 10.278 -20.101 1.00 84.06 350 ALA A O 1
ATOM 2934 N N . LYS A 1 351 ? 14.420 8.262 -19.662 1.00 85.94 351 LYS A N 1
ATOM 2935 C CA . LYS A 1 351 ? 13.357 7.490 -20.323 1.00 85.94 351 LYS A CA 1
ATOM 2936 C C . LYS A 1 351 ? 11.966 7.779 -19.743 1.00 85.94 351 LYS A C 1
ATOM 2938 O O . LYS A 1 351 ? 11.738 7.851 -18.530 1.00 85.94 351 LYS A O 1
ATOM 2943 N N . THR A 1 352 ? 10.997 7.899 -20.645 1.00 86.38 352 THR A N 1
ATOM 2944 C CA . THR A 1 352 ? 9.562 7.841 -20.331 1.00 86.38 352 THR A CA 1
ATOM 2945 C C . THR A 1 352 ? 9.125 6.397 -20.060 1.00 86.38 352 THR A C 1
ATOM 2947 O O . THR A 1 352 ? 9.815 5.452 -20.446 1.00 86.38 352 THR A O 1
ATOM 2950 N N . GLU A 1 353 ? 7.950 6.200 -19.446 1.00 86.38 353 GLU A N 1
ATOM 2951 C CA . GLU A 1 353 ? 7.398 4.848 -19.242 1.00 86.38 353 GLU A CA 1
ATOM 2952 C C . GLU A 1 353 ? 7.289 4.082 -20.564 1.00 86.38 353 GLU A C 1
ATOM 2954 O O . GLU A 1 353 ? 7.695 2.927 -20.643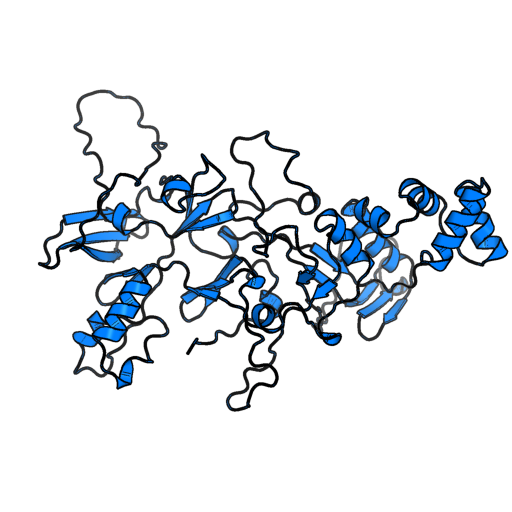 1.00 86.38 353 GLU A O 1
ATOM 2959 N N . ASN A 1 354 ? 6.795 4.739 -21.616 1.00 89.00 354 ASN A N 1
ATOM 2960 C CA . ASN A 1 354 ? 6.606 4.115 -22.922 1.00 89.00 354 ASN A CA 1
ATOM 2961 C C . ASN A 1 354 ? 7.935 3.701 -23.556 1.00 89.00 354 ASN A C 1
ATOM 2963 O O . ASN A 1 354 ? 8.009 2.611 -24.109 1.00 89.00 354 ASN A O 1
ATOM 2967 N N . GLN A 1 355 ? 8.985 4.522 -23.442 1.00 88.06 355 GLN A N 1
ATOM 2968 C CA . GLN A 1 355 ? 10.323 4.157 -23.924 1.00 88.06 355 GLN A CA 1
ATOM 2969 C C . GLN A 1 355 ? 10.881 2.959 -23.151 1.00 88.06 355 GLN A C 1
ATOM 2971 O O . GLN A 1 355 ? 11.347 2.005 -23.760 1.00 88.06 355 GLN A O 1
ATOM 2976 N N . TYR A 1 356 ? 10.742 2.950 -21.822 1.00 88.12 356 TYR A N 1
ATOM 2977 C CA . TYR A 1 356 ? 11.189 1.819 -21.007 1.00 88.12 356 TYR A CA 1
ATOM 2978 C C . TYR A 1 356 ? 10.472 0.509 -21.376 1.00 88.12 356 TYR A C 1
ATOM 2980 O O . TYR A 1 356 ? 11.094 -0.547 -21.458 1.00 88.12 356 TYR A O 1
ATOM 2988 N N . ARG A 1 357 ? 9.153 0.561 -21.620 1.00 89.62 357 ARG A N 1
ATOM 2989 C CA . ARG A 1 357 ? 8.371 -0.606 -22.077 1.00 89.62 357 ARG A CA 1
ATOM 2990 C C . ARG A 1 357 ? 8.693 -1.006 -23.505 1.00 89.62 357 ARG A C 1
ATOM 2992 O O . ARG A 1 357 ? 8.659 -2.191 -23.823 1.00 89.62 357 ARG A O 1
ATOM 2999 N N . TYR A 1 358 ? 8.999 -0.032 -24.352 1.00 89.69 358 TYR A N 1
ATOM 3000 C CA . TYR A 1 358 ? 9.421 -0.288 -25.716 1.00 89.69 358 TYR A CA 1
ATOM 3001 C C . TYR A 1 358 ? 10.731 -1.076 -25.750 1.00 89.69 358 TYR A C 1
ATOM 3003 O O . TYR A 1 358 ? 10.820 -2.015 -26.527 1.00 89.69 358 TYR A O 1
ATOM 3011 N N . ASP A 1 359 ? 11.688 -0.791 -24.865 1.00 86.75 359 ASP A N 1
ATOM 3012 C CA . ASP A 1 359 ? 12.930 -1.571 -24.770 1.00 86.75 359 ASP A CA 1
ATOM 3013 C C . ASP A 1 359 ? 12.664 -3.035 -24.373 1.00 86.75 359 ASP A C 1
ATOM 3015 O O . ASP A 1 359 ? 13.230 -3.959 -24.960 1.00 86.75 359 ASP A O 1
ATOM 3019 N N . GLU A 1 360 ? 11.753 -3.266 -23.418 1.00 88.19 360 GLU A N 1
ATOM 3020 C CA . GLU A 1 360 ? 11.314 -4.617 -23.036 1.00 88.19 360 GLU A CA 1
ATOM 3021 C C . GLU A 1 360 ? 10.656 -5.358 -24.210 1.00 88.19 360 GLU A C 1
ATOM 3023 O O . GLU A 1 360 ? 10.938 -6.533 -24.453 1.00 88.19 360 GLU A O 1
ATOM 3028 N N . TYR A 1 361 ? 9.811 -4.660 -24.968 1.00 89.88 361 TYR A N 1
ATOM 3029 C CA . TYR A 1 361 ? 9.153 -5.189 -26.159 1.00 89.88 361 TYR A CA 1
ATOM 3030 C C . TYR A 1 361 ? 10.139 -5.466 -27.306 1.00 89.88 361 TYR A C 1
ATOM 3032 O O . TYR A 1 361 ? 10.080 -6.530 -27.929 1.00 89.88 361 TYR A O 1
ATOM 3040 N N . LYS A 1 362 ? 11.063 -4.537 -27.577 1.00 88.00 362 LYS A N 1
ATOM 3041 C CA . LYS A 1 362 ? 12.088 -4.632 -28.625 1.00 88.00 362 LYS A CA 1
ATOM 3042 C C . LYS A 1 362 ? 12.965 -5.859 -28.385 1.00 88.00 362 LYS A C 1
ATOM 3044 O O . LYS A 1 362 ? 13.072 -6.710 -29.261 1.00 88.00 362 LYS A O 1
ATOM 3049 N N . PHE A 1 363 ? 13.453 -6.040 -27.156 1.00 87.06 363 PHE A N 1
ATOM 3050 C CA . PHE A 1 363 ? 14.279 -7.194 -26.790 1.00 87.06 363 PHE A CA 1
ATOM 3051 C C . PHE A 1 363 ? 13.605 -8.545 -27.075 1.00 87.06 363 PHE A C 1
ATOM 3053 O O . PHE A 1 363 ? 14.254 -9.485 -27.536 1.00 87.06 363 PHE A O 1
ATOM 3060 N N . ILE A 1 364 ? 12.306 -8.655 -26.778 1.00 86.88 364 ILE A N 1
ATOM 3061 C CA . ILE A 1 364 ? 11.534 -9.880 -27.015 1.00 86.88 364 ILE A CA 1
ATOM 3062 C C . ILE A 1 364 ? 11.311 -10.095 -28.514 1.00 86.88 364 ILE A C 1
ATOM 3064 O O . ILE A 1 364 ? 11.399 -11.220 -28.996 1.00 86.88 364 ILE A O 1
ATOM 3068 N N . THR A 1 365 ? 10.998 -9.030 -29.251 1.00 87.50 365 THR A N 1
ATOM 3069 C CA . THR A 1 365 ? 10.565 -9.146 -30.648 1.00 87.50 365 THR A CA 1
ATOM 3070 C C . THR A 1 365 ? 11.709 -9.282 -31.651 1.00 87.50 365 THR A C 1
ATOM 3072 O O . THR A 1 365 ? 11.512 -9.886 -32.706 1.00 87.50 365 THR A O 1
ATOM 3075 N N . GLU A 1 366 ? 12.907 -8.801 -31.321 1.00 86.31 366 GLU A N 1
ATOM 3076 C CA . GLU A 1 366 ? 14.102 -8.913 -32.171 1.00 86.31 366 GLU A CA 1
ATOM 3077 C C . GLU A 1 366 ? 14.770 -10.290 -32.126 1.00 86.31 366 GLU A C 1
ATOM 3079 O O . GLU A 1 366 ? 15.560 -10.622 -33.006 1.00 86.31 366 GLU A O 1
ATOM 3084 N N . LYS A 1 367 ? 14.441 -11.116 -31.128 1.00 85.00 367 LYS A N 1
ATOM 3085 C CA . LYS A 1 367 ? 15.011 -12.457 -30.959 1.00 85.00 367 LYS A CA 1
ATOM 3086 C C . LYS A 1 367 ? 13.970 -13.517 -31.284 1.00 85.00 367 LYS A C 1
ATOM 3088 O O . LYS A 1 367 ? 12.823 -13.412 -30.864 1.00 85.00 367 LYS A O 1
ATOM 3093 N N . ASP A 1 368 ? 14.368 -14.577 -31.981 1.00 84.38 368 ASP A N 1
ATOM 3094 C CA . ASP A 1 368 ? 13.463 -15.706 -32.234 1.00 84.38 368 ASP A CA 1
ATOM 3095 C C . ASP A 1 368 ? 13.306 -16.602 -30.995 1.00 84.38 368 ASP A C 1
ATOM 3097 O O . ASP A 1 368 ? 12.232 -17.141 -30.751 1.00 84.38 368 ASP A O 1
ATOM 3101 N N . SER A 1 369 ? 14.337 -16.723 -30.160 1.00 86.75 369 SER A N 1
ATOM 3102 C CA . SER A 1 369 ? 14.261 -17.432 -28.880 1.00 86.75 369 SER A CA 1
ATOM 3103 C C . SER A 1 369 ? 15.279 -16.888 -27.890 1.00 86.75 369 SER A C 1
ATOM 3105 O O . SER A 1 369 ? 16.345 -16.411 -28.283 1.00 86.75 369 SER A O 1
ATOM 3107 N N . PHE A 1 370 ? 14.988 -17.017 -26.602 1.00 86.12 370 PHE A N 1
ATOM 3108 C CA . PHE A 1 370 ? 15.940 -16.735 -25.538 1.00 86.12 370 PHE A CA 1
ATOM 3109 C C . PHE A 1 370 ? 15.754 -17.734 -24.402 1.00 86.12 370 PHE A C 1
ATOM 3111 O O . PHE A 1 370 ? 14.626 -18.016 -24.001 1.00 86.12 370 PHE A O 1
ATOM 3118 N N . HIS A 1 371 ? 16.862 -18.243 -23.865 1.00 87.00 371 HIS A N 1
ATOM 3119 C CA . HIS A 1 371 ? 16.846 -19.216 -22.782 1.00 87.00 371 HIS A CA 1
ATOM 3120 C C . HIS A 1 371 ? 17.824 -18.817 -21.674 1.00 87.00 371 HIS A C 1
ATOM 3122 O O . HIS A 1 371 ? 19.041 -18.906 -21.824 1.00 87.00 371 HIS A O 1
ATOM 3128 N N . SER A 1 372 ? 17.278 -18.401 -20.535 1.00 83.50 372 SER A N 1
ATOM 3129 C CA . SER A 1 372 ? 17.987 -18.215 -19.272 1.00 83.50 372 SER A CA 1
ATOM 3130 C C . SER A 1 372 ? 17.208 -18.946 -18.188 1.00 83.50 372 SER A C 1
ATOM 3132 O O . SER A 1 372 ? 16.126 -18.492 -17.808 1.00 83.50 372 SER A O 1
ATOM 3134 N N . GLU A 1 373 ? 17.776 -20.061 -17.711 1.00 74.44 373 GLU A N 1
ATOM 3135 C CA . GLU A 1 373 ? 17.127 -21.057 -16.841 1.00 74.44 373 GLU A CA 1
ATOM 3136 C C . GLU A 1 373 ? 16.263 -20.435 -15.743 1.00 74.44 373 GLU A C 1
ATOM 3138 O O . GLU A 1 373 ? 15.119 -20.845 -15.548 1.00 74.44 373 GLU A O 1
ATOM 3143 N N . ASP A 1 374 ? 16.770 -19.402 -15.064 1.00 75.56 374 ASP A N 1
ATOM 3144 C CA . ASP A 1 374 ? 16.103 -18.786 -13.918 1.00 75.56 374 ASP A CA 1
ATOM 3145 C C . ASP A 1 374 ? 15.449 -17.434 -14.152 1.00 75.56 374 ASP A C 1
ATOM 3147 O O . ASP A 1 374 ? 14.733 -16.942 -13.273 1.00 75.56 374 ASP A O 1
ATOM 3151 N N . ASN A 1 375 ? 15.630 -16.841 -15.329 1.00 80.75 375 ASN A N 1
ATOM 3152 C CA . ASN A 1 375 ? 15.232 -15.456 -15.531 1.00 80.75 375 ASN A CA 1
ATOM 3153 C C . ASN A 1 375 ? 14.230 -15.252 -16.664 1.00 80.75 375 ASN A C 1
ATOM 3155 O O . ASN A 1 375 ? 13.231 -14.569 -16.460 1.00 80.75 375 ASN A O 1
ATOM 3159 N N . LEU A 1 376 ? 14.474 -15.803 -17.850 1.00 85.44 376 LEU A N 1
ATOM 3160 C CA . LEU A 1 376 ? 13.636 -15.522 -19.012 1.00 85.44 376 LEU A CA 1
ATOM 3161 C C . LEU A 1 376 ? 13.766 -16.653 -20.028 1.00 85.44 376 LEU A C 1
ATOM 3163 O O . LEU A 1 376 ? 14.872 -16.951 -20.472 1.00 85.44 376 LEU A O 1
ATOM 3167 N N . ILE A 1 377 ? 12.643 -17.265 -20.390 1.00 88.94 377 ILE A N 1
ATOM 3168 C CA . ILE A 1 377 ? 12.566 -18.306 -21.414 1.00 88.94 377 ILE A CA 1
ATOM 3169 C C . ILE A 1 377 ? 11.398 -17.972 -22.333 1.00 88.94 377 ILE A C 1
ATOM 3171 O O . ILE A 1 377 ? 10.248 -17.930 -21.883 1.00 88.94 377 ILE A O 1
ATOM 3175 N N . PHE A 1 378 ? 11.693 -17.733 -23.610 1.00 90.38 378 PHE A N 1
ATOM 3176 C CA . PHE A 1 378 ? 10.674 -17.515 -24.629 1.00 90.38 378 PHE A CA 1
ATOM 3177 C C . PHE A 1 378 ? 11.099 -18.041 -25.992 1.00 90.38 378 PHE A C 1
ATOM 3179 O O . PHE A 1 378 ? 12.286 -18.081 -26.313 1.00 90.38 378 PHE A O 1
ATOM 3186 N N . ASN A 1 379 ? 10.105 -18.398 -26.802 1.00 92.19 379 ASN A N 1
ATOM 3187 C CA . ASN A 1 379 ? 10.284 -18.873 -28.167 1.00 92.19 379 ASN A CA 1
ATOM 3188 C C . ASN A 1 379 ? 9.213 -18.271 -29.072 1.00 92.19 379 ASN A C 1
ATOM 3190 O O . ASN A 1 379 ? 8.028 -18.264 -28.736 1.00 92.19 379 ASN A O 1
ATOM 3194 N N . LYS A 1 380 ? 9.617 -17.791 -30.238 1.00 91.94 380 LYS A N 1
ATOM 3195 C CA . LYS A 1 380 ? 8.714 -17.367 -31.299 1.00 91.94 380 LYS A CA 1
ATOM 3196 C C . LYS A 1 380 ? 8.065 -18.596 -31.920 1.00 91.94 380 LYS A C 1
ATOM 3198 O O . LYS A 1 380 ? 8.734 -19.571 -32.252 1.00 91.94 380 LYS A O 1
ATOM 3203 N N . ILE A 1 381 ? 6.748 -18.550 -32.040 1.00 92.06 381 ILE A N 1
ATOM 3204 C CA . ILE A 1 381 ? 5.967 -19.617 -32.653 1.00 92.06 381 ILE A CA 1
ATOM 3205 C C . ILE A 1 381 ? 6.119 -19.515 -34.171 1.00 92.06 381 ILE A C 1
ATOM 3207 O O . ILE A 1 381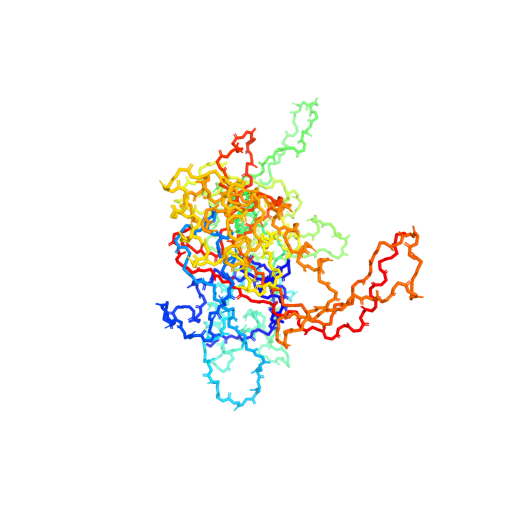 ? 6.128 -18.417 -34.734 1.00 92.06 381 ILE A O 1
ATOM 3211 N N . ASP A 1 382 ? 6.238 -20.668 -34.824 1.00 88.38 382 ASP A N 1
ATOM 3212 C CA . ASP A 1 382 ? 6.296 -20.766 -36.278 1.00 88.38 382 ASP A CA 1
ATOM 3213 C C . ASP A 1 382 ? 5.035 -20.160 -36.918 1.00 88.38 382 ASP A C 1
ATOM 3215 O O . ASP A 1 382 ? 3.913 -20.403 -36.467 1.00 88.38 382 ASP A O 1
ATOM 3219 N N . LYS A 1 383 ? 5.220 -19.375 -37.987 1.00 87.31 383 LYS A N 1
ATOM 3220 C CA . LYS A 1 383 ? 4.129 -18.727 -38.729 1.00 87.31 383 LYS A CA 1
ATOM 3221 C C . LYS A 1 383 ? 3.127 -19.719 -39.315 1.00 87.31 383 LYS A C 1
ATOM 3223 O O . LYS A 1 383 ? 1.973 -19.355 -39.480 1.00 87.31 383 LYS A O 1
ATOM 3228 N N . SER A 1 384 ? 3.533 -20.954 -39.600 1.00 88.94 384 SER A N 1
ATOM 3229 C CA . SER A 1 384 ? 2.643 -22.022 -40.081 1.00 88.94 384 SER A CA 1
ATOM 3230 C C . SER A 1 384 ? 1.546 -22.404 -39.081 1.00 88.94 384 SER A C 1
ATOM 3232 O O . SER A 1 384 ? 0.545 -23.003 -39.469 1.00 88.94 384 SER A O 1
ATOM 3234 N N . LEU A 1 385 ? 1.704 -22.043 -37.804 1.00 89.25 385 LEU A N 1
ATOM 3235 C CA . LEU A 1 385 ? 0.768 -22.381 -36.732 1.00 89.25 385 LEU A CA 1
ATOM 3236 C C . LEU A 1 385 ? -0.307 -21.306 -36.497 1.00 89.25 385 LEU A C 1
ATOM 3238 O O . LEU A 1 385 ? -1.153 -21.480 -35.621 1.00 89.25 385 LEU A O 1
ATOM 3242 N N . PHE A 1 386 ? -0.289 -20.194 -37.243 1.00 89.19 386 PHE A N 1
ATOM 3243 C CA . PHE A 1 386 ? -1.271 -19.115 -37.113 1.00 89.19 386 PHE A CA 1
ATOM 3244 C C . PHE A 1 386 ? -1.513 -18.367 -38.431 1.00 89.19 386 PHE A C 1
ATOM 3246 O O . PHE A 1 386 ? -0.778 -18.502 -39.403 1.00 89.19 386 PHE A O 1
ATOM 3253 N N . GLN A 1 387 ? -2.572 -17.556 -38.473 1.00 87.56 387 GLN A N 1
ATOM 3254 C CA . GLN A 1 387 ? -2.899 -16.736 -39.642 1.00 87.56 387 GLN A CA 1
ATOM 3255 C C . GLN A 1 387 ? -1.931 -15.547 -39.743 1.00 87.56 387 GLN A C 1
ATOM 3257 O O . GLN A 1 387 ? -2.164 -14.486 -39.162 1.00 87.56 387 GLN A O 1
ATOM 3262 N N . GLY A 1 388 ? -0.825 -15.741 -40.465 1.00 80.31 388 GLY A N 1
ATOM 3263 C CA . GLY A 1 388 ? 0.253 -14.754 -40.605 1.00 80.31 388 GLY A CA 1
ATOM 3264 C C . GLY A 1 388 ? -0.155 -13.427 -41.258 1.00 80.31 388 GLY A C 1
ATOM 3265 O O . GLY A 1 388 ? 0.532 -12.427 -41.058 1.00 80.31 388 GLY A O 1
ATOM 3266 N N . ASP A 1 389 ? -1.276 -13.402 -41.983 1.00 87.00 389 ASP A N 1
ATOM 3267 C CA . ASP A 1 389 ? -1.812 -12.187 -42.613 1.00 87.00 389 ASP A CA 1
ATOM 3268 C C . ASP A 1 389 ? -2.516 -11.256 -41.610 1.00 87.00 389 ASP A C 1
ATOM 3270 O O . ASP A 1 389 ? -2.612 -10.053 -41.845 1.00 87.00 389 ASP A O 1
ATOM 3274 N N . LEU A 1 390 ? -2.982 -11.792 -40.475 1.00 90.62 390 LEU A N 1
ATOM 3275 C CA . LEU A 1 390 ? -3.633 -11.025 -39.403 1.00 90.62 390 LEU A CA 1
ATOM 3276 C C . LEU A 1 390 ? -2.704 -10.797 -38.208 1.00 90.62 390 LEU A C 1
ATOM 3278 O O . LEU A 1 390 ? -2.759 -9.758 -37.551 1.00 90.62 390 LEU A O 1
ATOM 3282 N N . ILE A 1 391 ? -1.841 -11.771 -37.915 1.00 90.12 391 ILE A N 1
ATOM 3283 C CA . ILE A 1 391 ? -0.970 -11.763 -36.742 1.00 90.12 391 ILE A CA 1
ATOM 3284 C C . ILE A 1 391 ? 0.482 -11.678 -37.207 1.00 90.12 391 ILE A C 1
ATOM 3286 O O . ILE A 1 391 ? 1.001 -12.594 -37.837 1.00 90.12 391 ILE A O 1
ATOM 3290 N N . LYS A 1 392 ? 1.177 -10.592 -36.844 1.00 88.94 392 LYS A N 1
ATOM 3291 C CA . LYS A 1 392 ? 2.585 -10.376 -37.224 1.00 88.94 392 LYS A CA 1
ATOM 3292 C C . LYS A 1 392 ? 3.519 -11.456 -36.660 1.00 88.94 392 LYS A C 1
ATOM 3294 O O . LYS A 1 392 ? 4.419 -11.932 -37.359 1.00 88.94 392 LYS A O 1
ATOM 3299 N N . SER A 1 393 ? 3.342 -11.800 -35.386 1.00 89.56 393 SER A N 1
ATOM 3300 C CA . SER A 1 393 ? 4.143 -12.794 -34.668 1.00 89.56 393 SER A CA 1
ATOM 3301 C C . SER A 1 393 ? 3.476 -13.204 -33.353 1.00 89.56 393 SER A C 1
ATOM 3303 O O . SER A 1 393 ? 2.765 -12.413 -32.737 1.00 89.56 393 SER A O 1
ATOM 3305 N N . ILE A 1 394 ? 3.738 -14.437 -32.908 1.00 90.69 394 ILE A N 1
ATOM 3306 C CA . ILE A 1 394 ? 3.323 -14.953 -31.598 1.00 90.69 394 ILE A CA 1
ATOM 3307 C C . ILE A 1 394 ? 4.568 -15.452 -30.865 1.00 90.69 394 ILE A C 1
ATOM 3309 O O . ILE A 1 394 ? 5.403 -16.134 -31.457 1.00 90.69 394 ILE A O 1
ATOM 3313 N N . TYR A 1 395 ? 4.683 -15.134 -29.577 1.00 90.69 395 TYR A N 1
ATOM 3314 C CA . TYR A 1 395 ? 5.772 -15.592 -28.717 1.00 90.69 395 TYR A CA 1
ATOM 3315 C C . TYR A 1 395 ? 5.203 -16.400 -27.555 1.00 90.69 395 TYR A C 1
ATOM 3317 O O . TYR A 1 395 ? 4.344 -15.920 -26.815 1.00 90.69 395 TYR A O 1
ATOM 3325 N N . ARG A 1 396 ? 5.695 -17.627 -27.382 1.00 90.69 396 ARG A N 1
ATOM 3326 C CA . ARG A 1 396 ? 5.421 -18.461 -26.214 1.00 90.69 396 ARG A CA 1
ATOM 3327 C C . ARG A 1 396 ? 6.384 -18.075 -25.098 1.00 90.69 396 ARG A C 1
ATOM 3329 O O . ARG A 1 396 ? 7.597 -18.162 -25.270 1.00 90.69 396 ARG A O 1
ATOM 3336 N N . MET A 1 397 ? 5.830 -17.651 -23.969 1.00 89.19 397 MET A N 1
ATOM 3337 C CA . MET A 1 397 ? 6.577 -17.255 -22.777 1.00 89.19 397 MET A CA 1
ATOM 3338 C C . MET A 1 397 ? 6.532 -18.385 -21.751 1.00 89.19 397 MET A C 1
ATOM 3340 O O . MET A 1 397 ? 5.511 -18.570 -21.093 1.00 89.19 397 MET A O 1
ATOM 3344 N N . ASP A 1 398 ? 7.627 -19.130 -21.612 1.00 87.88 398 ASP A N 1
ATOM 3345 C CA . ASP A 1 398 ? 7.695 -20.278 -20.699 1.00 87.88 398 ASP A CA 1
ATOM 3346 C C . ASP A 1 398 ? 8.099 -19.836 -19.276 1.00 87.88 398 ASP A C 1
ATOM 3348 O O . ASP A 1 398 ? 7.611 -20.374 -18.282 1.00 87.88 398 ASP A O 1
ATOM 3352 N N . LYS A 1 399 ? 8.954 -18.810 -19.150 1.00 86.75 399 LYS A N 1
ATOM 3353 C CA . LYS A 1 399 ? 9.364 -18.236 -17.854 1.00 86.75 399 LYS A CA 1
ATOM 3354 C C . LYS A 1 399 ? 9.648 -16.746 -17.994 1.00 86.75 399 LYS A C 1
ATOM 3356 O O . LYS A 1 399 ? 10.397 -16.354 -18.881 1.00 86.75 399 LYS A O 1
ATOM 3361 N N . ILE A 1 400 ? 9.102 -15.918 -17.099 1.00 86.62 400 ILE A N 1
ATOM 3362 C CA . ILE A 1 400 ? 9.377 -14.473 -17.053 1.00 86.62 400 ILE A CA 1
ATOM 3363 C C . ILE A 1 400 ? 9.650 -14.047 -15.612 1.00 86.62 400 ILE A C 1
ATOM 3365 O O . ILE A 1 400 ? 8.766 -14.049 -14.752 1.00 86.62 400 ILE A O 1
ATOM 3369 N N . LYS A 1 401 ? 10.877 -13.609 -15.345 1.00 86.50 401 LYS A N 1
ATOM 3370 C CA . LYS A 1 401 ? 11.232 -12.959 -14.088 1.00 86.50 401 LYS A CA 1
ATOM 3371 C C . LYS A 1 401 ? 10.839 -11.494 -14.153 1.00 86.50 401 LYS A C 1
ATOM 3373 O O . LYS A 1 401 ? 11.405 -10.713 -14.913 1.00 86.50 401 LYS A O 1
ATOM 3378 N N . ILE A 1 402 ? 9.884 -11.133 -13.306 1.00 87.19 402 ILE A N 1
ATOM 3379 C CA . ILE A 1 402 ? 9.448 -9.755 -13.118 1.00 87.19 402 ILE A CA 1
ATOM 3380 C C . ILE A 1 402 ? 9.929 -9.267 -11.760 1.00 87.19 402 ILE A C 1
ATOM 3382 O O . ILE A 1 402 ? 9.870 -9.953 -10.742 1.00 87.19 402 ILE A O 1
ATOM 3386 N N . ILE A 1 403 ? 10.427 -8.049 -11.751 1.00 86.31 403 ILE A N 1
ATOM 3387 C CA . ILE A 1 403 ? 10.973 -7.384 -10.589 1.00 86.31 403 ILE A CA 1
ATOM 3388 C C . ILE A 1 403 ? 9.977 -6.245 -10.308 1.00 86.31 403 ILE A C 1
ATOM 3390 O O . ILE A 1 403 ? 9.975 -5.254 -11.023 1.00 86.31 403 ILE A O 1
ATOM 3394 N N . SER A 1 404 ? 9.115 -6.357 -9.265 1.00 87.12 404 SER A N 1
ATOM 3395 C CA . SER A 1 404 ? 8.188 -5.273 -8.802 1.00 87.12 404 SER A CA 1
ATOM 3396 C C . SER A 1 404 ? 8.550 -4.540 -7.478 1.00 87.12 404 SER A C 1
ATOM 3398 O O . SER A 1 404 ? 8.685 -5.208 -6.457 1.00 87.12 404 SER A O 1
ATOM 3400 N N . VAL A 1 405 ? 8.705 -3.206 -7.472 1.00 86.44 405 VAL A N 1
ATOM 3401 C CA . VAL A 1 405 ? 8.935 -2.354 -6.270 1.00 86.44 405 VAL A CA 1
ATOM 3402 C C . VAL A 1 405 ? 7.667 -1.572 -5.959 1.00 86.44 405 VAL A C 1
ATOM 3404 O O . VAL A 1 405 ? 7.035 -1.046 -6.872 1.00 86.44 405 VAL A O 1
ATOM 3407 N N . GLN A 1 406 ? 7.344 -1.422 -4.673 1.00 87.19 406 GLN A N 1
ATOM 3408 C CA . GLN A 1 406 ? 6.360 -0.446 -4.194 1.00 87.19 406 GLN A CA 1
ATOM 3409 C C . GLN A 1 406 ? 7.083 0.771 -3.577 1.00 87.19 406 GLN A C 1
ATOM 3411 O O . GLN A 1 406 ? 7.372 0.756 -2.376 1.00 87.19 406 GLN A O 1
ATOM 3416 N N . PRO A 1 407 ? 7.417 1.825 -4.350 1.00 84.56 407 PRO A N 1
ATOM 3417 C CA . PRO A 1 407 ? 8.066 3.017 -3.796 1.00 84.56 407 PRO A CA 1
ATOM 3418 C C . PRO A 1 407 ? 7.154 3.820 -2.861 1.00 84.56 407 PRO A C 1
ATOM 3420 O O . PRO A 1 407 ? 7.609 4.418 -1.883 1.00 84.56 407 PRO A O 1
ATOM 3423 N N . SER A 1 408 ? 5.858 3.848 -3.162 1.00 87.19 408 SER A N 1
ATOM 3424 C CA . SER A 1 408 ? 4.879 4.674 -2.463 1.00 87.19 408 SER A CA 1
ATOM 3425 C C . SER A 1 408 ? 3.459 4.135 -2.641 1.00 87.19 408 SER A C 1
ATOM 3427 O O . SER A 1 408 ? 3.237 3.097 -3.267 1.00 87.19 408 SER A O 1
ATOM 3429 N N . TYR A 1 409 ? 2.487 4.804 -2.037 1.00 89.88 409 TYR A N 1
ATOM 3430 C CA . TYR A 1 409 ? 1.063 4.531 -2.184 1.00 89.88 409 TYR A CA 1
ATOM 3431 C C . TYR A 1 409 ? 0.252 5.800 -1.904 1.00 89.88 409 TYR A C 1
ATOM 3433 O O . TYR A 1 409 ? 0.741 6.730 -1.262 1.00 89.88 409 TYR A O 1
ATOM 3441 N N . THR A 1 410 ? -1.003 5.822 -2.338 1.00 91.19 410 THR A N 1
ATOM 3442 C CA . THR A 1 410 ? -1.986 6.861 -1.995 1.00 91.19 410 THR A CA 1
ATOM 3443 C C . THR A 1 410 ? -3.204 6.235 -1.304 1.00 91.19 410 THR A C 1
ATOM 3445 O O . THR A 1 410 ? -3.359 5.010 -1.249 1.00 91.19 410 THR A O 1
ATOM 3448 N N . ARG A 1 411 ? -4.063 7.069 -0.699 1.00 88.56 411 ARG A N 1
ATOM 3449 C CA . ARG A 1 411 ? -5.221 6.616 0.103 1.00 88.56 411 ARG A CA 1
ATOM 3450 C C . ARG A 1 411 ? -6.582 6.973 -0.463 1.00 88.56 411 ARG A C 1
ATOM 3452 O O . ARG A 1 411 ? -7.554 6.313 -0.115 1.00 88.56 411 ARG A O 1
ATOM 3459 N N . GLN A 1 412 ? -6.665 8.030 -1.263 1.00 87.81 412 GLN A N 1
ATOM 3460 C CA . GLN A 1 412 ? -7.947 8.524 -1.762 1.00 87.81 412 GLN A CA 1
ATOM 3461 C C . GLN A 1 412 ? -8.173 8.142 -3.217 1.00 87.81 412 GLN A C 1
ATOM 3463 O O . GLN A 1 412 ? -9.242 7.623 -3.522 1.00 87.81 412 GLN A O 1
ATOM 3468 N N . GLU A 1 413 ? -7.175 8.347 -4.077 1.00 87.44 413 GLU A N 1
ATOM 3469 C CA . GLU A 1 413 ? -7.277 8.047 -5.506 1.00 87.44 413 GLU A CA 1
ATOM 3470 C C . GLU A 1 413 ? -5.929 7.534 -6.027 1.00 87.44 413 GLU A C 1
ATOM 3472 O O . GLU A 1 413 ? -4.881 7.943 -5.507 1.00 87.44 413 GLU A O 1
ATOM 3477 N N . PRO A 1 414 ? -5.933 6.626 -7.015 1.00 87.88 414 PRO A N 1
ATOM 3478 C CA . PRO A 1 414 ? -4.714 6.164 -7.665 1.00 87.88 414 PRO A CA 1
ATOM 3479 C C . PRO A 1 414 ? -4.070 7.287 -8.485 1.00 87.88 414 PRO A C 1
ATOM 3481 O O . PRO A 1 414 ? -4.750 8.185 -8.973 1.00 87.88 414 PRO A O 1
ATOM 3484 N N . ILE A 1 415 ? -2.757 7.196 -8.687 1.00 85.50 415 ILE A N 1
ATOM 3485 C CA . ILE A 1 415 ? -2.020 8.077 -9.600 1.00 85.50 415 ILE A CA 1
ATOM 3486 C C . ILE A 1 415 ? -1.608 7.320 -10.862 1.00 85.50 415 ILE A C 1
ATOM 3488 O O . ILE A 1 415 ? -1.484 6.094 -10.860 1.00 85.50 415 ILE A O 1
ATOM 3492 N N . SER A 1 416 ? -1.367 8.060 -11.944 1.00 82.75 416 SER A N 1
ATOM 3493 C CA . SER A 1 416 ? -0.845 7.488 -13.186 1.00 82.75 416 SER A CA 1
ATOM 3494 C C . SER A 1 416 ? 0.544 6.876 -12.978 1.00 82.75 416 SER A C 1
ATOM 3496 O O . SER A 1 416 ? 1.377 7.442 -12.265 1.00 82.75 416 SER A O 1
ATOM 3498 N N . LEU A 1 417 ? 0.822 5.756 -13.658 1.00 78.25 417 LEU A N 1
ATOM 3499 C CA . LEU A 1 417 ? 2.140 5.103 -13.671 1.00 78.25 417 LEU A CA 1
ATOM 3500 C C . LEU A 1 417 ? 3.255 6.084 -14.069 1.00 78.25 417 LEU A C 1
ATOM 3502 O O . LEU A 1 417 ? 4.308 6.110 -13.434 1.00 78.25 417 LEU A O 1
ATOM 3506 N N . ASN A 1 418 ? 2.978 6.951 -15.050 1.00 77.94 418 ASN A N 1
ATOM 3507 C CA . ASN A 1 418 ? 3.913 7.970 -15.541 1.00 77.94 418 ASN A CA 1
ATOM 3508 C C . ASN A 1 418 ? 4.298 8.985 -14.458 1.00 77.94 418 ASN A C 1
ATOM 3510 O O . ASN A 1 418 ? 5.393 9.545 -14.483 1.00 77.94 418 ASN A O 1
ATOM 3514 N N . SER A 1 419 ? 3.405 9.200 -13.494 1.00 80.00 419 SER A N 1
ATOM 3515 C CA . SER A 1 419 ? 3.574 10.173 -12.423 1.00 80.00 419 SER A CA 1
ATOM 3516 C C . SER A 1 419 ? 4.208 9.571 -11.174 1.00 80.00 419 SER A C 1
ATOM 3518 O O . SER A 1 419 ? 4.570 10.324 -10.274 1.00 80.00 419 SER A O 1
ATOM 3520 N N . ILE A 1 420 ? 4.392 8.244 -11.084 1.00 81.75 420 ILE A N 1
ATOM 3521 C CA . ILE A 1 420 ? 4.956 7.597 -9.885 1.00 81.75 420 ILE A CA 1
ATOM 3522 C C . ILE A 1 420 ? 6.351 8.147 -9.571 1.00 81.75 420 ILE A C 1
ATOM 3524 O O . ILE A 1 420 ? 6.595 8.532 -8.426 1.00 81.75 420 ILE A O 1
ATOM 3528 N N . LEU A 1 421 ? 7.219 8.234 -10.584 1.00 79.75 421 LEU A N 1
ATOM 3529 C CA . LEU A 1 421 ? 8.610 8.701 -10.473 1.00 79.75 421 LEU A CA 1
ATOM 3530 C C . LEU A 1 421 ? 8.785 10.209 -10.723 1.00 79.75 421 LEU A C 1
ATOM 3532 O O . LEU A 1 421 ? 9.910 10.670 -10.891 1.00 79.75 421 LEU A O 1
ATOM 3536 N N . GLN A 1 422 ? 7.696 10.975 -10.785 1.00 77.31 422 GLN A N 1
ATOM 3537 C CA . GLN A 1 422 ? 7.754 12.434 -10.880 1.00 77.31 422 GLN A CA 1
ATOM 3538 C C . GLN A 1 422 ? 7.743 13.055 -9.478 1.00 77.31 422 GLN A C 1
ATOM 3540 O O . GLN A 1 422 ? 7.006 12.602 -8.591 1.00 77.31 422 GLN A O 1
ATOM 3545 N N . ASP A 1 423 ? 8.550 14.097 -9.285 1.00 64.31 423 ASP A N 1
ATOM 3546 C CA . ASP A 1 423 ? 8.465 14.947 -8.102 1.00 64.31 423 ASP A CA 1
ATOM 3547 C C . ASP A 1 423 ? 7.143 15.715 -8.117 1.00 64.31 423 ASP A C 1
ATOM 3549 O O . ASP A 1 423 ? 6.742 16.284 -9.129 1.00 64.31 423 ASP A O 1
ATOM 3553 N N . GLU A 1 424 ? 6.433 15.679 -6.989 1.00 57.56 424 GLU A N 1
ATOM 3554 C CA . GLU A 1 424 ? 5.060 16.183 -6.829 1.00 57.56 424 GLU A CA 1
ATOM 3555 C C . GLU A 1 424 ? 4.940 17.715 -6.889 1.00 57.56 424 GLU A C 1
ATOM 3557 O O . GLU A 1 424 ? 3.897 18.272 -6.558 1.00 57.56 424 GLU A O 1
ATOM 3562 N N . ASP A 1 425 ? 5.985 18.419 -7.319 1.00 47.72 425 ASP A N 1
ATOM 3563 C CA . ASP A 1 425 ? 6.012 19.879 -7.318 1.00 47.72 425 ASP A CA 1
ATOM 3564 C C . ASP A 1 425 ? 5.371 20.519 -8.563 1.00 47.72 425 ASP A C 1
ATOM 3566 O O . ASP A 1 425 ? 5.169 21.732 -8.576 1.00 47.72 425 ASP A O 1
ATOM 3570 N N . ALA A 1 426 ? 4.984 19.742 -9.583 1.00 39.34 426 ALA A N 1
ATOM 3571 C CA . ALA A 1 426 ? 4.480 20.305 -10.841 1.00 39.34 426 ALA A CA 1
ATOM 3572 C C . ALA A 1 426 ? 2.974 20.650 -10.868 1.00 39.34 426 ALA A C 1
ATOM 3574 O O . ALA A 1 426 ? 2.566 21.440 -11.713 1.00 39.34 426 ALA A O 1
ATOM 3575 N N . GLU A 1 427 ? 2.137 20.145 -9.950 1.00 40.62 427 GLU A N 1
ATOM 3576 C CA . GLU A 1 427 ? 0.688 20.438 -9.961 1.00 40.62 427 GLU A CA 1
ATOM 3577 C C . GLU A 1 427 ? 0.138 20.798 -8.572 1.00 40.62 427 GLU A C 1
ATOM 3579 O O . GLU A 1 427 ? -0.685 20.107 -7.974 1.00 40.62 427 GLU A O 1
ATOM 3584 N N . LYS A 1 428 ? 0.541 21.974 -8.075 1.00 45.34 428 LYS A N 1
ATOM 3585 C CA . LYS A 1 428 ? -0.156 22.704 -6.993 1.00 45.34 428 LYS A CA 1
ATOM 3586 C C . LYS A 1 428 ? -1.378 23.491 -7.499 1.00 45.34 428 LYS A C 1
ATOM 3588 O O . LYS A 1 428 ? -1.735 24.520 -6.931 1.00 45.34 428 LYS A O 1
ATOM 3593 N N . THR A 1 429 ? -2.029 23.044 -8.570 1.00 39.38 429 THR A N 1
ATOM 3594 C CA . THR A 1 429 ? -3.112 23.791 -9.239 1.00 39.38 429 THR A CA 1
ATOM 3595 C C . THR A 1 429 ? -4.525 23.363 -8.850 1.00 39.38 429 THR A C 1
ATOM 3597 O O . THR A 1 429 ? -5.486 23.916 -9.375 1.00 39.38 429 THR A O 1
ATOM 3600 N N . THR A 1 430 ? -4.706 22.476 -7.865 1.00 39.72 430 THR A N 1
ATOM 3601 C CA . THR A 1 430 ? -6.022 22.278 -7.231 1.00 39.72 430 THR A CA 1
ATOM 3602 C C . THR A 1 430 ? -5.905 22.116 -5.713 1.00 39.72 430 THR A C 1
ATOM 3604 O O . THR A 1 430 ? -4.972 21.506 -5.201 1.00 39.72 430 THR A O 1
ATOM 3607 N N . LYS A 1 431 ? -6.879 22.658 -4.964 1.00 47.44 431 LYS A N 1
ATOM 3608 C CA . LYS A 1 431 ? -6.969 22.680 -3.482 1.00 47.44 431 LYS A CA 1
ATOM 3609 C C . LYS A 1 431 ? -6.953 21.298 -2.780 1.00 47.44 431 LYS A C 1
ATOM 3611 O O . LYS A 1 431 ? -7.204 21.231 -1.580 1.00 47.44 431 LYS A O 1
ATOM 3616 N N . LYS A 1 432 ? -6.696 20.193 -3.489 1.00 55.44 432 LYS A N 1
ATOM 3617 C CA . LYS A 1 432 ? -6.593 18.822 -2.959 1.00 55.44 432 LYS A CA 1
ATOM 3618 C C . LYS A 1 432 ? -5.589 17.993 -3.776 1.00 55.44 432 LYS A C 1
ATOM 3620 O O . LYS A 1 432 ? -5.956 16.953 -4.311 1.00 55.44 432 LYS A O 1
ATOM 3625 N N . SER A 1 433 ? -4.341 18.438 -3.899 1.00 69.31 433 SER A N 1
ATOM 3626 C CA . SER A 1 433 ? -3.292 17.602 -4.496 1.00 69.31 433 SER A CA 1
ATOM 3627 C C . SER A 1 433 ? -3.124 16.334 -3.653 1.00 69.31 433 SER A C 1
ATOM 3629 O O . SER A 1 433 ? -2.819 16.407 -2.460 1.00 69.31 433 SER A O 1
ATOM 3631 N N . ILE A 1 434 ? -3.388 15.172 -4.242 1.00 78.31 434 ILE A N 1
ATOM 3632 C CA . ILE A 1 434 ? -3.150 13.882 -3.595 1.00 78.31 434 ILE A CA 1
ATOM 3633 C C . ILE A 1 434 ? -1.642 13.694 -3.482 1.00 78.31 434 ILE A C 1
ATOM 3635 O O . ILE A 1 434 ? -0.937 13.810 -4.479 1.00 78.31 434 ILE A O 1
ATOM 3639 N N . VAL A 1 435 ? -1.165 13.404 -2.273 1.00 82.88 435 VAL A N 1
ATOM 3640 C CA . VAL A 1 435 ? 0.263 13.255 -1.972 1.00 82.88 435 VAL A CA 1
ATOM 3641 C C . VAL A 1 435 ? 0.577 11.775 -1.785 1.00 82.88 435 VAL A C 1
ATOM 3643 O O . VAL A 1 435 ? -0.155 11.030 -1.119 1.00 82.88 435 VAL A O 1
ATOM 3646 N N . LYS A 1 436 ? 1.682 11.333 -2.376 1.00 85.19 436 LYS A N 1
ATOM 3647 C CA . LYS A 1 436 ? 2.237 9.993 -2.216 1.00 85.19 436 LYS A CA 1
ATOM 3648 C C . LYS A 1 436 ? 2.809 9.836 -0.814 1.00 85.19 436 LYS A C 1
ATOM 3650 O O . LYS A 1 436 ? 3.667 10.596 -0.371 1.00 85.19 436 LYS A O 1
ATOM 3655 N N . LYS A 1 437 ? 2.439 8.741 -0.156 1.00 86.19 437 LYS A N 1
ATOM 3656 C CA . LYS A 1 437 ? 3.102 8.286 1.063 1.00 86.19 437 LYS A CA 1
ATOM 3657 C C . LYS A 1 437 ? 4.133 7.221 0.725 1.00 86.19 437 LYS A C 1
ATOM 3659 O O . LYS A 1 437 ? 3.844 6.250 0.028 1.00 86.19 437 LYS A O 1
ATOM 3664 N N . PHE A 1 438 ? 5.350 7.404 1.215 1.00 85.69 438 PHE A N 1
ATOM 3665 C CA . PHE A 1 438 ? 6.439 6.465 0.984 1.00 85.69 438 PHE A CA 1
ATOM 3666 C C . PHE A 1 438 ? 6.264 5.185 1.797 1.00 85.69 438 PHE A C 1
ATOM 3668 O O . PHE A 1 438 ? 5.672 5.175 2.878 1.00 85.69 438 PHE A O 1
ATOM 3675 N N . THR A 1 439 ? 6.830 4.093 1.291 1.00 84.12 439 THR A N 1
ATOM 3676 C CA . THR A 1 439 ? 6.885 2.822 2.027 1.00 84.12 439 THR A CA 1
ATOM 3677 C C . THR A 1 439 ? 7.932 2.818 3.151 1.00 84.12 439 THR A C 1
ATOM 3679 O O . THR A 1 439 ? 7.940 1.927 4.000 1.00 84.12 439 THR A O 1
ATOM 3682 N N . SER A 1 440 ? 8.779 3.847 3.198 1.00 79.75 440 SER A N 1
ATOM 3683 C CA . SER A 1 440 ? 9.797 4.094 4.219 1.00 79.75 440 SER A CA 1
ATOM 3684 C C . SER A 1 440 ? 9.454 5.335 5.037 1.00 79.75 440 SER A C 1
ATOM 3686 O O . SER A 1 440 ? 9.057 6.349 4.462 1.00 79.75 440 SER A O 1
ATOM 3688 N N . SER A 1 441 ? 9.713 5.316 6.346 1.00 73.56 441 SER A N 1
ATOM 3689 C CA . SER A 1 441 ? 9.693 6.534 7.175 1.00 73.56 441 SER A CA 1
ATOM 3690 C C . SER A 1 441 ? 10.764 7.562 6.768 1.00 73.56 441 SER A C 1
ATOM 3692 O O . SER A 1 441 ? 10.580 8.757 6.981 1.00 73.56 441 SER A O 1
ATOM 3694 N N . TYR A 1 442 ? 11.853 7.119 6.129 1.00 69.69 442 TYR A N 1
ATOM 3695 C CA . TYR A 1 442 ? 12.954 7.975 5.665 1.00 69.69 442 TYR A CA 1
ATOM 3696 C C . TYR A 1 442 ? 12.651 8.718 4.349 1.00 69.69 442 TYR A C 1
ATOM 3698 O O . TYR A 1 442 ? 13.430 9.573 3.923 1.00 69.69 442 TYR A O 1
ATOM 3706 N N . GLY A 1 443 ? 11.534 8.400 3.682 1.00 71.06 443 GLY A N 1
ATOM 3707 C CA . GLY A 1 443 ? 11.181 8.985 2.386 1.00 71.06 443 GLY A CA 1
ATOM 3708 C C . GLY A 1 443 ? 12.226 8.689 1.303 1.00 71.06 443 GLY A C 1
ATOM 3709 O O . GLY A 1 443 ? 12.609 7.534 1.119 1.00 71.06 443 GLY A O 1
ATOM 3710 N N . LYS A 1 444 ? 12.685 9.735 0.599 1.00 64.38 444 LYS A N 1
ATOM 3711 C CA . LYS A 1 444 ? 13.646 9.650 -0.522 1.00 64.38 444 LYS A CA 1
ATOM 3712 C C . LYS A 1 444 ? 15.111 9.430 -0.104 1.00 64.38 444 LYS A C 1
ATOM 3714 O O . LYS A 1 444 ? 15.921 9.070 -0.948 1.00 64.38 444 LYS A O 1
ATOM 3719 N N . LYS A 1 445 ? 15.452 9.650 1.171 1.00 59.19 445 LYS A N 1
ATOM 3720 C CA . LYS A 1 445 ? 16.836 9.740 1.684 1.00 59.19 445 LYS A CA 1
ATOM 3721 C C . LYS A 1 445 ? 17.448 8.391 2.086 1.00 59.19 445 LYS A C 1
ATOM 3723 O O . LYS A 1 445 ? 18.009 8.270 3.174 1.00 59.19 445 LYS A O 1
ATOM 3728 N N . ARG A 1 446 ? 17.196 7.317 1.332 1.00 58.72 446 ARG A N 1
ATOM 3729 C CA . ARG A 1 446 ? 17.724 5.993 1.696 1.00 58.72 446 ARG A CA 1
ATOM 3730 C C . ARG A 1 446 ? 18.344 5.284 0.510 1.00 58.72 446 ARG A C 1
ATOM 3732 O O . ARG A 1 446 ? 17.741 5.196 -0.555 1.00 58.72 446 ARG A O 1
ATOM 3739 N N . ASN A 1 447 ? 19.466 4.634 0.796 1.00 56.81 447 ASN A N 1
ATOM 3740 C CA . ASN A 1 447 ? 20.261 3.902 -0.178 1.00 56.81 447 ASN A CA 1
ATOM 3741 C C . ASN A 1 447 ? 19.664 2.546 -0.592 1.00 56.81 447 ASN A C 1
ATOM 3743 O O . ASN A 1 447 ? 20.231 1.838 -1.418 1.00 56.81 447 ASN A O 1
ATOM 3747 N N . ILE A 1 448 ? 18.524 2.140 -0.025 1.00 54.12 448 ILE A N 1
ATOM 3748 C CA . ILE A 1 448 ? 17.967 0.795 -0.208 1.00 54.12 448 ILE A CA 1
ATOM 3749 C C . ILE A 1 448 ? 16.468 0.870 -0.491 1.00 54.12 448 ILE A C 1
ATOM 3751 O O . ILE A 1 448 ? 15.710 1.449 0.293 1.00 54.12 448 ILE A O 1
ATOM 3755 N N . CYS A 1 449 ? 16.040 0.210 -1.570 1.00 56.06 449 CYS A N 1
ATOM 3756 C CA . CYS A 1 449 ? 14.635 0.018 -1.923 1.00 56.06 449 CYS A CA 1
ATOM 3757 C C . CYS A 1 449 ? 14.254 -1.472 -1.864 1.00 56.06 449 CYS A C 1
ATOM 3759 O O . CYS A 1 449 ? 15.057 -2.342 -2.201 1.00 56.06 449 CYS A O 1
ATOM 3761 N N . LEU A 1 450 ? 13.034 -1.784 -1.416 1.00 56.69 450 LEU A N 1
ATOM 3762 C CA . LEU A 1 450 ? 12.597 -3.166 -1.182 1.00 56.69 450 LEU A CA 1
ATOM 3763 C C . LEU A 1 450 ? 11.727 -3.732 -2.297 1.00 56.69 450 LEU A C 1
ATOM 3765 O O . LEU A 1 450 ? 10.831 -3.057 -2.807 1.00 56.69 450 LEU A O 1
ATOM 3769 N N . GLN A 1 451 ? 11.940 -5.013 -2.607 1.00 52.69 451 GLN A N 1
ATOM 3770 C CA . GLN A 1 451 ? 11.255 -5.723 -3.680 1.00 52.69 451 GLN A CA 1
ATOM 3771 C C . GLN A 1 451 ? 11.578 -7.215 -3.711 1.00 52.69 451 GLN A C 1
ATOM 3773 O O . GLN A 1 451 ? 12.726 -7.564 -3.559 1.00 52.69 451 GLN A O 1
ATOM 3778 N N . SER A 1 452 ? 10.625 -8.091 -4.052 1.00 35.81 452 SER A N 1
ATOM 3779 C CA . SER A 1 452 ? 10.831 -9.183 -5.036 1.00 35.81 452 SER A CA 1
ATOM 3780 C C . 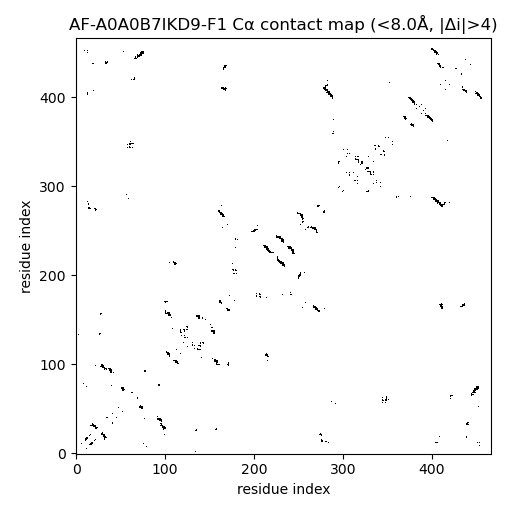SER A 1 452 ? 9.508 -9.897 -5.315 1.00 35.81 452 SER A C 1
ATOM 3782 O O . SER A 1 452 ? 8.728 -10.119 -4.387 1.00 35.81 452 SER A O 1
ATOM 3784 N N . LYS A 1 453 ? 9.257 -10.288 -6.570 1.00 35.44 453 LYS A N 1
ATOM 3785 C CA . LYS A 1 453 ? 8.126 -11.150 -6.940 1.00 35.44 453 LYS A CA 1
ATOM 3786 C C . LYS A 1 453 ? 8.498 -12.004 -8.153 1.00 35.44 453 LYS A C 1
ATOM 3788 O O . LYS A 1 453 ? 8.214 -11.632 -9.278 1.00 35.44 453 LYS A O 1
ATOM 3793 N N . VAL A 1 454 ? 9.141 -13.152 -7.941 1.00 28.33 454 VAL A N 1
ATOM 3794 C CA . VAL A 1 454 ? 9.366 -14.107 -9.040 1.00 28.33 454 VAL A CA 1
ATOM 3795 C C . VAL A 1 454 ? 8.014 -14.716 -9.417 1.00 28.33 454 VAL A C 1
ATOM 3797 O O . VAL A 1 454 ? 7.418 -15.448 -8.627 1.00 28.33 454 VAL A O 1
ATOM 3800 N N . LEU A 1 455 ? 7.498 -14.380 -10.601 1.00 28.36 455 LEU A N 1
ATOM 3801 C CA . LEU A 1 455 ? 6.336 -15.045 -11.184 1.00 28.36 455 LEU A CA 1
ATOM 3802 C C . LEU A 1 455 ? 6.795 -16.370 -11.798 1.00 28.36 455 LEU A C 1
ATOM 3804 O O . LEU A 1 455 ? 7.016 -16.478 -12.994 1.00 28.36 455 LEU A O 1
ATOM 3808 N N . ALA A 1 456 ? 6.941 -17.388 -10.956 1.00 23.50 456 ALA A N 1
ATOM 3809 C CA . ALA A 1 456 ? 6.887 -18.774 -11.393 1.00 23.50 456 ALA A CA 1
ATOM 3810 C C . ALA A 1 456 ? 5.552 -19.340 -10.902 1.00 23.50 456 ALA A C 1
ATOM 3812 O O . ALA A 1 456 ? 5.437 -19.877 -9.803 1.00 23.50 456 ALA A O 1
ATOM 3813 N N . LYS A 1 457 ? 4.504 -19.131 -11.693 1.00 24.22 457 LYS A N 1
ATOM 3814 C CA . LYS A 1 457 ? 3.389 -20.070 -11.727 1.00 24.22 457 LYS A CA 1
ATOM 3815 C C . LYS A 1 457 ? 3.548 -20.779 -13.059 1.00 24.22 457 LYS A C 1
ATOM 3817 O O . LYS A 1 457 ? 3.553 -20.094 -14.077 1.00 24.22 457 LYS A O 1
ATOM 3822 N N . GLU A 1 458 ? 3.666 -22.104 -13.044 1.00 22.28 458 GLU A N 1
ATOM 3823 C CA . GLU A 1 458 ? 3.239 -22.914 -14.183 1.00 22.28 458 GLU A CA 1
ATOM 3824 C C . GLU A 1 458 ? 1.774 -22.558 -14.438 1.00 22.28 458 GLU A C 1
ATOM 3826 O O . GLU A 1 458 ? 0.846 -23.080 -13.825 1.00 22.28 458 GLU A O 1
ATOM 3831 N N . PHE A 1 459 ? 1.567 -21.552 -15.270 1.00 25.28 459 PHE A N 1
ATOM 3832 C CA . PHE A 1 459 ? 0.342 -21.416 -16.002 1.00 25.28 459 PHE A CA 1
ATOM 3833 C C . PHE A 1 459 ? 0.642 -22.033 -17.355 1.00 25.28 459 PHE A C 1
ATOM 3835 O O . PHE A 1 459 ? 1.267 -21.406 -18.204 1.00 25.28 459 PHE A O 1
ATOM 3842 N N . SER A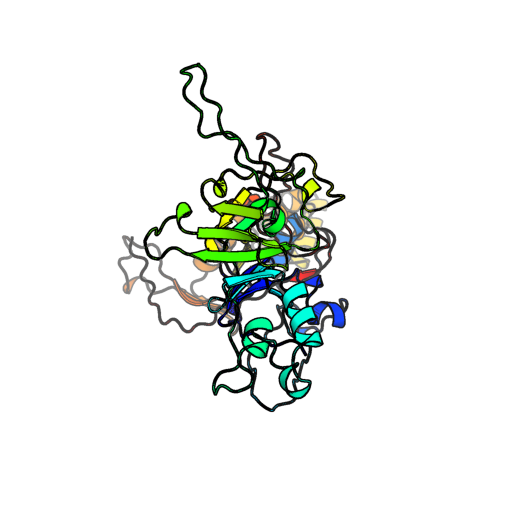 1 460 ? 0.128 -23.237 -17.585 1.00 22.64 460 SER A N 1
ATOM 3843 C CA . SER A 1 460 ? -0.319 -23.614 -18.921 1.00 22.64 460 SER A CA 1
ATOM 3844 C C . SER A 1 460 ? -1.528 -22.729 -19.276 1.00 22.64 460 SER A C 1
ATOM 3846 O O . SER A 1 460 ? -2.666 -23.186 -19.330 1.00 22.64 460 SER A O 1
ATOM 3848 N N . LEU A 1 461 ? -1.314 -21.420 -19.402 1.00 24.05 461 LEU A N 1
ATOM 3849 C CA . LEU A 1 461 ? -2.253 -20.526 -20.058 1.00 24.05 461 LEU A CA 1
ATOM 3850 C C . LEU A 1 461 ? -1.687 -20.316 -21.448 1.00 24.05 461 LEU A C 1
ATOM 3852 O O . LEU A 1 461 ? -0.817 -19.475 -21.661 1.00 24.05 461 LEU A O 1
ATOM 3856 N N . SER A 1 462 ? -2.204 -21.100 -22.388 1.00 23.41 462 SER A N 1
ATOM 3857 C CA . SER A 1 462 ? -2.255 -20.711 -23.788 1.00 23.41 462 SER A CA 1
ATOM 3858 C C . SER A 1 462 ? -3.041 -19.401 -23.852 1.00 23.41 462 SER A C 1
ATOM 3860 O O . SER A 1 462 ? -4.266 -19.397 -23.949 1.00 23.41 462 SER A O 1
ATOM 3862 N N . LEU A 1 463 ? -2.349 -18.276 -23.671 1.00 24.14 463 LEU A N 1
ATOM 3863 C CA . LEU A 1 463 ? -2.928 -16.956 -23.838 1.00 24.14 463 LEU A CA 1
ATOM 3864 C C . LEU A 1 463 ? -2.997 -16.699 -25.344 1.00 24.14 463 LEU A C 1
ATOM 3866 O O . LEU A 1 463 ? -2.091 -16.122 -25.939 1.00 24.14 463 LEU A O 1
ATOM 3870 N N . THR A 1 464 ? -4.063 -17.183 -25.974 1.00 24.30 464 THR A N 1
ATOM 3871 C CA . THR A 1 464 ? -4.426 -16.751 -27.320 1.00 24.30 464 THR A CA 1
ATOM 3872 C C . THR A 1 464 ? -4.944 -15.324 -27.194 1.00 24.30 464 THR A C 1
ATOM 3874 O O . THR A 1 464 ? -6.100 -15.100 -26.843 1.00 24.30 464 THR A O 1
ATOM 3877 N N . ILE A 1 465 ? -4.071 -14.344 -27.424 1.00 22.86 465 ILE A N 1
ATOM 3878 C CA . ILE A 1 465 ? -4.503 -12.972 -27.682 1.00 22.86 465 ILE A CA 1
ATOM 3879 C C . ILE A 1 465 ? -5.099 -12.993 -29.095 1.00 22.86 465 ILE A C 1
ATOM 3881 O O . ILE A 1 465 ? -4.365 -12.938 -30.077 1.00 22.86 465 ILE A O 1
ATOM 3885 N N . MET A 1 466 ? -6.419 -13.172 -29.189 1.00 22.52 466 MET A N 1
ATOM 3886 C CA . MET A 1 466 ? -7.172 -12.856 -30.404 1.00 22.52 466 MET A CA 1
ATOM 3887 C C . MET A 1 466 ? -7.423 -11.348 -30.418 1.00 22.52 466 MET A C 1
ATOM 3889 O O . MET A 1 466 ? -7.981 -10.815 -29.456 1.00 22.52 466 MET A O 1
ATOM 3893 N N . PHE A 1 467 ? -7.006 -10.691 -31.497 1.00 29.72 467 PHE A N 1
ATOM 3894 C CA . PHE A 1 467 ? -7.672 -9.491 -31.989 1.00 29.72 467 PHE A CA 1
ATOM 3895 C C . PHE A 1 467 ? -8.608 -9.900 -33.118 1.00 29.72 467 PHE A C 1
ATOM 3897 O O . PHE A 1 467 ? -8.180 -10.760 -33.924 1.00 29.72 467 PHE A O 1
#

Nearest PDB structures (foldseek):
  3jbn-assembly1_U  TM=6.049E-01  e=4.779E+00  Plasmodium falciparum 3D7
  6ogj-assembly1_A  TM=6.643E-01  e=4.511E+00  Homo sapiens